Protein 1TQE (pdb70)

Secondary structure (DSSP, 8-state):
--S----S---STTHHHHHHHHHHHHHHHHHHHHHHHTT-EEEEEEE-TT--EEEEESS-HHHHHHHHHH----S----HHHHHHHHHH-/--S---SS---STTHHHHHHHHHHHHHHHHHHHHHHHTT-EEEEEEE-TT--EEEEESS-HHHHHHHHHT--S--EEE-HHHHHHHHHH-/--S----S---STTHHHHHHHHHHHHHHHHHHHHHHHTT-EEEEEEE-TT--EEEEESS-HHHHHHHHHHS---S----HHHHHHHHHH-/--S---SS---STTHHHHHHHHHHHHHHHHHHHHHHHTT-EEEEEEE-TT--EEEEESS-HHHHHHHHHT--S--EEEEHHHHHHHHHH-/----S-S-SSHHHHHHHHHHHT-/----SSS-SSHHHHHHHHHHHT-

Solvent-accessible surface area: 23784 Å² total; per-residue (Å²): 120,257,175,167,95,120,65,67,103,25,150,68,126,184,72,42,106,81,23,10,71,149,60,14,46,25,2,0,80,71,0,16,21,1,7,46,1,7,60,8,38,0,1,0,3,0,6,31,67,83,74,142,1,25,5,0,3,5,64,39,6,47,131,0,0,79,49,2,25,122,84,20,32,42,89,46,52,36,54,24,81,49,0,71,66,28,65,150,185,238,120,258,176,168,95,119,64,69,106,24,150,70,124,184,72,42,105,82,22,11,70,148,60,12,61,24,3,0,76,70,0,6,20,1,6,43,1,7,64,9,57,0,2,0,1,0,1,32,70,82,51,68,2,18,13,0,5,3,69,70,11,48,131,2,0,62,100,0,8,112,24,100,114,85,5,33,25,25,32,18,98,11,0,69,101,19,51,150,195,228,122,63,134,32,109,15,19,18,121,118,11,12,102,92,0,46,117,43,8,93,87,82,132,120,258,174,169,96,119,65,70,104,25,149,68,128,183,72,40,104,81,22,11,71,149,61,12,18,25,3,0,75,73,0,16,22,1,7,44,1,6,59,9,38,0,2,0,2,0,7,31,67,83,71,146,0,24,6,0,4,5,84,41,6,49,144,0,1,74,45,1,19,114,86,17,33,42,59,38,54,51,47,27,81,52,0,78,74,15,58,170,168,190,119,255,175,172,95,121,62,68,104,25,150,70,125,187,72,40,106,81,22,12,72,149,60,12,22,24,3,0,75,70,0,7,20,1,7,44,1,6,64,9,57,0,1,0,2,0,1,32,70,82,46,93,0,21,9,0,5,3,78,66,14,45,138,1,0,62,97,1,12,111,31,83,100,88,7,31,19,32,31,16,104,23,0,84,96,34,50,136,218,193,147,41,162,33,122,3,21,14,125,116,13,19,102,100,0,46,116,45,8,94,85,87,129

Foldseek 3Di:
DVDDDDDDQDPPPVVSVVVCVVVVVVVLVVVLVCCVVVVDWDKAWDADPVRDIDIDINPDPVCVVVVCVPVVDDPDDDDPVVCVVVVVVD/DVDDDDDDQDPPPVVSVVVCVVVVVVVLVVVLVCCVVVVDWDKAWDADPVRDIDIDINPDRVVVVVVVVPDDDDDDDDDVVRVVVVVVPD/DDDDDDPDDVVVVVVVVCVVVVD/DVDDDDDDQDPPPVVSVVVCVVVVVVVLVVVLVCCVVVVDWDKDWDADPVRDIDIDINPDPVVVVVVCVPPVDDPDDDDPCVVVVVVVVD/DVDDDDDDQDPPPVVSVVVCVVVVVVVLVVVLVCCVVVVDWDKAWDADPVRDIDIDINPDNVVVVVVVVPDDPDDDDADVVRVVVVPVPD/DDDDDPDDDVVVVVVVVCVVVVD

Sequence (406 aa):
GRKKIQISRILDQRNRQVTFTKRKFGLMKKAYELSVLCDCEIALIIFNSANRLFQYASTDMDRVLLKYTEYSEPHESRTNTDILETLKRRGRKKIQISRILDQRNRQVTFTKRKFGLMKKAYELSVLCDCEIALIIFNSANRLFQYASTDMDRVLLKYTEYSEPHESRTNTDILETLKRRSPKGTGASTEVKQKLQEFLLSKSGRKKIQISRILDQRNRQVTFTKRKFGLMKKAYELSVLCDCEIALIIFNSANRLFQYASTDMDRVLLKYTEYSEPHESRTNTDILETLKRRGRKKIQISRILDQRNRQVTFTKRKFGLMKKAYELSVLCDCEIALIIFNSANRLFQYASTDMDRVLLKYTEYSEPHESRTNTDILETLKRRSPKGTGASTEVKQKLQEFLLSKS

Radius of gyration: 25.55 Å; Cα contacts (8 Å, |Δi|>4): 602; chains: 6; bounding box: 52×71×67 Å

Structure (mmCIF, N/CA/C/O backbone):
data_1TQE
#
_entry.id   1TQE
#
_cell.length_a   44.797
_cell.length_b   66.930
_cell.length_c   66.967
_cell.angle_alpha   76.67
_cell.angle_beta   71.83
_cell.angle_gamma   71.81
#
_symmetry.space_group_name_H-M   'P 1'
#
loop_
_entity.id
_entity.type
_entity.pdbx_description
1 polymer 'MEF2 binding site of nur77 promoter'
2 polymer 'MEF2 binding site of nur77 promoter'
3 polymer 'Myocyte-specific enhancer factor 2B'
4 polymer 'Histone deacetylase 9'
#
loop_
_atom_site.group_PDB
_atom_site.id
_atom_site.type_symbol
_atom_site.label_atom_id
_atom_site.label_alt_id
_atom_site.label_comp_id
_atom_site.label_asym_id
_atom_site.label_entity_id
_atom_site.label_seq_id
_atom_site.pdbx_PDB_ins_code
_atom_site.Cartn_x
_atom_site.Cartn_y
_atom_site.Cartn_z
_atom_site.occupancy
_atom_site.B_iso_or_equiv
_atom_site.auth_seq_id
_atom_site.auth_comp_id
_atom_site.auth_asym_id
_atom_site.auth_atom_id
_atom_site.pdbx_PDB_model_num
ATOM 1383 N N . GLY E 3 2 ? -6.010 -29.228 -13.402 1.00 108.06 2 GLY P N 1
ATOM 1384 C CA . GLY E 3 2 ? -5.204 -30.391 -13.864 1.00 108.75 2 GLY P CA 1
ATOM 1385 C C . GLY E 3 2 ? -5.632 -31.665 -13.166 1.00 110.03 2 GLY P C 1
ATOM 1386 O O . GLY E 3 2 ? -6.142 -31.603 -12.044 1.00 109.00 2 GLY P O 1
ATOM 1387 N N . ARG E 3 3 ? -5.431 -32.809 -13.823 1.00 108.26 3 ARG P N 1
ATOM 1388 C CA . ARG E 3 3 ? -5.793 -34.120 -13.272 1.00 109.40 3 ARG P CA 1
ATOM 1389 C C . ARG E 3 3 ? -5.156 -34.448 -11.927 1.00 104.62 3 ARG P C 1
ATOM 1390 O O . ARG E 3 3 ? -5.491 -35.453 -11.304 1.00 102.21 3 ARG P O 1
ATOM 1398 N N . LYS E 3 4 ? -4.228 -33.611 -11.488 1.00 101.16 4 LYS P N 1
ATOM 1399 C CA . LYS E 3 4 ? -3.574 -33.829 -10.214 1.00 99.99 4 LYS P CA 1
ATOM 1400 C C . LYS E 3 4 ? -2.997 -32.492 -9.731 1.00 95.48 4 LYS P C 1
ATOM 1401 O O . LYS E 3 4 ? -2.576 -31.662 -10.538 1.00 94.54 4 LYS P O 1
ATOM 1407 N N . LYS E 3 5 ? -3.003 -32.271 -8.422 1.00 91.29 5 LYS P N 1
ATOM 1408 C CA . LYS E 3 5 ? -2.485 -31.022 -7.873 1.00 89.38 5 LYS P CA 1
ATOM 1409 C C . LYS E 3 5 ? -0.968 -30.986 -7.947 1.00 86.73 5 LYS P C 1
ATOM 1410 O O . LYS E 3 5 ? -0.306 -31.976 -7.635 1.00 86.44 5 LYS P O 1
ATOM 1416 N N . ILE E 3 6 ? -0.421 -29.845 -8.360 1.00 84.44 6 ILE P N 1
ATOM 1417 C CA . ILE E 3 6 ? 1.023 -29.687 -8.469 1.00 84.53 6 ILE P CA 1
ATOM 1418 C C . ILE E 3 6 ? 1.527 -28.484 -7.683 1.00 83.36 6 ILE P C 1
ATOM 1419 O O . ILE E 3 6 ? 0.973 -27.392 -7.778 1.00 83.12 6 ILE P O 1
ATOM 1424 N N . GLN E 3 7 ? 2.586 -28.686 -6.911 1.00 85.73 7 GLN P N 1
ATOM 1425 C CA . GLN E 3 7 ? 3.173 -27.601 -6.146 1.00 88.27 7 GLN P CA 1
ATOM 1426 C C . GLN E 3 7 ? 3.796 -26.664 -7.160 1.00 87.32 7 GLN P C 1
ATOM 1427 O O . GLN E 3 7 ? 3.930 -27.019 -8.324 1.00 89.19 7 GLN P O 1
ATOM 1433 N N . ILE E 3 8 ? 4.172 -25.467 -6.736 1.00 84.98 8 ILE P N 1
ATOM 1434 C CA . ILE E 3 8 ? 4.790 -24.534 -7.660 1.00 81.89 8 ILE P CA 1
ATOM 1435 C C . ILE E 3 8 ? 6.276 -24.431 -7.355 1.00 80.98 8 ILE P C 1
ATOM 1436 O O . ILE E 3 8 ? 6.693 -23.772 -6.404 1.00 81.81 8 ILE P O 1
ATOM 1441 N N . SER E 3 9 ? 7.069 -25.120 -8.164 1.00 82.81 9 SER P N 1
ATOM 1442 C CA . SER E 3 9 ? 8.525 -25.119 -8.031 1.00 84.35 9 SER P CA 1
ATOM 1443 C C . SER E 3 9 ? 9.093 -25.626 -9.353 1.00 82.46 9 SER P C 1
ATOM 1444 O O . SER E 3 9 ? 8.497 -26.495 -9.999 1.00 80.57 9 SER P O 1
ATOM 1447 N N . ARG E 3 10 ? 10.237 -25.077 -9.747 1.00 81.75 10 ARG P N 1
ATOM 1448 C CA . ARG E 3 10 ? 10.885 -25.452 -10.999 1.00 83.77 10 ARG P CA 1
ATOM 1449 C C . ARG E 3 10 ? 10.558 -26.886 -11.433 1.00 82.89 10 ARG P C 1
ATOM 1450 O O . ARG E 3 10 ? 10.989 -27.841 -10.785 1.00 82.24 10 ARG P O 1
ATOM 1458 N N . ILE E 3 11 ? 9.779 -27.032 -12.507 1.00 81.36 11 ILE P N 1
ATOM 1459 C CA . ILE E 3 11 ? 9.447 -28.356 -13.032 1.00 80.81 11 ILE P CA 1
ATOM 1460 C C . ILE E 3 11 ? 10.782 -28.973 -13.438 1.00 81.53 11 ILE P C 1
ATOM 1461 O O . ILE E 3 11 ? 11.523 -28.401 -14.244 1.00 82.89 11 ILE P O 1
ATOM 1466 N N . LEU E 3 12 ? 11.090 -30.137 -12.881 1.00 81.28 12 LEU P N 1
ATOM 1467 C CA . LEU E 3 12 ? 12.359 -30.781 -13.160 1.00 80.37 12 LEU P CA 1
ATOM 1468 C C . LEU E 3 12 ? 12.503 -31.400 -14.549 1.00 81.95 12 LEU P C 1
ATOM 1469 O O . LEU E 3 12 ? 13.410 -31.027 -15.309 1.00 81.20 12 LEU P O 1
ATOM 1474 N N . ASP E 3 13 ? 11.624 -32.343 -14.877 1.00 86.25 13 ASP P N 1
ATOM 1475 C CA . ASP E 3 13 ? 11.667 -32.995 -16.182 1.00 91.15 13 ASP P CA 1
ATOM 1476 C C . ASP E 3 13 ? 11.614 -31.936 -17.277 1.00 91.95 13 ASP P C 1
ATOM 1477 O O . ASP E 3 13 ? 10.570 -31.330 -17.518 1.00 90.76 13 ASP P O 1
ATOM 1482 N N . GLN E 3 14 ? 12.745 -31.715 -17.936 1.00 95.68 14 GLN P N 1
ATOM 1483 C CA . GLN E 3 14 ? 12.826 -30.716 -18.993 1.00 101.59 14 GLN P CA 1
ATOM 1484 C C . GLN E 3 14 ? 11.774 -30.898 -20.087 1.00 103.96 14 GLN P C 1
ATOM 1485 O O . GLN E 3 14 ? 11.454 -29.949 -20.799 1.00 101.29 14 GLN P O 1
ATOM 1491 N N . ARG E 3 15 ? 11.245 -32.111 -20.232 1.00 108.53 15 ARG P N 1
ATOM 1492 C CA . ARG E 3 15 ? 10.221 -32.373 -21.244 1.00 111.78 15 ARG P CA 1
ATOM 1493 C C . ARG E 3 15 ? 8.944 -31.679 -20.799 1.00 108.26 15 ARG P C 1
ATOM 1494 O O . ARG E 3 15 ? 8.375 -30.855 -21.512 1.00 106.63 15 ARG P O 1
ATOM 1502 N N . ASN E 3 16 ? 8.509 -32.045 -19.599 1.00 107.87 16 ASN P N 1
ATOM 1503 C CA . ASN E 3 16 ? 7.306 -31.519 -18.973 1.00 105.94 16 ASN P CA 1
ATOM 1504 C C . ASN E 3 16 ? 7.424 -30.021 -18.663 1.00 103.85 16 ASN P C 1
ATOM 1505 O O . ASN E 3 16 ? 6.434 -29.294 -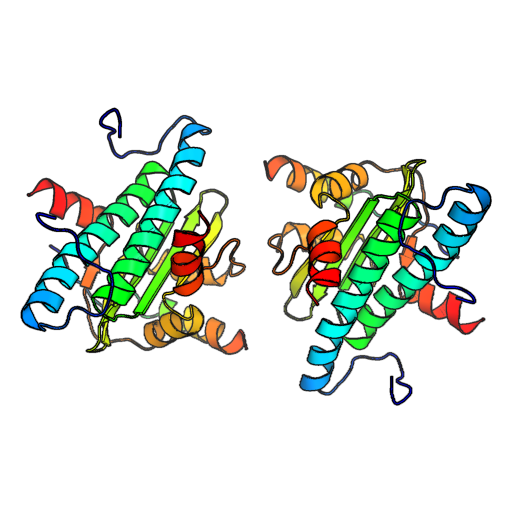18.717 1.00 103.20 16 ASN P O 1
ATOM 1510 N N . ARG E 3 17 ? 8.629 -29.550 -18.361 1.00 100.99 17 ARG P N 1
ATOM 1511 C CA . ARG E 3 17 ? 8.807 -28.134 -18.061 1.00 100.85 17 ARG P CA 1
ATOM 1512 C C . ARG E 3 17 ? 8.736 -27.292 -19.331 1.00 97.28 17 ARG P C 1
ATOM 1513 O O . ARG E 3 17 ? 8.742 -26.068 -19.275 1.00 94.91 17 ARG P O 1
ATOM 1521 N N . GLN E 3 18 ? 8.671 -27.951 -20.478 1.00 95.52 18 GLN P N 1
ATOM 1522 C CA . GLN E 3 18 ? 8.601 -27.249 -21.754 1.00 94.84 18 GLN P CA 1
ATOM 1523 C C . GLN E 3 18 ? 7.182 -27.317 -22.305 1.00 88.88 18 GLN P C 1
ATOM 1524 O O . GLN E 3 18 ? 6.733 -26.412 -23.004 1.00 87.26 18 GLN P O 1
ATOM 1530 N N . VAL E 3 19 ? 6.486 -28.406 -21.995 1.00 86.37 19 VAL P N 1
ATOM 1531 C CA . VAL E 3 19 ? 5.103 -28.588 -22.433 1.00 84.77 19 VAL P CA 1
ATOM 1532 C C . VAL E 3 19 ? 4.261 -27.565 -21.662 1.00 82.81 19 VAL P C 1
ATOM 1533 O O . VAL E 3 19 ? 3.382 -26.894 -22.229 1.00 84.02 19 VAL P O 1
ATOM 1537 N N . THR E 3 20 ? 4.558 -27.457 -20.364 1.00 79.86 20 THR P N 1
ATOM 1538 C CA . THR E 3 20 ? 3.860 -26.559 -19.456 1.00 78.25 20 THR P CA 1
ATOM 1539 C C . THR E 3 20 ? 4.115 -25.083 -19.762 1.00 76.37 20 THR P C 1
ATOM 1540 O O . THR E 3 20 ? 3.180 -24.263 -19.748 1.00 74.65 20 THR P O 1
ATOM 1544 N N . PHE E 3 21 ? 5.368 -24.735 -20.036 1.00 74.31 21 PHE P N 1
ATOM 1545 C CA . PHE E 3 21 ? 5.675 -23.348 -20.342 1.00 73.52 21 PHE P CA 1
ATOM 1546 C C . PHE E 3 21 ? 4.790 -22.890 -21.478 1.00 75.31 21 PHE P C 1
ATOM 1547 O O . PHE E 3 21 ? 4.146 -21.851 -21.396 1.00 78.13 21 PHE P O 1
ATOM 1555 N N . THR E 3 22 ? 4.751 -23.671 -22.546 1.00 76.76 22 THR P N 1
ATOM 1556 C CA . THR E 3 22 ? 3.936 -23.306 -23.692 1.00 78.15 22 THR P CA 1
ATOM 1557 C C . THR E 3 22 ? 2.449 -23.228 -23.377 1.00 78.33 22 THR P C 1
ATOM 1558 O O . THR E 3 22 ? 1.780 -22.256 -23.742 1.00 78.10 22 THR P O 1
ATOM 1562 N N . LYS E 3 23 ? 1.927 -24.249 -22.710 1.00 80.61 23 LYS P N 1
ATOM 1563 C CA . LYS E 3 23 ? 0.509 -24.248 -22.361 1.00 80.01 23 LYS P CA 1
ATOM 1564 C C . LYS E 3 23 ? 0.137 -23.014 -21.538 1.00 78.20 23 LYS P C 1
ATOM 1565 O O . LYS E 3 23 ? -0.735 -22.229 -21.928 1.00 78.21 23 LYS P O 1
ATOM 1571 N N . ARG E 3 24 ? 0.803 -22.843 -20.403 1.00 73.17 24 ARG P N 1
ATOM 1572 C CA . ARG E 3 24 ? 0.501 -21.716 -19.548 1.00 69.69 24 ARG P CA 1
ATOM 1573 C C . ARG E 3 24 ? 0.752 -20.374 -20.201 1.00 67.74 24 ARG P C 1
ATOM 1574 O O . ARG E 3 24 ? -0.153 -19.547 -20.274 1.00 68.57 24 ARG P O 1
ATOM 1582 N N . LYS E 3 25 ? 1.967 -20.141 -20.676 1.00 65.50 25 LYS P N 1
ATOM 1583 C CA . LYS E 3 25 ? 2.264 -18.870 -21.320 1.00 64.07 25 LYS P CA 1
ATOM 1584 C C . LYS E 3 25 ? 1.054 -18.410 -22.138 1.00 61.33 25 LYS P C 1
ATOM 1585 O O . LYS E 3 25 ? 0.699 -17.232 -22.134 1.00 59.78 25 LYS P O 1
ATOM 1591 N N . PHE E 3 26 ? 0.414 -19.342 -22.838 1.00 59.31 26 PHE P N 1
ATOM 1592 C CA . PHE E 3 26 ? -0.728 -18.970 -23.645 1.00 56.72 26 PHE P CA 1
ATOM 1593 C C . PHE E 3 26 ? -1.868 -18.512 -22.770 1.00 58.58 26 PHE P C 1
ATOM 1594 O O . PHE E 3 26 ? -2.431 -17.435 -22.978 1.00 59.26 26 PHE P O 1
ATOM 1602 N N . GLY E 3 27 ? -2.221 -19.348 -21.802 1.00 58.93 27 GLY P N 1
ATOM 1603 C CA . GLY E 3 27 ? -3.306 -19.011 -20.894 1.00 57.99 27 GLY P CA 1
ATOM 1604 C C . GLY E 3 27 ? -3.068 -17.664 -20.236 1.00 56.92 27 GLY P C 1
ATOM 1605 O O . GLY E 3 27 ? -3.994 -16.868 -20.101 1.00 58.86 27 GLY P O 1
ATOM 1606 N N . LEU E 3 28 ? -1.834 -17.412 -19.823 1.00 54.37 28 LEU P N 1
ATOM 1607 C CA . LEU E 3 28 ? -1.503 -16.153 -19.200 1.00 54.49 28 LEU P CA 1
ATOM 1608 C C . LEU E 3 28 ? -1.905 -15.039 -20.150 1.00 57.45 28 LEU P C 1
ATOM 1609 O O . LEU E 3 28 ? -2.714 -14.198 -19.801 1.00 61.21 28 LEU P O 1
ATOM 1614 N N . MET E 3 29 ? -1.349 -15.048 -21.357 1.00 60.61 29 MET P N 1
ATOM 1615 C CA . MET E 3 29 ? -1.656 -14.035 -22.361 1.00 62.05 29 MET P CA 1
ATOM 1616 C C . MET E 3 29 ? -3.151 -13.986 -22.615 1.00 62.53 29 MET P C 1
ATOM 1617 O O . MET E 3 29 ? -3.706 -12.929 -22.870 1.00 63.70 29 MET P O 1
ATOM 1622 N N . LYS E 3 30 ? -3.810 -15.131 -22.542 1.00 63.87 30 LYS P N 1
ATOM 1623 C CA . LYS E 3 30 ? -5.246 -15.165 -22.781 1.00 65.84 30 LYS P CA 1
ATOM 1624 C C . LYS E 3 30 ? -5.923 -14.284 -21.752 1.00 65.31 30 LYS P C 1
ATOM 1625 O O . LYS E 3 30 ? -6.695 -13.393 -22.108 1.00 66.09 30 LYS P O 1
ATOM 1631 N N . LYS E 3 31 ? -5.622 -14.531 -20.476 1.00 64.87 31 LYS P N 1
ATOM 1632 C CA . LYS E 3 31 ? -6.189 -13.739 -19.387 1.00 63.06 31 LYS P CA 1
ATOM 1633 C C . LYS E 3 31 ? -5.815 -12.276 -19.529 1.00 61.55 31 LYS P C 1
ATOM 1634 O O . LYS E 3 31 ? -6.660 -11.411 -19.374 1.00 63.05 31 LYS P O 1
ATOM 1640 N N . ALA E 3 32 ? -4.555 -11.998 -19.833 1.00 62.32 32 ALA P N 1
ATOM 1641 C CA . ALA E 3 32 ? -4.142 -10.624 -20.050 1.00 61.93 32 ALA P CA 1
ATOM 1642 C C . ALA E 3 32 ? -5.164 -10.059 -21.022 1.00 63.37 32 ALA P C 1
ATOM 1643 O O . ALA E 3 32 ? -5.927 -9.169 -20.664 1.00 63.97 32 ALA P O 1
ATOM 1645 N N . TYR E 3 33 ? -5.182 -10.591 -22.243 1.00 63.59 33 TYR P N 1
ATOM 1646 C CA . TYR E 3 33 ? -6.131 -10.165 -23.262 1.00 63.57 33 TYR P CA 1
ATOM 1647 C C . TYR E 3 33 ? -7.534 -9.952 -22.696 1.00 65.61 33 TYR P C 1
ATOM 1648 O O . TYR E 3 33 ? -8.175 -8.932 -22.980 1.00 67.90 33 TYR P O 1
ATOM 1657 N N . GLU E 3 34 ? -8.021 -10.908 -21.915 1.00 67.03 34 GLU P N 1
ATOM 1658 C CA . GLU E 3 34 ? -9.354 -10.764 -21.357 1.00 69.58 34 GLU P CA 1
ATOM 1659 C C . GLU E 3 34 ? -9.404 -9.524 -20.469 1.00 67.68 34 GLU P C 1
ATOM 1660 O O . GLU E 3 34 ? -10.180 -8.614 -20.722 1.00 70.04 34 GLU P O 1
ATOM 1666 N N . LEU E 3 35 ? -8.568 -9.481 -19.442 1.00 65.70 35 LEU P N 1
ATOM 1667 C CA . LEU E 3 35 ? -8.532 -8.338 -18.558 1.00 63.21 35 LEU P CA 1
ATOM 1668 C C . LEU E 3 35 ? -8.481 -7.059 -19.388 1.00 63.69 35 LEU P C 1
ATOM 1669 O O . LEU E 3 35 ? -9.124 -6.065 -19.062 1.00 63.60 35 LEU P O 1
ATOM 1674 N N . SER E 3 36 ? -7.718 -7.100 -20.470 1.00 64.64 36 SER P N 1
ATOM 1675 C CA . SER E 3 36 ? -7.565 -5.969 -21.369 1.00 65.61 36 SER P CA 1
ATOM 1676 C C . SER E 3 36 ? -8.903 -5.499 -21.932 1.00 66.28 36 SER P C 1
ATOM 1677 O O . SER E 3 36 ? -9.249 -4.313 -21.830 1.00 68.99 36 SER P O 1
ATOM 1680 N N . VAL E 3 37 ? -9.651 -6.415 -22.536 1.00 62.98 37 VAL P N 1
ATOM 1681 C CA . VAL E 3 37 ? -10.948 -6.065 -23.119 1.00 64.23 37 VAL P CA 1
ATOM 1682 C C . VAL E 3 37 ? -12.054 -5.784 -22.079 1.00 64.96 37 VAL P C 1
ATOM 1683 O O . VAL E 3 37 ? -12.726 -4.751 -22.135 1.00 64.07 37 VAL P O 1
ATOM 1687 N N . LEU E 3 38 ? -12.242 -6.723 -21.157 1.00 67.54 38 LEU P N 1
ATOM 1688 C CA . LEU E 3 38 ? -13.229 -6.599 -20.096 1.00 66.33 38 LEU P CA 1
ATOM 1689 C C . LEU E 3 38 ? -13.165 -5.244 -19.413 1.00 65.98 38 LEU P C 1
ATOM 1690 O O . LEU E 3 38 ? -14.140 -4.498 -19.417 1.00 68.79 38 LEU P O 1
ATOM 1695 N N . CYS E 3 39 ? -12.022 -4.931 -18.816 1.00 64.64 39 CYS P N 1
ATOM 1696 C CA . CYS E 3 39 ? -11.859 -3.675 -18.084 1.00 66.23 39 CYS P CA 1
ATOM 1697 C C . CYS E 3 39 ? -11.251 -2.531 -18.878 1.00 68.76 39 CYS P C 1
ATOM 1698 O O . CYS E 3 39 ? -10.758 -1.565 -18.305 1.00 65.42 39 CYS P O 1
ATOM 1701 N N . ASP E 3 40 ? -11.269 -2.656 -20.199 1.00 74.46 40 ASP P N 1
ATOM 1702 C CA . ASP E 3 40 ? -10.728 -1.626 -21.075 1.00 78.79 40 ASP P CA 1
ATOM 1703 C C . ASP E 3 40 ? -9.441 -0.987 -20.549 1.00 78.14 40 ASP P C 1
ATOM 1704 O O . ASP E 3 40 ? -9.442 0.160 -20.109 1.00 79.78 40 ASP P O 1
ATOM 1709 N N . CYS E 3 41 ? -8.343 -1.731 -20.598 1.00 75.06 41 CYS P N 1
ATOM 1710 C CA . CYS E 3 41 ? -7.065 -1.212 -20.136 1.00 71.95 41 CYS P CA 1
ATOM 1711 C C . CYS E 3 41 ? -5.961 -1.780 -21.002 1.00 68.71 41 CYS P C 1
ATOM 1712 O O . CYS E 3 41 ? -6.134 -2.815 -21.619 1.00 68.42 41 CYS P O 1
ATOM 1715 N N . GLU E 3 42 ? -4.834 -1.086 -21.052 1.00 68.54 42 GLU P N 1
ATOM 1716 C CA . GLU E 3 42 ? -3.699 -1.506 -21.860 1.00 68.13 42 GLU P CA 1
ATOM 1717 C C . GLU E 3 42 ? -2.760 -2.362 -21.046 1.00 64.51 42 GLU P C 1
ATOM 1718 O O . GLU E 3 42 ? -2.519 -2.063 -19.882 1.00 64.27 42 GLU P O 1
ATOM 1724 N N . ILE E 3 43 ? -2.208 -3.410 -21.650 1.00 59.21 43 ILE P N 1
ATOM 1725 C CA . ILE E 3 43 ? -1.299 -4.294 -20.923 1.00 55.33 43 ILE P CA 1
ATOM 1726 C C . ILE E 3 43 ? -0.142 -4.762 -21.770 1.00 53.13 43 ILE P C 1
ATOM 1727 O O . ILE E 3 43 ? -0.311 -5.057 -22.928 1.00 53.88 43 ILE P O 1
ATOM 1732 N N . ALA E 3 44 ? 1.037 -4.822 -21.178 1.00 52.75 44 ALA P N 1
ATOM 1733 C CA . ALA E 3 44 ? 2.232 -5.304 -21.844 1.00 50.06 44 ALA P CA 1
ATOM 1734 C C . ALA E 3 44 ? 2.654 -6.492 -21.019 1.00 51.68 44 ALA P C 1
ATOM 1735 O O . ALA E 3 44 ? 2.614 -6.437 -19.800 1.00 53.12 44 ALA P O 1
ATOM 1737 N N . LEU E 3 45 ? 3.046 -7.573 -21.671 1.00 52.54 45 LEU P N 1
ATOM 1738 C CA . LEU E 3 45 ? 3.482 -8.748 -20.950 1.00 51.95 45 LEU P CA 1
ATOM 1739 C C . LEU E 3 45 ? 4.830 -9.208 -21.522 1.00 52.06 45 LEU P C 1
ATOM 1740 O O . LEU E 3 45 ? 4.916 -9.559 -22.683 1.00 52.99 45 LEU P O 1
ATOM 1745 N N . ILE E 3 46 ? 5.882 -9.192 -20.717 1.00 49.48 46 ILE P N 1
ATOM 1746 C CA . ILE E 3 46 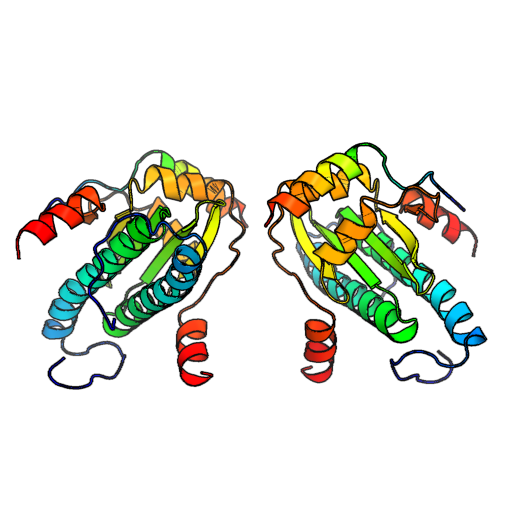? 7.197 -9.603 -21.180 1.00 46.13 46 ILE P CA 1
ATOM 1747 C C . ILE E 3 46 ? 7.715 -10.872 -20.512 1.00 50.89 46 ILE P C 1
ATOM 1748 O O . ILE E 3 46 ? 7.912 -10.887 -19.297 1.00 49.17 46 ILE P O 1
ATOM 1753 N N . ILE E 3 47 ? 7.970 -11.921 -21.306 1.00 52.65 47 ILE P N 1
ATOM 1754 C CA . ILE E 3 47 ? 8.475 -13.179 -20.770 1.00 50.07 47 ILE P CA 1
ATOM 1755 C C . ILE E 3 47 ? 9.862 -13.505 -21.293 1.00 55.93 47 ILE P C 1
ATOM 1756 O O . ILE E 3 47 ? 10.185 -13.198 -22.421 1.00 57.95 47 ILE P O 1
ATOM 1761 N N . PHE E 3 48 ? 10.678 -14.130 -20.461 1.00 60.38 48 PHE P N 1
ATOM 1762 C CA . PHE E 3 48 ? 12.047 -14.520 -20.818 1.00 66.54 48 PHE P CA 1
ATOM 1763 C C . PHE E 3 48 ? 12.286 -15.930 -20.262 1.00 69.70 48 PHE P C 1
ATOM 1764 O O . PHE E 3 48 ? 12.128 -16.138 -19.062 1.00 69.91 48 PHE P O 1
ATOM 1772 N N . ASN E 3 49 ? 12.660 -16.895 -21.102 1.00 73.87 49 ASN P N 1
ATOM 1773 C CA . ASN E 3 49 ? 12.919 -18.250 -20.596 1.00 78.73 49 ASN P CA 1
ATOM 1774 C C . ASN E 3 49 ? 14.399 -18.444 -20.294 1.00 81.74 49 ASN P C 1
ATOM 1775 O O . ASN E 3 49 ? 15.205 -17.542 -20.514 1.00 84.78 49 ASN P O 1
ATOM 1780 N N . SER E 3 50 ? 14.759 -19.620 -19.790 1.00 85.44 50 SER P N 1
ATOM 1781 C CA . SER E 3 50 ? 16.159 -19.907 -19.475 1.00 88.38 50 SER P CA 1
ATOM 1782 C C . SER E 3 50 ? 17.056 -19.520 -20.640 1.00 89.67 50 SER P C 1
ATOM 1783 O O . SER E 3 50 ? 18.023 -18.774 -20.478 1.00 91.38 50 SER P O 1
ATOM 1786 N N . ALA E 3 51 ? 16.725 -20.031 -21.821 1.00 89.19 51 ALA P N 1
ATOM 1787 C CA . ALA E 3 51 ? 17.503 -19.741 -23.016 1.00 89.92 51 ALA P CA 1
ATOM 1788 C C . ALA E 3 51 ? 17.393 -18.273 -23.401 1.00 90.57 51 ALA P C 1
ATOM 1789 O O . ALA E 3 51 ? 17.802 -17.891 -24.497 1.00 92.91 51 ALA P O 1
ATOM 1791 N N . ASN E 3 52 ? 16.846 -17.457 -22.503 1.00 90.27 52 ASN P N 1
ATOM 1792 C CA . ASN E 3 52 ? 16.694 -16.029 -22.753 1.00 88.09 52 ASN P CA 1
ATOM 1793 C C . ASN E 3 52 ? 15.888 -15.716 -24.002 1.00 87.72 52 ASN P C 1
ATOM 1794 O O . ASN E 3 52 ? 16.028 -14.633 -24.583 1.00 90.65 52 ASN P O 1
ATOM 1799 N N . ARG E 3 53 ? 15.059 -16.658 -24.437 1.00 89.40 53 ARG P N 1
ATOM 1800 C CA . ARG E 3 53 ? 14.245 -16.419 -25.620 1.00 88.31 53 ARG P CA 1
ATOM 1801 C C . ARG E 3 53 ? 13.125 -15.472 -25.176 1.00 85.21 53 ARG P C 1
ATOM 1802 O O . ARG E 3 53 ? 12.436 -15.738 -24.188 1.00 84.19 53 ARG P O 1
ATOM 1810 N N . LEU E 3 54 ? 12.959 -14.362 -25.891 1.00 81.82 54 LEU P N 1
ATOM 1811 C CA . LEU E 3 54 ? 11.942 -13.386 -25.545 1.00 77.90 54 LEU P CA 1
ATOM 1812 C C . LEU E 3 54 ? 10.575 -13.718 -26.102 1.00 77.07 54 LEU P C 1
ATOM 1813 O O . LEU E 3 54 ? 10.443 -14.129 -27.249 1.00 80.01 54 LEU P O 1
ATOM 1818 N N . PHE E 3 55 ? 9.557 -13.546 -25.268 1.00 74.52 55 PHE P N 1
ATOM 1819 C CA . PHE E 3 55 ? 8.167 -13.773 -25.654 1.00 70.96 55 PHE P CA 1
ATOM 1820 C C . PHE E 3 55 ? 7.413 -12.572 -25.100 1.00 68.00 55 PHE P C 1
ATOM 1821 O O . PHE E 3 55 ? 7.698 -12.123 -23.987 1.00 67.65 55 PHE P O 1
ATOM 1829 N N . GLN E 3 56 ? 6.450 -12.056 -25.855 1.00 64.22 56 GLN P N 1
ATOM 1830 C CA . GLN E 3 56 ? 5.725 -10.895 -25.393 1.00 59.69 56 GLN P CA 1
ATOM 1831 C C . GLN E 3 56 ? 4.325 -10.799 -25.913 1.00 57.80 56 GLN P C 1
ATOM 1832 O O . GLN E 3 56 ? 3.928 -11.497 -26.833 1.00 55.73 56 GLN P O 1
ATOM 1838 N N . TYR E 3 57 ? 3.575 -9.904 -25.291 1.00 60.74 57 TYR P N 1
ATOM 1839 C CA . TYR E 3 57 ? 2.196 -9.649 -25.650 1.00 59.58 57 TYR P CA 1
ATOM 1840 C C . TYR E 3 57 ? 1.927 -8.171 -25.421 1.00 59.00 57 TYR P C 1
ATOM 1841 O O . TYR E 3 57 ? 2.630 -7.504 -24.678 1.00 57.07 57 TYR P O 1
ATOM 1850 N N . ALA E 3 58 ? 0.904 -7.663 -26.079 1.00 59.71 58 ALA P N 1
ATOM 1851 C CA . ALA E 3 58 ? 0.541 -6.278 -25.937 1.00 60.95 58 ALA P CA 1
ATOM 1852 C C . ALA E 3 58 ? -0.900 -6.203 -26.341 1.00 64.36 58 ALA P C 1
ATOM 1853 O O . ALA E 3 58 ? -1.283 -6.748 -27.369 1.00 63.13 58 ALA P O 1
ATOM 1855 N N . SER E 3 59 ? -1.722 -5.559 -25.527 1.00 70.33 59 SER P N 1
ATOM 1856 C CA . SER E 3 59 ? -3.112 -5.466 -25.915 1.00 75.54 59 SER P CA 1
ATOM 1857 C C . SER E 3 59 ? -3.173 -4.779 -27.284 1.00 78.50 59 SER P C 1
ATOM 1858 O O . SER E 3 59 ? -3.989 -5.115 -28.114 1.00 79.60 59 SER P O 1
ATOM 1861 N N . THR E 3 60 ? -2.303 -3.837 -27.574 1.00 81.42 60 THR P N 1
ATOM 1862 C CA . THR E 3 60 ? -2.431 -3.272 -28.901 1.00 84.41 60 THR P CA 1
ATOM 1863 C C . THR E 3 60 ? -1.098 -3.200 -29.573 1.00 81.37 60 THR P C 1
ATOM 1864 O O . THR E 3 60 ? -0.909 -3.738 -30.657 1.00 80.82 60 THR P O 1
ATOM 1868 N N . ASP E 3 61 ? -0.164 -2.552 -28.906 1.00 81.27 61 ASP P N 1
ATOM 1869 C CA . ASP E 3 61 ? 1.168 -2.466 -29.429 1.00 80.99 61 ASP P CA 1
ATOM 1870 C C . ASP E 3 61 ? 2.156 -2.170 -28.315 1.00 78.30 61 ASP P C 1
ATOM 1871 O O . ASP E 3 61 ? 1.997 -1.221 -27.543 1.00 77.16 61 ASP P O 1
ATOM 1876 N N . MET E 3 62 ? 3.173 -3.019 -28.235 1.00 76.68 62 MET P N 1
ATOM 1877 C CA . MET E 3 62 ? 4.212 -2.886 -27.229 1.00 74.94 62 MET P CA 1
ATOM 1878 C C . MET E 3 62 ? 4.777 -1.473 -27.277 1.00 74.98 62 MET P C 1
ATOM 1879 O O . MET E 3 62 ? 5.199 -0.929 -26.256 1.00 74.21 62 MET P O 1
ATOM 1884 N N . ASP E 3 63 ? 4.757 -0.877 -28.466 1.00 75.08 63 ASP P N 1
ATOM 1885 C CA . ASP E 3 63 ? 5.276 0.473 -28.665 1.00 75.33 63 ASP P CA 1
ATOM 1886 C C . ASP E 3 63 ? 4.576 1.446 -27.749 1.00 74.08 63 ASP P C 1
ATOM 1887 O O . ASP E 3 63 ? 5.192 2.067 -26.885 1.00 72.36 63 ASP P O 1
ATOM 1892 N N . ARG E 3 64 ? 3.273 1.578 -27.964 1.00 73.72 64 ARG P N 1
ATOM 1893 C CA . ARG E 3 64 ? 2.457 2.479 -27.182 1.00 72.16 64 ARG P CA 1
ATOM 1894 C C . ARG E 3 64 ? 2.707 2.330 -25.690 1.00 68.09 64 ARG P C 1
ATOM 1895 O O . ARG E 3 64 ? 3.146 3.284 -25.036 1.00 68.11 64 ARG P O 1
ATOM 1903 N N . VAL E 3 65 ? 2.455 1.136 -25.158 1.00 61.14 65 VAL P N 1
ATOM 1904 C CA . VAL E 3 65 ? 2.622 0.903 -23.735 1.00 55.42 65 VAL P CA 1
ATOM 1905 C C . VAL E 3 65 ? 3.987 1.264 -23.173 1.00 55.79 65 VAL P C 1
ATOM 1906 O O . VAL E 3 65 ? 4.107 2.118 -22.288 1.00 56.90 65 VAL P O 1
ATOM 1910 N N . LEU E 3 66 ? 5.029 0.628 -23.676 1.00 55.72 66 LEU P N 1
ATOM 1911 C CA . LEU E 3 66 ? 6.362 0.923 -23.164 1.00 54.82 66 LEU P CA 1
ATOM 1912 C C . LEU E 3 66 ? 6.631 2.418 -23.218 1.00 53.62 66 LEU P C 1
ATOM 1913 O O . LEU E 3 66 ? 7.279 2.961 -22.344 1.00 51.27 66 LEU P O 1
ATOM 1918 N N . LEU E 3 67 ? 6.140 3.072 -24.263 1.00 55.43 67 LEU P N 1
ATOM 1919 C CA . LEU E 3 67 ? 6.353 4.503 -24.441 1.00 56.64 67 LEU P CA 1
ATOM 1920 C C . LEU E 3 67 ? 5.505 5.236 -23.391 1.00 57.78 67 LEU P C 1
ATOM 1921 O O . LEU E 3 67 ? 5.971 6.151 -22.707 1.00 54.25 67 LEU P O 1
ATOM 1926 N N . LYS E 3 68 ? 4.260 4.791 -23.274 1.00 60.80 68 LYS P N 1
ATOM 1927 C CA . LYS E 3 68 ? 3.306 5.334 -22.335 1.00 64.62 68 LYS P CA 1
ATOM 1928 C C . LYS E 3 68 ? 3.750 5.052 -20.897 1.00 67.66 68 LYS P C 1
ATOM 1929 O O . LYS E 3 68 ? 3.170 5.597 -19.929 1.00 68.66 68 LYS P O 1
ATOM 1935 N N . TYR E 3 69 ? 4.768 4.197 -20.765 1.00 66.15 69 TYR P N 1
ATOM 1936 C CA . TYR E 3 69 ? 5.320 3.834 -19.466 1.00 67.25 69 TYR P CA 1
ATOM 1937 C C . TYR E 3 69 ? 6.533 4.717 -19.215 1.00 71.82 69 TYR P C 1
ATOM 1938 O O . TYR E 3 69 ? 7.160 4.640 -18.160 1.00 71.63 69 TYR P O 1
ATOM 1947 N N . THR E 3 70 ? 6.872 5.552 -20.193 1.00 79.81 70 THR P N 1
ATOM 1948 C CA . THR E 3 70 ? 8.012 6.450 -20.032 1.00 87.42 70 THR P CA 1
ATOM 1949 C C . THR E 3 70 ? 7.536 7.702 -19.310 1.00 90.85 70 THR P C 1
ATOM 1950 O O . THR E 3 70 ? 8.302 8.345 -18.579 1.00 90.49 70 THR P O 1
ATOM 1954 N N . GLU E 3 71 ? 6.261 8.035 -19.518 1.00 95.35 71 GLU P N 1
ATOM 1955 C CA . GLU E 3 71 ? 5.663 9.206 -18.895 1.00 97.81 71 GLU P CA 1
ATOM 1956 C C . GLU E 3 71 ? 5.241 8.920 -17.441 1.00 96.32 71 GLU P C 1
ATOM 1957 O O . GLU E 3 71 ? 5.902 9.363 -16.501 1.00 95.79 71 GLU P O 1
ATOM 1963 N N . TYR E 3 72 ? 4.163 8.165 -17.252 1.00 94.90 72 TYR P N 1
ATOM 1964 C CA . TYR E 3 72 ? 3.684 7.846 -15.905 1.00 93.04 72 TYR P CA 1
ATOM 1965 C C . TYR E 3 72 ? 4.458 6.669 -15.326 1.00 93.57 72 TYR P C 1
ATOM 1966 O O . TYR E 3 72 ? 3.947 5.548 -15.277 1.00 94.43 72 TYR P O 1
ATOM 1975 N N . SER E 3 73 ? 5.685 6.929 -14.883 1.00 93.65 73 SER P N 1
ATOM 1976 C CA . SER E 3 73 ? 6.528 5.878 -14.336 1.00 96.02 73 SER P CA 1
ATOM 1977 C C . SER E 3 73 ? 6.282 5.540 -12.855 1.00 96.30 73 SER P C 1
ATOM 1978 O O . SER E 3 73 ? 6.934 4.645 -12.299 1.00 93.94 73 SER P O 1
ATOM 1981 N N . GLU E 3 74 ? 5.338 6.237 -12.224 1.00 95.98 74 GLU P N 1
ATOM 1982 C CA . GLU E 3 74 ? 5.038 6.012 -10.811 1.00 94.99 74 GLU P CA 1
ATOM 1983 C C . GLU E 3 74 ? 3.999 4.901 -10.694 1.00 92.18 74 GLU P C 1
ATOM 1984 O O . GLU E 3 74 ? 2.817 5.119 -10.938 1.00 89.27 74 GLU P O 1
ATOM 1990 N N . PRO E 3 75 ? 4.436 3.692 -10.309 1.00 92.24 75 PRO P N 1
ATOM 1991 C CA . PRO E 3 75 ? 3.618 2.481 -10.142 1.00 93.85 75 PRO P CA 1
ATOM 1992 C C . PRO E 3 75 ? 2.701 2.441 -8.928 1.00 93.67 75 PRO P C 1
ATOM 1993 O O . PRO E 3 75 ? 3.142 2.099 -7.830 1.00 89.68 75 PRO P O 1
ATOM 1997 N N . HIS E 3 76 ? 1.421 2.742 -9.135 1.00 93.77 76 HIS P N 1
ATOM 1998 C CA . HIS E 3 76 ? 0.471 2.734 -8.032 1.00 94.43 76 HIS P CA 1
ATOM 1999 C C . HIS E 3 76 ? 0.407 1.366 -7.374 1.00 88.70 76 HIS P C 1
ATOM 2000 O O . HIS E 3 76 ? -0.277 1.175 -6.370 1.00 88.05 76 HIS P O 1
ATOM 2007 N N . GLU E 3 77 ? 1.122 0.412 -7.953 1.00 83.71 77 GLU P N 1
ATOM 2008 C CA . GLU E 3 77 ? 1.194 -0.932 -7.404 1.00 77.75 77 GLU P CA 1
ATOM 2009 C C . GLU E 3 77 ? 2.248 -1.730 -8.141 1.00 75.27 77 GLU P C 1
ATOM 2010 O O . GLU E 3 77 ? 2.171 -1.888 -9.357 1.00 75.67 77 GLU P O 1
ATOM 2016 N N . SER E 3 78 ? 3.237 -2.211 -7.396 1.00 70.99 78 SER P N 1
ATOM 2017 C CA . SER E 3 78 ? 4.315 -3.013 -7.948 1.00 67.80 78 SER P CA 1
ATOM 2018 C C . SER E 3 78 ? 4.388 -4.256 -7.098 1.00 67.25 78 SER P C 1
ATOM 2019 O O . SER E 3 78 ? 4.103 -4.209 -5.905 1.00 65.27 78 SER P O 1
ATOM 2022 N N . ARG E 3 79 ? 4.750 -5.383 -7.694 1.00 68.86 79 ARG P N 1
ATOM 2023 C CA . ARG E 3 79 ? 4.821 -6.613 -6.916 1.00 72.06 79 ARG P CA 1
ATOM 2024 C C . ARG E 3 79 ? 6.011 -7.445 -7.359 1.00 72.80 79 ARG P C 1
ATOM 2025 O O . ARG E 3 79 ? 6.434 -7.375 -8.505 1.00 71.84 79 ARG P O 1
ATOM 2033 N N . THR E 3 80 ? 6.574 -8.203 -6.425 1.00 76.33 80 THR P N 1
ATOM 2034 C CA . THR E 3 80 ? 7.734 -9.054 -6.702 1.00 80.70 80 THR P CA 1
ATOM 2035 C C . THR E 3 80 ? 7.196 -10.461 -6.543 1.00 81.66 80 THR P C 1
ATOM 2036 O O . THR E 3 80 ? 6.068 -10.642 -6.105 1.00 81.27 80 THR P O 1
ATOM 2040 N N . ASN E 3 81 ? 7.979 -11.459 -6.916 1.00 84.78 81 ASN P N 1
ATOM 2041 C CA . ASN E 3 81 ? 7.522 -12.825 -6.740 1.00 88.55 81 ASN P CA 1
ATOM 2042 C C . ASN E 3 81 ? 7.138 -13.099 -5.302 1.00 89.54 81 ASN P C 1
ATOM 2043 O O . ASN E 3 81 ? 6.234 -13.903 -5.042 1.00 89.69 81 ASN P O 1
ATOM 2048 N N . THR E 3 82 ? 7.823 -12.429 -4.373 1.00 89.15 82 THR P N 1
ATOM 2049 C CA . THR E 3 82 ? 7.583 -12.622 -2.959 1.00 89.42 82 THR P CA 1
ATOM 2050 C C . THR E 3 82 ? 6.261 -12.046 -2.477 1.00 90.41 82 THR P C 1
ATOM 2051 O O . THR E 3 82 ? 5.531 -12.724 -1.759 1.00 90.17 82 THR P O 1
ATOM 2055 N N . ASP E 3 83 ? 5.955 -10.802 -2.844 1.00 89.00 83 ASP P N 1
ATOM 2056 C CA . ASP E 3 83 ? 4.685 -10.213 -2.432 1.00 88.74 83 ASP P CA 1
ATOM 2057 C C . ASP E 3 83 ? 3.607 -11.249 -2.687 1.00 88.23 83 ASP P C 1
ATOM 2058 O O . ASP E 3 83 ? 2.913 -11.677 -1.776 1.00 89.21 83 ASP P O 1
ATOM 2063 N N . ILE E 3 84 ? 3.485 -11.658 -3.941 1.00 90.24 84 ILE P N 1
ATOM 2064 C CA . ILE E 3 84 ? 2.505 -12.661 -4.315 1.00 90.17 84 ILE P CA 1
ATOM 2065 C C . ILE E 3 84 ? 2.646 -13.908 -3.430 1.00 90.73 84 ILE P C 1
ATOM 2066 O O . ILE E 3 84 ? 1.701 -14.279 -2.731 1.00 90.15 84 ILE P O 1
ATOM 2071 N N . LEU E 3 85 ? 3.813 -14.551 -3.450 1.00 89.56 85 LEU P N 1
ATOM 2072 C CA . LEU E 3 85 ? 4.036 -15.725 -2.603 1.00 89.63 85 LEU P CA 1
ATOM 2073 C C . LEU E 3 85 ? 3.513 -15.408 -1.206 1.00 90.86 85 LEU P C 1
ATOM 2074 O O . LEU E 3 85 ? 2.716 -16.156 -0.648 1.00 90.28 85 LEU P O 1
ATOM 2079 N N . GLU E 3 86 ? 3.981 -14.283 -0.666 1.00 92.60 86 GLU P N 1
ATOM 2080 C CA . GLU E 3 86 ? 3.616 -13.781 0.656 1.00 93.07 86 GLU P CA 1
ATOM 2081 C C . GLU E 3 86 ? 2.107 -13.603 0.821 1.00 92.19 86 GLU P C 1
ATOM 2082 O O . GLU E 3 86 ? 1.489 -14.213 1.695 1.00 92.96 86 GLU P O 1
ATOM 2088 N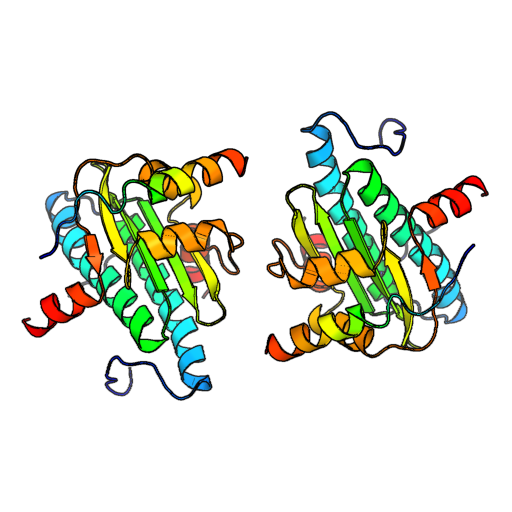 N . THR E 3 87 ? 1.522 -12.763 -0.026 1.00 91.61 87 THR P N 1
ATOM 2089 C CA . THR E 3 87 ? 0.094 -12.469 0.024 1.00 90.71 87 THR P CA 1
ATOM 2090 C C . THR E 3 87 ? -0.753 -13.711 -0.165 1.00 91.53 87 THR P C 1
ATOM 2091 O O . THR E 3 87 ? -1.952 -13.707 0.120 1.00 91.82 87 THR P O 1
ATOM 2095 N N . LEU E 3 88 ? -0.114 -14.777 -0.634 1.00 91.21 88 LEU P N 1
ATOM 2096 C CA . LEU E 3 88 ? -0.789 -16.042 -0.897 1.00 92.32 88 LEU P CA 1
ATOM 2097 C C . LEU E 3 88 ? -1.200 -16.763 0.392 1.00 94.67 88 LEU P C 1
ATOM 2098 O O . LEU E 3 88 ? -2.286 -17.338 0.476 1.00 95.19 88 LEU P O 1
ATOM 2103 N N . LYS E 3 89 ? -0.331 -16.723 1.397 1.00 100.14 89 LYS P N 1
ATOM 2104 C CA . LYS E 3 89 ? -0.602 -17.364 2.687 1.00 106.13 89 LYS P CA 1
ATOM 2105 C C . LYS E 3 89 ? -1.374 -16.404 3.589 1.00 111.35 89 LYS P C 1
ATOM 2106 O O . LYS E 3 89 ? -2.443 -16.739 4.100 1.00 108.81 89 LYS P O 1
ATOM 2112 N N . ARG E 3 90 ? -0.811 -15.209 3.769 1.00 116.80 90 ARG P N 1
ATOM 2113 C CA . ARG E 3 90 ? -1.399 -14.158 4.597 1.00 121.91 90 ARG P CA 1
ATOM 2114 C C . ARG E 3 90 ? -2.921 -14.121 4.496 1.00 122.88 90 ARG P C 1
ATOM 2115 O O . ARG E 3 90 ? -3.618 -13.806 5.465 1.00 123.59 90 ARG P O 1
ATOM 2123 N N . ARG E 3 91 ? -3.434 -14.425 3.311 1.00 125.41 91 ARG P N 1
ATOM 2124 C CA . ARG E 3 91 ? -4.870 -14.435 3.089 1.00 126.59 91 ARG P CA 1
ATOM 2125 C C . ARG E 3 91 ? -5.302 -15.854 2.727 1.00 127.17 91 ARG P C 1
ATOM 2126 O O . ARG E 3 91 ? -5.813 -16.034 1.597 1.00 131.00 91 ARG P O 1
ATOM 2134 N N . GLY F 3 2 ? -16.996 -18.596 -13.077 1.00 105.97 2 GLY Q N 1
ATOM 2135 C CA . GLY F 3 2 ? -17.997 -17.649 -12.524 1.00 106.60 2 GLY Q CA 1
ATOM 2136 C C . GLY F 3 2 ? -19.376 -18.262 -12.578 1.00 107.57 2 GLY Q C 1
ATOM 2137 O O . GLY F 3 2 ? -19.629 -19.124 -13.414 1.00 106.27 2 GLY Q O 1
ATOM 2138 N N . ARG F 3 3 ? -20.262 -17.817 -11.690 1.00 106.97 3 ARG Q N 1
ATOM 2139 C CA . ARG F 3 3 ? -21.635 -18.323 -11.619 1.00 108.65 3 ARG Q CA 1
ATOM 2140 C C . ARG F 3 3 ? -22.440 -18.195 -12.909 1.00 103.69 3 ARG Q C 1
ATOM 2141 O O . ARG F 3 3 ? -23.548 -18.718 -13.013 1.00 102.76 3 ARG Q O 1
ATOM 2149 N N . LYS F 3 4 ? -21.892 -17.492 -13.888 1.00 100.94 4 LYS Q N 1
ATOM 2150 C CA . LYS F 3 4 ? -22.586 -17.307 -15.147 1.00 97.99 4 LYS Q CA 1
ATOM 2151 C C . LYS F 3 4 ? -21.552 -16.948 -16.209 1.00 94.12 4 LYS Q C 1
ATOM 2152 O O . LYS F 3 4 ? -20.556 -16.295 -15.918 1.00 93.03 4 LYS Q O 1
ATOM 2158 N N . LYS F 3 5 ? -21.771 -17.397 -17.436 1.00 90.68 5 LYS Q N 1
ATOM 2159 C CA . LYS F 3 5 ? -20.822 -17.117 -18.506 1.00 88.83 5 LYS Q CA 1
ATOM 2160 C C . LYS F 3 5 ? -20.919 -15.675 -18.963 1.00 85.89 5 LYS Q C 1
ATOM 2161 O O . LYS F 3 5 ? -22.015 -15.159 -19.149 1.00 85.15 5 LYS Q O 1
ATOM 2167 N N . ILE F 3 6 ? -19.770 -15.033 -19.154 1.00 85.01 6 ILE Q N 1
ATOM 2168 C CA . ILE F 3 6 ? -19.731 -13.643 -19.595 1.00 82.05 6 ILE Q CA 1
ATOM 2169 C C . ILE F 3 6 ? -18.910 -13.453 -20.857 1.00 82.89 6 ILE Q C 1
ATOM 2170 O O . ILE F 3 6 ? -17.794 -13.943 -20.960 1.00 82.33 6 ILE Q O 1
ATOM 2175 N N . GLN F 3 7 ? -19.463 -12.732 -21.820 1.00 84.61 7 GLN Q N 1
ATOM 2176 C CA . GLN F 3 7 ? -18.748 -12.462 -23.057 1.00 85.58 7 GLN Q CA 1
ATOM 2177 C C . GLN F 3 7 ? -17.609 -11.538 -22.701 1.00 83.70 7 GLN Q C 1
ATOM 2178 O O . GLN F 3 7 ? -17.596 -10.982 -21.617 1.00 81.92 7 GLN Q O 1
ATOM 2184 N N . ILE F 3 8 ? -16.649 -11.369 -23.597 1.00 80.14 8 ILE Q N 1
ATOM 2185 C CA . ILE F 3 8 ? -15.554 -10.475 -23.303 1.00 79.19 8 ILE Q CA 1
ATOM 2186 C C . ILE F 3 8 ? -15.723 -9.179 -24.089 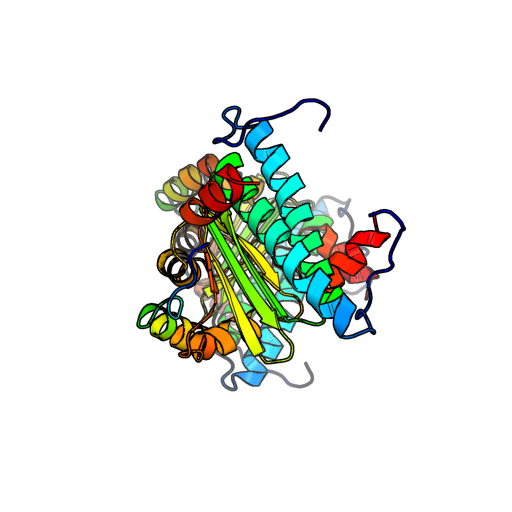1.00 81.23 8 ILE Q C 1
ATOM 2187 O O . ILE F 3 8 ? -15.474 -9.129 -25.288 1.00 80.47 8 ILE Q O 1
ATOM 2192 N N . SER F 3 9 ? -16.176 -8.140 -23.399 1.00 81.68 9 SER Q N 1
ATOM 2193 C CA . SER F 3 9 ? -16.369 -6.823 -23.987 1.00 80.92 9 SER Q CA 1
ATOM 2194 C C . SER F 3 9 ? -16.487 -5.828 -22.840 1.00 81.66 9 SER Q C 1
ATOM 2195 O O . SER F 3 9 ? -17.059 -6.144 -21.800 1.00 80.84 9 SER Q O 1
ATOM 2198 N N . ARG F 3 10 ? -15.938 -4.632 -23.033 1.00 82.94 10 ARG Q N 1
ATOM 2199 C CA . ARG F 3 10 ? -15.973 -3.576 -22.016 1.00 82.13 10 ARG Q CA 1
ATOM 2200 C C . ARG F 3 10 ? -17.148 -3.717 -21.055 1.00 79.73 10 ARG Q C 1
ATOM 2201 O O . ARG F 3 10 ? -18.292 -3.528 -21.436 1.00 79.91 10 ARG Q O 1
ATOM 2209 N N . ILE F 3 11 ? -16.864 -4.076 -19.813 1.00 78.75 11 ILE Q N 1
ATOM 2210 C CA . ILE F 3 11 ? -17.912 -4.193 -18.811 1.00 76.89 11 ILE Q CA 1
ATOM 2211 C C . ILE F 3 11 ? -18.502 -2.787 -18.695 1.00 77.85 11 ILE Q C 1
ATOM 2212 O O . ILE F 3 11 ? -17.768 -1.818 -18.446 1.00 78.61 11 ILE Q O 1
ATOM 2217 N N . LEU F 3 12 ? -19.816 -2.670 -18.872 1.00 76.62 12 LEU Q N 1
ATOM 2218 C CA . LEU F 3 12 ? -20.466 -1.364 -18.818 1.00 77.15 12 LEU Q CA 1
ATOM 2219 C C . LEU F 3 12 ? -20.632 -0.749 -17.429 1.00 79.40 12 LEU Q C 1
ATOM 2220 O O . LEU F 3 12 ? -20.150 0.357 -17.176 1.00 76.57 12 LEU Q O 1
ATOM 2225 N N . ASP F 3 13 ? -21.312 -1.457 -16.534 1.00 83.93 13 ASP Q N 1
ATOM 2226 C CA . ASP F 3 13 ? -21.507 -0.961 -15.177 1.00 88.74 13 ASP Q CA 1
ATOM 2227 C C . ASP F 3 13 ? -20.152 -0.634 -14.550 1.00 90.33 13 ASP Q C 1
ATOM 2228 O O . ASP F 3 13 ? -19.396 -1.528 -14.194 1.00 90.37 13 ASP Q O 1
ATOM 2233 N N . GLN F 3 14 ? -19.850 0.651 -14.413 1.00 93.38 14 GLN Q N 1
ATOM 2234 C CA . GLN F 3 14 ? -18.583 1.077 -13.843 1.00 97.87 14 GLN Q CA 1
ATOM 2235 C C . GLN F 3 14 ? -18.297 0.474 -12.473 1.00 99.29 14 GLN Q C 1
ATOM 2236 O O . GLN F 3 14 ? -17.154 0.409 -12.052 1.00 96.68 14 GLN Q O 1
ATOM 2242 N N . ARG F 3 15 ? -19.327 0.039 -11.767 1.00 105.21 15 ARG Q N 1
ATOM 2243 C CA . ARG F 3 15 ? -19.121 -0.567 -10.453 1.00 110.06 15 ARG Q CA 1
ATOM 2244 C C . ARG F 3 15 ? -18.479 -1.931 -10.668 1.00 105.04 15 ARG Q C 1
ATOM 2245 O O . ARG F 3 15 ? -17.418 -2.233 -10.135 1.00 103.67 15 ARG Q O 1
ATOM 2253 N N . ASN F 3 16 ? -19.165 -2.750 -11.459 1.00 104.59 16 ASN Q N 1
ATOM 2254 C CA . ASN F 3 16 ? -18.745 -4.102 -11.789 1.00 102.91 16 ASN Q CA 1
ATOM 2255 C C . ASN F 3 16 ? -17.451 -4.122 -12.609 1.00 100.49 16 ASN Q C 1
ATOM 2256 O O . ASN F 3 16 ? -16.656 -5.053 -12.503 1.00 98.51 16 ASN Q O 1
ATOM 2261 N N . ARG F 3 17 ? -17.228 -3.091 -13.414 1.00 96.62 17 ARG Q N 1
ATOM 2262 C CA . ARG F 3 17 ? -16.020 -3.036 -14.221 1.00 95.54 17 ARG Q CA 1
ATOM 2263 C C . ARG F 3 17 ? -14.810 -2.681 -13.372 1.00 93.46 17 ARG Q C 1
ATOM 2264 O O . ARG F 3 17 ? -13.686 -2.710 -13.854 1.00 91.68 17 ARG Q O 1
ATOM 2272 N N . GLN F 3 18 ? -15.039 -2.350 -12.107 1.00 92.74 18 GLN Q N 1
ATOM 2273 C CA . GLN F 3 18 ? -13.959 -1.980 -11.199 1.00 89.39 18 GLN Q CA 1
ATOM 2274 C C . GLN F 3 18 ? -13.703 -3.107 -10.223 1.00 83.98 18 GLN Q C 1
ATOM 2275 O O . GLN F 3 18 ? -12.587 -3.283 -9.747 1.00 81.68 18 GLN Q O 1
ATOM 2281 N N . VAL F 3 19 ? -14.754 -3.859 -9.918 1.00 81.14 19 VAL Q N 1
ATOM 2282 C CA . VAL F 3 19 ? -14.654 -4.993 -9.010 1.00 76.22 19 VAL Q CA 1
ATOM 2283 C C . VAL F 3 19 ? -13.862 -6.053 -9.745 1.00 77.59 19 VAL Q C 1
ATOM 2284 O O . VAL F 3 19 ? -12.971 -6.686 -9.167 1.00 74.89 19 VAL Q O 1
ATOM 2288 N N . THR F 3 20 ? -14.201 -6.225 -11.030 1.00 76.12 20 THR Q N 1
ATOM 2289 C CA . THR F 3 20 ? -13.571 -7.212 -11.912 1.00 71.37 20 THR Q CA 1
ATOM 2290 C C . THR F 3 20 ? -12.114 -6.896 -12.242 1.00 73.34 20 THR Q C 1
ATOM 2291 O O . THR F 3 20 ? -11.268 -7.788 -12.249 1.00 71.54 20 THR Q O 1
ATOM 2295 N N . PHE F 3 21 ? -11.816 -5.634 -12.514 1.00 68.39 21 PHE Q N 1
ATOM 2296 C CA . PHE F 3 21 ? -10.440 -5.262 -12.800 1.00 69.02 21 PHE Q CA 1
ATOM 2297 C C . PHE F 3 21 ? -9.540 -5.697 -11.660 1.00 70.32 21 PHE Q C 1
ATOM 2298 O O . PHE F 3 21 ? -8.509 -6.306 -11.878 1.00 71.84 21 PHE Q O 1
ATOM 2306 N N . THR F 3 22 ? -9.932 -5.375 -10.437 1.00 74.63 22 THR Q N 1
ATOM 2307 C CA . THR F 3 22 ? -9.144 -5.736 -9.271 1.00 77.23 22 THR Q CA 1
ATOM 2308 C C . THR F 3 22 ? -9.015 -7.237 -9.092 1.00 76.43 22 THR Q C 1
ATOM 2309 O O . THR F 3 22 ? -7.914 -7.754 -8.889 1.00 77.34 22 THR Q O 1
ATOM 2313 N N . LYS F 3 23 ? -10.132 -7.945 -9.166 1.00 77.22 23 LYS Q N 1
ATOM 2314 C CA . LYS F 3 23 ? -10.091 -9.389 -9.008 1.00 77.40 23 LYS Q CA 1
ATOM 2315 C C . LYS F 3 23 ? -9.160 -10.040 -10.024 1.00 74.19 23 LYS Q C 1
ATOM 2316 O O . LYS F 3 23 ? -8.218 -10.734 -9.656 1.00 74.37 23 LYS Q O 1
ATOM 2322 N N . ARG F 3 24 ? -9.421 -9.812 -11.303 1.00 70.79 24 ARG Q N 1
ATOM 2323 C CA . ARG F 3 24 ? -8.607 -10.417 -12.341 1.00 68.70 24 ARG Q CA 1
ATOM 2324 C C . ARG F 3 24 ? -7.160 -9.969 -12.321 1.00 67.79 24 ARG Q C 1
ATOM 2325 O O . ARG F 3 24 ? -6.264 -10.810 -12.278 1.00 67.23 24 ARG Q O 1
ATOM 2333 N N . LYS F 3 25 ? -6.919 -8.662 -12.348 1.00 64.99 25 LYS Q N 1
ATOM 2334 C CA . LYS F 3 25 ? -5.550 -8.168 -12.305 1.00 62.15 25 LYS Q CA 1
ATOM 2335 C C . LYS F 3 25 ? -4.731 -9.040 -11.362 1.00 59.45 25 LYS Q C 1
ATOM 2336 O O . LYS F 3 25 ? -3.612 -9.455 -11.677 1.00 58.11 25 LYS Q O 1
ATOM 2342 N N . PHE F 3 26 ? -5.299 -9.340 -10.202 1.00 57.94 26 PHE Q N 1
ATOM 2343 C CA . PHE F 3 26 ? -4.592 -10.173 -9.248 1.00 54.85 26 PHE Q CA 1
ATOM 2344 C C . PHE F 3 26 ? -4.340 -11.569 -9.806 1.00 52.89 26 PHE Q C 1
ATOM 2345 O O . PHE F 3 26 ? -3.213 -12.056 -9.803 1.00 51.81 26 PHE Q O 1
ATOM 2353 N N . GLY F 3 27 ? -5.399 -12.219 -10.256 1.00 52.90 27 GLY Q N 1
ATOM 2354 C CA . GLY F 3 27 ? -5.239 -13.547 -10.812 1.00 57.06 27 GLY Q CA 1
ATOM 2355 C C . GLY F 3 27 ? -4.193 -13.585 -11.928 1.00 58.04 27 GLY Q C 1
ATOM 2356 O O . GLY F 3 27 ? -3.389 -14.520 -12.018 1.00 55.58 27 GLY Q O 1
ATOM 2357 N N . LEU F 3 28 ? -4.206 -12.559 -12.778 1.00 58.06 28 LEU Q N 1
ATOM 2358 C CA . LEU F 3 28 ? -3.260 -12.479 -13.866 1.00 57.03 28 LEU Q CA 1
ATOM 2359 C C . LEU F 3 28 ? -1.875 -12.524 -13.258 1.00 58.39 28 LEU Q C 1
ATOM 2360 O O . LEU F 3 28 ? -1.096 -13.410 -13.560 1.00 60.83 28 LEU Q O 1
ATOM 2365 N N . MET F 3 29 ? -1.568 -11.573 -12.387 1.00 60.10 29 MET Q N 1
ATOM 2366 C CA . MET F 3 29 ? -0.257 -11.540 -11.744 1.00 60.38 29 MET Q CA 1
ATOM 2367 C C . MET F 3 29 ? 0.035 -12.866 -11.049 1.00 62.52 29 MET Q C 1
ATOM 2368 O O . MET F 3 29 ? 1.175 -13.309 -10.987 1.00 63.14 29 MET Q O 1
ATOM 2373 N N . LYS F 3 30 ? -1.003 -13.498 -10.518 1.00 65.45 30 LYS Q N 1
ATOM 2374 C CA . LYS F 3 30 ? -0.808 -14.756 -9.833 1.00 66.99 30 LYS Q CA 1
ATOM 2375 C C . LYS F 3 30 ? -0.239 -15.750 -10.826 1.00 65.37 30 LYS Q C 1
ATOM 2376 O O . LYS F 3 30 ? 0.813 -16.342 -10.587 1.00 66.01 30 LYS Q O 1
ATOM 2382 N N . LYS F 3 31 ? -0.925 -15.924 -11.948 1.00 62.35 31 LYS Q N 1
ATOM 2383 C CA . LYS F 3 31 ? -0.452 -16.851 -12.969 1.00 61.02 31 LYS Q CA 1
ATOM 2384 C C . LYS F 3 31 ? 0.929 -16.472 -13.452 1.00 62.25 31 LYS Q C 1
ATOM 2385 O O . LYS F 3 31 ? 1.773 -17.332 -13.627 1.00 61.63 31 LYS Q O 1
ATOM 2391 N N . ALA F 3 32 ? 1.158 -15.181 -13.656 1.00 64.22 32 ALA Q N 1
ATOM 2392 C CA . ALA F 3 32 ? 2.462 -14.725 -14.093 1.00 65.05 32 ALA Q CA 1
ATOM 2393 C C . ALA F 3 32 ? 3.420 -15.369 -13.117 1.00 66.09 32 ALA Q C 1
ATOM 2394 O O . ALA F 3 32 ? 4.219 -16.224 -13.486 1.00 68.94 32 ALA Q O 1
ATOM 2396 N N . TYR F 3 33 ? 3.311 -14.968 -11.857 1.00 65.03 33 TYR Q N 1
ATOM 2397 C CA . TYR F 3 33 ? 4.157 -15.513 -10.796 1.00 66.03 33 TYR Q CA 1
ATOM 2398 C C . TYR F 3 33 ? 4.324 -17.046 -10.901 1.00 68.10 33 TYR Q C 1
ATOM 2399 O O . TYR F 3 33 ? 5.429 -17.577 -10.781 1.00 64.21 33 TYR Q O 1
ATOM 2408 N N . GLU F 3 34 ? 3.226 -17.755 -11.103 1.00 69.63 34 GLU Q N 1
ATOM 2409 C CA . GLU F 3 34 ? 3.322 -19.190 -11.209 1.00 72.32 34 GLU Q CA 1
ATOM 2410 C C . GLU F 3 34 ? 4.204 -19.535 -12.392 1.00 71.45 34 GLU Q C 1
ATOM 2411 O O . GLU F 3 34 ? 5.232 -20.185 -12.233 1.00 71.83 34 GLU Q O 1
ATOM 2417 N N . LEU F 3 35 ? 3.816 -19.098 -13.582 1.00 70.56 35 LEU Q N 1
ATOM 2418 C CA . LEU F 3 35 ? 4.610 -19.382 -14.770 1.00 68.47 35 LEU Q CA 1
ATOM 2419 C C . LEU F 3 35 ? 6.075 -19.069 -14.479 1.00 67.54 35 LEU Q C 1
ATOM 2420 O O . LEU F 3 35 ? 6.972 -19.818 -14.866 1.00 67.60 35 LEU Q O 1
ATOM 2425 N N . SER F 3 36 ? 6.307 -17.972 -13.773 1.00 66.28 36 SER Q N 1
ATOM 2426 C CA . SER F 3 36 ? 7.652 -17.550 -13.412 1.00 66.20 36 SER Q CA 1
ATOM 2427 C C . SER F 3 36 ? 8.429 -18.636 -12.662 1.00 68.83 36 SER Q C 1
ATOM 2428 O O . SER F 3 36 ? 9.534 -19.020 -13.060 1.00 68.30 36 SER Q O 1
ATOM 2431 N N . VAL F 3 37 ? 7.849 -19.122 -11.568 1.00 68.67 37 VAL Q N 1
ATOM 2432 C CA . VAL F 3 37 ? 8.488 -20.139 -10.738 1.00 65.48 37 VAL Q CA 1
ATOM 2433 C C . VAL F 3 37 ? 8.490 -21.520 -11.387 1.00 64.57 37 VAL Q C 1
ATOM 2434 O O . VAL F 3 37 ? 9.532 -22.170 -11.493 1.00 62.78 37 VAL Q O 1
ATOM 2438 N N . LEU F 3 38 ? 7.323 -21.971 -11.817 1.00 63.16 38 LEU Q N 1
ATOM 2439 C CA . LEU F 3 38 ? 7.211 -23.266 -12.469 1.00 65.91 38 LEU Q CA 1
ATOM 2440 C C . LEU F 3 38 ? 8.275 -23.481 -13.534 1.00 68.62 38 LEU Q C 1
ATOM 2441 O O . LEU F 3 38 ? 9.093 -24.400 -13.436 1.00 69.07 38 LEU Q O 1
ATOM 2446 N N . CYS F 3 39 ? 8.259 -22.626 -14.555 1.00 70.23 39 CYS Q N 1
ATOM 2447 C CA . CYS F 3 39 ? 9.189 -22.738 -15.676 1.00 72.12 39 CYS Q CA 1
ATOM 2448 C C . CYS F 3 39 ? 10.472 -21.900 -15.545 1.00 74.31 39 CYS Q C 1
ATOM 2449 O O . CYS F 3 39 ? 11.190 -21.681 -16.527 1.00 76.45 39 CYS Q O 1
ATOM 2452 N N . ASP F 3 40 ? 10.760 -21.433 -14.336 1.00 77.36 40 ASP Q N 1
ATOM 2453 C CA . ASP F 3 40 ? 11.963 -20.652 -14.091 1.00 78.86 40 ASP Q CA 1
ATOM 2454 C C . ASP F 3 40 ? 12.266 -19.655 -15.191 1.00 77.62 40 ASP Q C 1
ATOM 2455 O O . ASP F 3 40 ? 13.207 -19.833 -15.962 1.00 77.07 40 ASP Q O 1
ATOM 2460 N N . CYS F 3 41 ? 11.462 -18.601 -15.268 1.00 77.39 41 CYS Q N 1
ATOM 2461 C CA . CYS F 3 41 ? 11.665 -17.566 -16.273 1.00 74.53 41 CYS Q CA 1
ATOM 2462 C C . CYS F 3 41 ? 11.302 -16.211 -15.687 1.00 71.94 41 CYS Q C 1
ATOM 2463 O O . CYS F 3 41 ? 10.543 -16.135 -14.730 1.00 70.16 41 CYS Q O 1
ATOM 2466 N N . GLU F 3 42 ? 11.860 -15.151 -16.257 1.00 69.92 42 GLU Q N 1
ATOM 2467 C CA . GLU F 3 42 ? 11.602 -13.798 -15.789 1.00 69.33 42 GLU Q CA 1
ATOM 2468 C C . GLU F 3 42 ? 10.411 -13.192 -16.531 1.00 66.15 42 GLU Q C 1
ATOM 2469 O O . GLU F 3 42 ? 10.253 -13.406 -17.726 1.00 66.17 42 GLU Q O 1
ATOM 2475 N N . ILE F 3 43 ? 9.574 -12.436 -15.824 1.00 61.09 43 ILE Q N 1
ATOM 2476 C CA . ILE F 3 43 ? 8.405 -11.829 -16.443 1.00 56.35 43 ILE Q CA 1
ATOM 2477 C C . ILE F 3 43 ? 8.138 -10.447 -15.906 1.00 54.70 43 ILE Q C 1
ATOM 2478 O O . ILE F 3 43 ? 8.324 -10.175 -14.725 1.00 54.91 43 ILE Q O 1
ATOM 2483 N N . ALA F 3 44 ? 7.724 -9.563 -16.796 1.00 53.97 44 ALA Q N 1
ATOM 2484 C CA . ALA F 3 44 ? 7.373 -8.206 -16.429 1.00 50.82 44 ALA Q CA 1
ATOM 2485 C C . ALA F 3 44 ? 5.938 -8.083 -16.900 1.00 51.14 44 ALA Q C 1
ATOM 2486 O O . ALA F 3 44 ? 5.592 -8.548 -17.984 1.00 52.55 44 ALA Q O 1
ATOM 2488 N N . LEU F 3 45 ? 5.090 -7.476 -16.089 1.00 51.76 45 LEU Q N 1
ATOM 2489 C CA . LEU F 3 45 ? 3.707 -7.305 -16.479 1.00 52.32 45 LEU Q CA 1
ATOM 2490 C C . LEU F 3 45 ? 3.337 -5.827 -16.264 1.00 50.57 45 LEU Q C 1
ATOM 2491 O O . LEU F 3 45 ? 3.433 -5.319 -15.168 1.00 53.41 45 LEU Q O 1
ATOM 2496 N N . ILE F 3 46 ? 2.944 -5.130 -17.317 1.00 48.34 46 ILE Q N 1
ATOM 2497 C CA . ILE F 3 46 ? 2.587 -3.719 -17.211 1.00 47.85 46 ILE Q CA 1
ATOM 2498 C C . ILE F 3 46 ? 1.119 -3.443 -17.516 1.00 46.30 46 ILE Q C 1
ATOM 2499 O O . ILE F 3 46 ? 0.658 -3.695 -18.621 1.00 47.72 46 ILE Q O 1
ATOM 2504 N N . ILE F 3 47 ? 0.383 -2.897 -16.553 1.00 48.49 47 ILE Q N 1
ATOM 2505 C CA . ILE F 3 47 ? -1.026 -2.594 -16.778 1.00 49.71 47 ILE Q CA 1
ATOM 2506 C C . ILE F 3 47 ? -1.307 -1.092 -16.637 1.00 53.65 47 ILE Q C 1
ATOM 2507 O O . ILE F 3 47 ? -0.684 -0.403 -15.827 1.00 52.93 47 ILE Q O 1
ATOM 2512 N N . PHE F 3 48 ? -2.243 -0.604 -17.446 1.00 58.83 48 PHE Q N 1
ATOM 2513 C CA . PHE F 3 48 ? -2.667 0.798 -17.467 1.00 63.51 48 PHE Q CA 1
ATOM 2514 C C . PHE F 3 48 ? -4.193 0.829 -17.581 1.00 67.36 48 PHE Q C 1
ATOM 2515 O O . PHE F 3 48 ? -4.744 0.263 -18.527 1.00 65.44 48 PHE Q O 1
ATOM 2523 N N . ASN F 3 49 ? -4.876 1.486 -16.642 1.00 72.59 49 ASN Q N 1
ATOM 2524 C CA . ASN F 3 49 ? -6.335 1.564 -16.700 1.00 75.97 49 ASN Q CA 1
ATOM 2525 C C . ASN F 3 49 ? -6.755 2.856 -17.376 1.00 79.38 49 ASN Q C 1
ATOM 2526 O O . ASN F 3 49 ? -5.902 3.664 -17.734 1.00 79.43 49 ASN Q O 1
ATOM 2531 N N . SER F 3 50 ? -8.062 3.045 -17.550 1.00 83.28 50 SER Q N 1
ATOM 2532 C CA . SER F 3 50 ? -8.589 4.254 -18.182 1.00 86.11 50 SER Q CA 1
ATOM 2533 C C . SER F 3 50 ? -7.957 5.503 -17.579 1.00 87.98 50 SER Q C 1
ATOM 2534 O O . SER F 3 50 ? -7.425 6.359 -18.284 1.00 87.44 50 SER Q O 1
ATOM 2537 N N . ALA F 3 51 ? -8.019 5.603 -16.261 1.00 89.21 51 ALA Q N 1
ATOM 2538 C CA . ALA F 3 51 ? -7.451 6.747 -15.572 1.00 91.38 51 ALA Q CA 1
ATOM 2539 C C . ALA F 3 51 ? -5.934 6.762 -15.692 1.00 91.75 51 ALA Q C 1
ATOM 2540 O O . ALA F 3 51 ? -5.266 7.523 -14.992 1.00 91.85 51 ALA Q O 1
ATOM 2542 N N . ASN F 3 52 ? -5.389 5.919 -16.564 1.00 88.12 52 ASN Q N 1
ATOM 2543 C CA . ASN F 3 52 ? -3.943 5.852 -16.765 1.00 87.24 52 ASN Q CA 1
ATOM 2544 C C . ASN F 3 52 ? -3.158 5.532 -15.509 1.00 87.30 52 ASN Q C 1
ATOM 2545 O O . ASN F 3 52 ? -1.980 5.870 -15.411 1.00 85.69 52 ASN Q O 1
ATOM 2550 N N . ARG F 3 53 ? -3.804 4.900 -14.538 1.00 89.27 53 ARG Q N 1
ATOM 2551 C CA . ARG F 3 53 ? -3.109 4.536 -13.308 1.00 89.04 53 ARG Q CA 1
ATOM 2552 C C . ARG F 3 53 ? -2.249 3.322 -13.653 1.00 85.32 53 ARG Q C 1
ATOM 2553 O O . ARG F 3 53 ? -2.737 2.344 -14.201 1.00 85.90 53 ARG Q O 1
ATOM 2561 N N . LEU F 3 54 ? -0.965 3.394 -13.351 1.00 79.78 54 LEU Q N 1
ATOM 2562 C CA . LEU F 3 54 ? -0.062 2.304 -13.657 1.00 76.47 54 LEU Q CA 1
ATOM 2563 C C . LEU F 3 54 ? -0.030 1.210 -12.605 1.00 76.53 54 LEU Q C 1
ATOM 2564 O O . LEU F 3 54 ? 0.034 1.481 -11.405 1.00 76.85 54 LEU Q O 1
ATOM 2569 N N . PHE F 3 55 ? -0.067 -0.035 -13.065 1.00 75.14 55 PHE Q N 1
ATOM 2570 C CA . PHE F 3 55 ? 0.005 -1.192 -12.177 1.00 73.71 55 PHE Q CA 1
ATOM 2571 C C . PHE F 3 55 ? 1.041 -2.096 -12.816 1.00 72.02 55 PHE Q C 1
ATOM 2572 O O . PHE F 3 55 ? 1.096 -2.190 -14.044 1.00 73.56 55 PHE Q O 1
ATOM 2580 N N . GLN F 3 56 ? 1.859 -2.757 -12.010 1.00 66.30 56 GLN Q N 1
ATOM 2581 C CA . GLN F 3 56 ? 2.872 -3.610 -12.582 1.00 63.83 56 GLN Q CA 1
ATOM 2582 C C . GLN F 3 56 ? 3.280 -4.766 -11.693 1.00 62.12 56 GLN Q C 1
ATOM 2583 O O . GLN F 3 56 ? 2.931 -4.830 -10.520 1.00 62.47 56 GLN Q O 1
ATOM 2589 N N . TYR F 3 57 ? 4.029 -5.687 -12.282 1.00 63.03 57 TYR Q N 1
ATOM 2590 C CA . TYR F 3 57 ? 4.520 -6.865 -11.600 1.00 63.07 57 TYR Q CA 1
ATOM 2591 C C . TYR F 3 57 ? 5.854 -7.209 -12.217 1.00 64.88 57 TYR Q C 1
ATOM 2592 O O . TYR F 3 57 ? 6.161 -6.786 -13.324 1.00 66.23 57 TYR Q O 1
ATOM 2601 N N . ALA F 3 58 ? 6.647 -7.981 -11.500 1.00 65.84 58 ALA Q N 1
ATOM 2602 C CA . ALA F 3 58 ? 7.947 -8.362 -11.994 1.00 68.20 58 ALA Q CA 1
ATOM 2603 C C . ALA F 3 58 ? 8.323 -9.559 -11.196 1.00 71.68 58 ALA Q C 1
ATOM 2604 O O . ALA F 3 58 ? 8.191 -9.547 -9.959 1.00 75.99 58 ALA Q O 1
ATOM 2606 N N . SER F 3 59 ? 8.775 -10.618 -11.859 1.00 75.29 59 SER Q N 1
ATOM 2607 C CA . SER F 3 59 ? 9.127 -11.799 -11.068 1.00 77.93 59 SER Q CA 1
ATOM 2608 C C . SER F 3 59 ? 10.190 -11.401 -10.073 1.00 78.36 59 SER Q C 1
ATOM 2609 O O . SER F 3 59 ? 10.172 -11.850 -8.959 1.00 78.99 59 SER Q O 1
ATOM 2612 N N . THR F 3 60 ? 11.101 -10.520 -10.432 1.00 81.31 60 THR Q N 1
ATOM 2613 C CA . THR F 3 60 ? 12.072 -10.141 -9.426 1.00 87.39 60 THR Q CA 1
ATOM 2614 C C . THR F 3 60 ? 12.258 -8.649 -9.315 1.00 87.56 60 THR Q C 1
ATOM 2615 O O . THR F 3 60 ? 12.032 -8.047 -8.249 1.00 88.14 60 THR Q O 1
ATOM 2619 N N . ASP F 3 61 ? 12.675 -8.059 -10.426 1.00 87.55 61 ASP Q N 1
ATOM 2620 C CA . ASP F 3 61 ? 12.903 -6.644 -10.487 1.00 86.35 61 ASP Q CA 1
ATOM 2621 C C . ASP F 3 61 ? 12.453 -6.160 -11.855 1.00 85.26 61 ASP Q C 1
ATOM 2622 O O . ASP F 3 61 ? 12.839 -6.717 -12.888 1.00 87.00 61 ASP Q O 1
ATOM 2627 N N . MET F 3 62 ? 11.618 -5.126 -11.847 1.00 81.22 62 MET Q N 1
ATOM 2628 C CA . MET F 3 62 ? 11.079 -4.555 -13.076 1.00 77.06 62 MET Q CA 1
ATOM 2629 C C . MET F 3 62 ? 12.107 -3.846 -13.956 1.00 78.49 62 MET Q C 1
ATOM 2630 O O . MET F 3 62 ? 12.034 -3.932 -15.172 1.00 80.92 62 MET Q O 1
ATOM 2635 N N . ASP F 3 63 ? 13.052 -3.134 -13.353 1.00 77.20 63 ASP Q N 1
ATOM 2636 C CA . ASP F 3 63 ? 14.044 -2.417 -14.141 1.00 76.82 63 ASP Q CA 1
ATOM 2637 C C . ASP F 3 63 ? 14.934 -3.347 -14.913 1.00 76.59 63 ASP Q C 1
ATOM 2638 O O . ASP F 3 63 ? 15.299 -3.061 -16.053 1.00 77.72 63 ASP Q O 1
ATOM 2643 N N . ARG F 3 64 ? 15.286 -4.464 -14.292 1.00 76.27 64 ARG Q N 1
ATOM 2644 C CA . ARG F 3 64 ? 16.148 -5.429 -14.945 1.00 74.14 64 ARG Q CA 1
ATOM 2645 C C . ARG F 3 64 ? 15.480 -5.971 -16.203 1.00 69.47 64 ARG Q C 1
ATOM 2646 O O . ARG F 3 64 ? 16.016 -5.849 -17.294 1.00 70.47 64 ARG Q O 1
ATOM 2654 N N . VAL F 3 65 ? 14.293 -6.541 -16.061 1.00 64.40 65 VAL Q N 1
ATOM 2655 C CA . VAL F 3 65 ? 13.594 -7.116 -17.204 1.00 60.29 65 VAL Q CA 1
ATOM 2656 C C . VAL F 3 65 ? 13.411 -6.180 -18.377 1.00 60.98 65 VAL Q C 1
ATOM 2657 O O . VAL F 3 65 ? 13.589 -6.579 -19.524 1.00 62.63 65 VAL Q O 1
ATOM 2661 N N . LEU F 3 66 ? 13.022 -4.943 -18.101 1.00 60.74 66 LEU Q N 1
ATOM 2662 C CA . LEU F 3 66 ? 12.792 -4.009 -19.178 1.00 58.01 66 LEU Q CA 1
ATOM 2663 C C . LEU F 3 66 ? 14.088 -3.633 -19.867 1.00 59.50 66 LEU Q C 1
ATOM 2664 O O . LEU F 3 66 ? 14.125 -3.430 -21.086 1.00 60.42 66 LEU Q O 1
ATOM 2669 N N . LEU F 3 67 ? 15.162 -3.554 -19.096 1.00 59.32 67 LEU Q N 1
ATOM 2670 C CA . LEU F 3 67 ? 16.443 -3.219 -19.687 1.00 61.13 67 LEU Q CA 1
ATOM 2671 C C . LEU F 3 67 ? 16.763 -4.312 -20.701 1.00 63.68 67 LEU Q C 1
ATOM 2672 O O . LEU F 3 67 ? 16.766 -4.068 -21.917 1.00 62.71 67 LEU Q O 1
ATOM 2677 N N . LYS F 3 68 ? 17.000 -5.521 -20.182 1.00 69.06 68 LYS Q N 1
ATOM 2678 C CA . LYS F 3 68 ? 17.319 -6.693 -20.995 1.00 73.78 68 LYS Q CA 1
ATOM 2679 C C . LYS F 3 68 ? 16.490 -6.625 -22.261 1.00 73.12 68 LYS Q C 1
ATOM 2680 O O . LYS F 3 68 ? 16.969 -6.874 -23.369 1.00 74.85 68 LYS Q O 1
ATOM 2686 N N . TYR F 3 69 ? 15.235 -6.261 -22.074 1.00 68.80 69 TYR Q N 1
ATOM 2687 C CA . TYR F 3 69 ? 14.311 -6.146 -23.167 1.00 65.68 69 TYR Q CA 1
ATOM 2688 C C . TYR F 3 69 ? 14.784 -5.149 -24.232 1.00 68.75 69 TYR Q C 1
ATOM 2689 O O . TYR F 3 69 ? 14.854 -5.487 -25.433 1.00 68.95 69 TYR Q O 1
ATOM 2698 N N . THR F 3 70 ? 15.099 -3.924 -23.799 1.00 70.57 70 THR Q N 1
ATOM 2699 C CA . THR F 3 70 ? 15.532 -2.878 -24.723 1.00 69.70 70 THR Q CA 1
ATOM 2700 C C . THR F 3 70 ? 16.634 -3.368 -25.651 1.00 71.50 70 THR Q C 1
ATOM 2701 O O . THR F 3 70 ? 16.546 -3.220 -26.876 1.00 72.91 70 THR Q O 1
ATOM 2705 N N . GLU F 3 71 ? 17.668 -3.965 -25.069 1.00 70.33 71 GLU Q N 1
ATOM 2706 C CA . GLU F 3 71 ? 18.791 -4.449 -25.858 1.00 70.52 71 GLU Q CA 1
ATOM 2707 C C . GLU F 3 71 ? 18.555 -5.798 -26.493 1.00 72.33 71 GLU Q C 1
ATOM 2708 O O . GLU F 3 71 ? 19.490 -6.550 -26.715 1.00 72.28 71 GLU Q O 1
ATOM 2714 N N . TYR F 3 72 ? 17.308 -6.093 -26.815 1.00 75.42 72 TYR Q N 1
ATOM 2715 C CA . TYR F 3 72 ? 17.002 -7.369 -27.425 1.00 78.25 72 TYR Q CA 1
ATOM 2716 C C . TYR F 3 72 ? 16.515 -7.153 -28.842 1.00 82.01 72 TYR Q C 1
ATOM 2717 O O . TYR F 3 72 ? 15.333 -6.873 -29.060 1.00 84.65 72 TYR Q O 1
ATOM 2726 N N . SER F 3 73 ? 17.419 -7.309 -29.806 1.00 88.58 73 SER Q N 1
ATOM 2727 C CA . SER F 3 73 ? 17.078 -7.079 -31.209 1.00 93.27 73 SER Q CA 1
ATOM 2728 C C . SER F 3 73 ? 16.695 -8.283 -32.052 1.00 98.12 73 SER Q C 1
ATOM 2729 O O . SER F 3 73 ? 16.057 -8.120 -33.082 1.00 98.09 73 SER Q O 1
ATOM 2732 N N . GLU F 3 74 ? 17.072 -9.485 -31.631 1.00 99.37 74 GLU Q N 1
ATOM 2733 C CA . GLU F 3 74 ? 16.724 -10.680 -32.396 1.00 101.67 74 GLU Q CA 1
ATOM 2734 C C . GLU F 3 74 ? 15.205 -10.796 -32.484 1.00 95.10 74 GLU Q C 1
ATOM 2735 O O . GLU 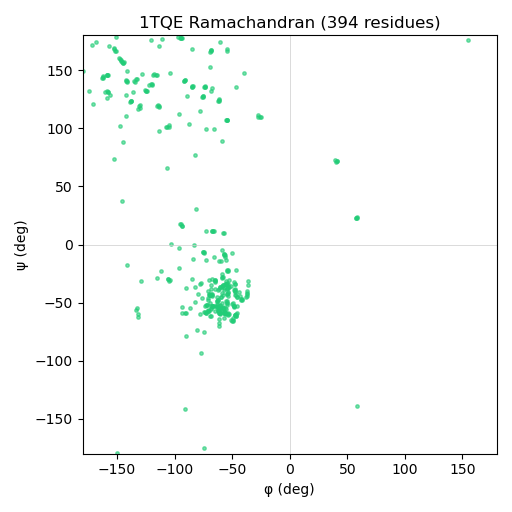F 3 74 ? 14.484 -9.996 -31.889 1.00 95.25 74 GLU Q O 1
ATOM 2741 N N . PRO F 3 75 ? 14.693 -11.774 -33.248 1.00 93.48 75 PRO Q N 1
ATOM 2742 C CA . PRO F 3 75 ? 13.232 -11.916 -33.350 1.00 88.65 75 PRO Q CA 1
ATOM 2743 C C . PRO F 3 75 ? 12.660 -12.750 -32.194 1.00 82.07 75 PRO Q C 1
ATOM 2744 O O . PRO F 3 75 ? 13.409 -13.386 -31.440 1.00 80.89 75 PRO Q O 1
ATOM 2748 N N . HIS F 3 76 ? 11.335 -12.746 -32.057 1.00 75.36 76 HIS Q N 1
ATOM 2749 C CA . HIS F 3 76 ? 10.669 -13.497 -30.995 1.00 67.51 76 HIS Q CA 1
ATOM 2750 C C . HIS F 3 76 ? 9.168 -13.484 -31.177 1.00 64.00 76 HIS Q C 1
ATOM 2751 O O . HIS F 3 76 ? 8.642 -12.777 -32.048 1.00 61.28 76 HIS Q O 1
ATOM 2758 N N . GLU F 3 77 ? 8.473 -14.280 -30.369 1.00 62.97 77 GLU Q N 1
ATOM 2759 C CA . GLU F 3 77 ? 7.008 -14.333 -30.444 1.00 61.97 77 GLU Q CA 1
ATOM 2760 C C . GLU F 3 77 ? 6.448 -12.995 -29.954 1.00 60.81 77 GLU Q C 1
ATOM 2761 O O . GLU F 3 77 ? 6.882 -12.490 -28.918 1.00 59.50 77 GLU Q O 1
ATOM 2767 N N . SER F 3 78 ? 5.512 -12.417 -30.707 1.00 57.94 78 SER Q N 1
ATOM 2768 C CA . SER F 3 78 ? 4.902 -11.144 -30.325 1.00 55.60 78 SER Q CA 1
ATOM 2769 C C . SER F 3 78 ? 3.438 -11.210 -30.703 1.00 58.17 78 SER Q C 1
ATOM 2770 O O . SER F 3 78 ? 3.090 -11.221 -31.881 1.00 58.66 78 SER Q O 1
ATOM 2773 N N . ARG F 3 79 ? 2.576 -11.271 -29.689 1.00 61.15 79 ARG Q N 1
ATOM 2774 C CA . ARG F 3 79 ? 1.138 -11.386 -29.918 1.00 61.73 79 ARG Q CA 1
ATOM 2775 C C . ARG F 3 79 ? 0.385 -10.128 -29.516 1.00 64.58 79 ARG Q C 1
ATOM 2776 O O . ARG F 3 79 ? 0.974 -9.175 -28.992 1.00 64.35 79 ARG Q O 1
ATOM 2784 N N . THR F 3 80 ? -0.919 -10.145 -29.765 1.00 67.54 80 THR Q N 1
ATOM 2785 C CA . THR F 3 80 ? -1.797 -9.020 -29.483 1.00 74.67 80 THR Q CA 1
ATOM 2786 C C . THR F 3 80 ? -3.147 -9.650 -29.177 1.00 79.83 80 THR Q C 1
ATOM 2787 O O . THR F 3 80 ? -3.269 -10.873 -29.193 1.00 77.36 80 THR Q O 1
ATOM 2791 N N . ASN F 3 81 ? -4.152 -8.825 -28.888 1.00 86.43 81 ASN Q N 1
ATOM 2792 C CA . ASN F 3 81 ? -5.492 -9.340 -28.630 1.00 91.00 81 ASN Q CA 1
ATOM 2793 C C . ASN F 3 81 ? -6.123 -9.678 -29.943 1.00 90.07 81 ASN Q C 1
ATOM 2794 O O . ASN F 3 81 ? -6.907 -10.613 -30.056 1.00 90.39 81 ASN Q O 1
ATOM 2799 N N . THR F 3 82 ? -5.778 -8.882 -30.944 1.00 93.72 82 THR Q N 1
ATOM 2800 C CA . THR F 3 82 ? -6.293 -9.102 -32.280 1.00 93.58 82 THR Q CA 1
ATOM 2801 C C . THR F 3 82 ? -5.847 -10.507 -32.654 1.00 96.07 82 THR Q C 1
ATOM 2802 O O . THR F 3 82 ? -6.648 -11.342 -33.074 1.00 95.26 82 THR Q O 1
ATOM 2806 N N . ASP F 3 83 ? -4.561 -10.773 -32.480 1.00 92.74 83 ASP Q N 1
ATOM 2807 C CA . ASP F 3 83 ? -4.026 -12.083 -32.784 1.00 92.22 83 ASP Q CA 1
ATOM 2808 C C . ASP F 3 83 ? -4.705 -13.127 -31.897 1.00 88.83 83 ASP Q C 1
ATOM 2809 O O . ASP F 3 83 ? -5.419 -13.998 -32.396 1.00 89.23 83 ASP Q O 1
ATOM 2814 N N . ILE F 3 84 ? -4.493 -13.028 -30.585 1.00 85.00 84 ILE Q N 1
ATOM 2815 C CA . ILE F 3 84 ? -5.074 -13.963 -29.616 1.00 79.64 84 ILE Q CA 1
ATOM 2816 C C . ILE F 3 84 ? -6.545 -14.265 -29.893 1.00 79.18 84 ILE Q C 1
ATOM 2817 O O . ILE F 3 84 ? -6.986 -15.400 -29.756 1.00 79.33 84 ILE Q O 1
ATOM 2822 N N . LEU F 3 85 ? -7.314 -13.254 -30.267 1.00 79.11 85 LEU Q N 1
ATOM 2823 C CA . LEU F 3 85 ? -8.726 -13.487 -30.525 1.00 79.70 85 LEU Q CA 1
ATOM 2824 C C . LEU F 3 85 ? -8.895 -14.608 -31.545 1.00 81.33 85 LEU Q C 1
ATOM 2825 O O . LEU F 3 85 ? -9.621 -15.585 -31.308 1.00 82.05 85 LEU Q O 1
ATOM 2830 N N . GLU F 3 86 ? -8.201 -14.464 -32.673 1.00 83.71 86 GLU Q N 1
ATOM 2831 C CA . GLU F 3 86 ? -8.240 -15.444 -33.749 1.00 84.87 86 GLU Q CA 1
ATOM 2832 C C . GLU F 3 86 ? -7.743 -16.807 -33.286 1.00 84.44 86 GLU Q C 1
ATOM 2833 O O . GLU F 3 86 ? -8.464 -17.793 -33.389 1.00 83.17 86 GLU Q O 1
ATOM 2839 N N . THR F 3 87 ? -6.525 -16.875 -32.766 1.00 82.26 87 THR Q N 1
ATOM 2840 C CA . THR F 3 87 ? -6.011 -18.156 -32.292 1.00 85.19 87 THR Q CA 1
ATOM 2841 C C . THR F 3 87 ? -7.051 -18.887 -31.437 1.00 87.42 87 THR Q C 1
ATOM 2842 O O . THR F 3 87 ? -7.004 -20.109 -31.286 1.00 86.07 87 THR Q O 1
ATOM 2846 N N . LEU F 3 88 ? -7.997 -18.129 -30.894 1.00 94.28 88 LEU Q N 1
ATOM 2847 C CA . LEU F 3 88 ? -9.032 -18.690 -30.045 1.00 100.34 88 LEU Q CA 1
ATOM 2848 C C . LEU F 3 88 ? -10.232 -19.111 -30.852 1.00 105.74 88 LEU Q C 1
ATOM 2849 O O . LEU F 3 88 ? -10.863 -20.132 -30.567 1.00 107.55 88 LEU Q O 1
ATOM 2854 N N . LYS F 3 89 ? -10.545 -18.325 -31.870 1.00 111.74 89 LYS Q N 1
ATOM 2855 C CA . LYS F 3 89 ? -11.668 -18.639 -32.734 1.00 120.19 89 LYS Q CA 1
ATOM 2856 C C . LYS F 3 89 ? -11.501 -20.046 -33.320 1.00 126.39 89 LYS Q C 1
ATOM 2857 O O . LYS F 3 89 ? -12.429 -20.590 -33.915 1.00 124.97 89 LYS Q O 1
ATOM 2863 N N . ARG F 3 90 ? -10.320 -20.635 -33.146 1.00 133.45 90 ARG Q N 1
ATOM 2864 C CA . ARG F 3 90 ? -10.048 -21.967 -33.676 1.00 139.38 90 ARG Q CA 1
ATOM 2865 C C . ARG F 3 90 ? -10.373 -23.146 -32.744 1.00 138.99 90 ARG Q C 1
ATOM 2866 O O . ARG F 3 90 ? -11.405 -23.796 -32.918 1.00 139.38 90 ARG Q O 1
ATOM 2874 N N . ARG F 3 91 ? -9.505 -23.421 -31.769 1.00 138.87 91 ARG Q N 1
ATOM 2875 C CA . ARG F 3 91 ? -9.703 -24.539 -30.831 1.00 138.82 91 ARG Q CA 1
ATOM 2876 C C . ARG F 3 91 ? -11.073 -24.605 -30.126 1.00 139.63 91 ARG Q C 1
ATOM 2877 O O . ARG F 3 91 ? -11.092 -24.630 -28.872 1.00 143.43 91 ARG Q O 1
ATOM 2885 N N . SER G 4 1 ? -1.870 -18.072 -35.952 1.00 162.25 103 SER X N 1
ATOM 2886 C CA . SER G 4 1 ? -0.712 -18.108 -35.013 1.00 162.25 103 SER X CA 1
ATOM 2887 C C . SER G 4 1 ? 0.453 -17.257 -35.524 1.00 162.25 103 SER X C 1
ATOM 2888 O O . SER G 4 1 ? 1.442 -17.787 -36.029 1.00 162.25 103 SER X O 1
ATOM 2891 N N . PRO G 4 2 ? 0.343 -15.919 -35.406 1.00 157.34 104 PRO X N 1
ATOM 2892 C CA . PRO G 4 2 ? 1.387 -14.990 -35.855 1.00 157.34 104 PRO X CA 1
ATOM 2893 C C . PRO G 4 2 ? 2.483 -14.628 -34.848 1.00 157.34 104 PRO X C 1
ATOM 2894 O O . PRO G 4 2 ? 2.214 -14.204 -33.726 1.00 157.34 104 PRO X O 1
ATOM 2898 N N . LYS G 4 3 ? 3.723 -14.804 -35.289 1.00 103.98 105 LYS X N 1
ATOM 2899 C CA . LYS G 4 3 ? 4.924 -14.489 -34.525 1.00 106.72 105 LYS X CA 1
ATOM 2900 C C . LYS G 4 3 ? 5.207 -13.039 -34.934 1.00 106.88 105 LYS X C 1
ATOM 2901 O O . LYS G 4 3 ? 4.266 -12.260 -35.111 1.00 106.66 105 LYS X O 1
ATOM 2907 N N . GLY G 4 4 ? 6.476 -12.679 -35.112 1.00 104.02 106 GLY X N 1
ATOM 2908 C CA . GLY G 4 4 ? 6.793 -11.317 -35.504 1.00 107.37 106 GLY X CA 1
ATOM 2909 C C . GLY G 4 4 ? 8.177 -10.852 -35.100 1.00 108.30 106 GLY X C 1
ATOM 2910 O O . GLY G 4 4 ? 8.910 -11.566 -34.411 1.00 108.57 106 GLY X O 1
ATOM 2911 N N . THR G 4 5 ? 8.530 -9.642 -35.524 1.00 115.62 107 THR X N 1
ATOM 2912 C CA . THR G 4 5 ? 9.839 -9.057 -35.237 1.00 117.84 107 THR X CA 1
ATOM 2913 C C . THR G 4 5 ? 9.956 -8.599 -33.778 1.00 119.17 107 THR X C 1
ATOM 2914 O O . THR G 4 5 ? 9.051 -8.842 -32.975 1.00 118.96 107 THR X O 1
ATOM 2918 N N . GLY G 4 6 ? 11.075 -7.955 -33.436 1.00 117.48 108 GLY X N 1
ATOM 2919 C CA . GLY G 4 6 ? 11.240 -7.438 -32.090 1.00 119.07 108 GLY X CA 1
ATOM 2920 C C . GLY G 4 6 ? 10.022 -6.556 -31.869 1.00 120.92 108 GLY X C 1
ATOM 2921 O O . GLY G 4 6 ? 9.323 -6.234 -32.827 1.00 120.49 108 GLY X O 1
ATOM 2922 N N . ALA G 4 7 ? 9.742 -6.149 -30.639 1.00 119.66 109 ALA X N 1
ATOM 2923 C CA . ALA G 4 7 ? 8.565 -5.329 -30.419 1.00 118.13 109 ALA X CA 1
ATOM 2924 C C . ALA G 4 7 ? 8.630 -3.987 -31.117 1.00 116.62 109 ALA X C 1
ATOM 2925 O O . ALA G 4 7 ? 7.660 -3.561 -31.737 1.00 119.42 109 ALA X O 1
ATOM 2927 N N . SER G 4 8 ? 9.769 -3.315 -31.014 1.00 117.28 110 SER X N 1
ATOM 2928 C CA . SER G 4 8 ? 9.956 -2.007 -31.655 1.00 116.09 110 SER X CA 1
ATOM 2929 C C . SER G 4 8 ? 11.441 -1.883 -31.959 1.00 115.04 110 SER X C 1
ATOM 2930 O O . SER G 4 8 ? 12.202 -2.802 -31.662 1.00 114.83 110 SER X O 1
ATOM 2933 N N . THR G 4 9 ? 11.860 -0.777 -32.570 1.00 109.13 111 THR X N 1
ATOM 2934 C CA . THR G 4 9 ? 13.286 -0.591 -32.810 1.00 107.30 111 THR X CA 1
ATOM 2935 C C . THR G 4 9 ? 13.699 0.776 -32.297 1.00 103.63 111 THR X C 1
ATOM 2936 O O . THR G 4 9 ? 14.820 0.982 -31.829 1.00 103.94 111 THR X O 1
ATOM 2940 N N . GLU G 4 10 ? 12.759 1.704 -32.365 1.00 103.41 112 GLU X N 1
ATOM 2941 C CA . GLU G 4 10 ? 12.977 3.074 -31.923 1.00 98.85 112 GLU X CA 1
ATOM 2942 C C . GLU G 4 10 ? 12.600 3.222 -30.455 1.00 93.96 112 GLU X C 1
ATOM 2943 O O . GLU G 4 10 ? 13.443 3.594 -29.639 1.00 93.51 112 GLU X O 1
ATOM 2949 N N . VAL G 4 11 ? 11.336 2.912 -30.138 1.00 88.39 113 VAL X N 1
ATOM 2950 C CA . VAL G 4 11 ? 10.789 3.007 -28.775 1.00 81.94 113 VAL X CA 1
ATOM 2951 C C . VAL G 4 11 ? 11.719 2.363 -27.760 1.00 80.67 113 VAL X C 1
ATOM 2952 O O . VAL G 4 11 ? 11.940 2.910 -26.670 1.00 80.48 113 VAL X O 1
ATOM 2956 N N . LYS G 4 12 ? 12.247 1.194 -28.127 1.00 75.12 114 LYS X N 1
ATOM 2957 C CA . LYS G 4 12 ? 13.163 0.471 -27.266 1.00 71.84 114 LYS X CA 1
ATOM 2958 C C . LYS G 4 12 ? 14.299 1.408 -26.901 1.00 70.69 114 LYS X C 1
ATOM 2959 O O . LYS G 4 12 ? 14.798 1.397 -25.776 1.00 69.59 114 LYS X O 1
ATOM 2965 N N . GLN G 4 13 ? 14.700 2.223 -27.870 1.00 73.99 115 GLN X N 1
ATOM 2966 C CA . GLN G 4 13 ? 15.783 3.173 -27.672 1.00 75.47 115 GLN X CA 1
ATOM 2967 C C . GLN G 4 13 ? 15.404 4.199 -26.607 1.00 73.03 115 GLN X C 1
ATOM 2968 O O . GLN G 4 13 ? 16.143 4.432 -25.651 1.00 71.45 115 GLN X O 1
ATOM 2974 N N . LYS G 4 14 ? 14.231 4.796 -26.772 1.00 72.45 116 LYS X N 1
ATOM 2975 C CA . LYS G 4 14 ? 13.753 5.791 -25.828 1.00 71.04 116 LYS X CA 1
ATOM 2976 C C . LYS G 4 14 ? 13.571 5.189 -24.436 1.00 71.42 116 LYS X C 1
ATOM 2977 O O . LYS G 4 14 ? 13.890 5.830 -23.422 1.00 70.76 116 LYS X O 1
ATOM 2983 N N . LEU G 4 15 ? 13.068 3.956 -24.390 1.00 66.72 117 LEU X N 1
ATOM 2984 C CA . LEU G 4 15 ? 12.838 3.288 -23.114 1.00 64.01 117 LEU X CA 1
ATOM 2985 C C . LEU G 4 15 ? 14.110 3.125 -22.318 1.00 67.36 117 LEU X C 1
ATOM 2986 O O . LEU G 4 15 ? 14.114 3.258 -21.097 1.00 70.52 117 LEU X O 1
ATOM 2991 N N . GLN G 4 16 ? 15.201 2.862 -23.016 1.00 70.90 118 GLN X N 1
ATOM 2992 C CA . GLN G 4 16 ? 16.468 2.656 -22.357 1.00 75.95 118 GLN X CA 1
ATOM 2993 C C . GLN G 4 16 ? 17.076 3.882 -21.703 1.00 81.24 118 GLN X C 1
ATOM 2994 O O . GLN G 4 16 ? 17.403 3.852 -20.516 1.00 80.20 118 GLN X O 1
ATOM 3000 N N . GLU G 4 17 ? 17.248 4.955 -22.470 1.00 89.94 119 GLU X N 1
ATOM 3001 C CA . GLU G 4 17 ? 17.829 6.184 -21.920 1.00 97.64 119 GLU X CA 1
ATOM 3002 C C . GLU G 4 17 ? 17.136 6.520 -20.604 1.00 92.71 119 GLU X C 1
ATOM 3003 O O . GLU G 4 17 ? 17.747 7.050 -19.677 1.00 90.67 119 GLU X O 1
ATOM 3009 N N . PHE G 4 18 ? 15.849 6.198 -20.543 1.00 91.07 120 PHE X N 1
ATOM 3010 C CA . PHE G 4 18 ? 15.038 6.451 -19.371 1.00 90.01 120 PHE X CA 1
ATOM 3011 C C . PHE G 4 18 ? 15.470 5.558 -18.221 1.00 89.08 120 PHE X C 1
ATOM 3012 O O . PHE G 4 18 ? 15.898 6.036 -17.173 1.00 89.21 120 PHE X O 1
ATOM 3020 N N . LEU G 4 19 ? 15.348 4.255 -18.436 1.00 86.82 121 LEU X N 1
ATOM 3021 C CA . LEU G 4 19 ? 15.712 3.258 -17.442 1.00 85.93 121 LEU X CA 1
ATOM 3022 C C . LEU G 4 19 ? 17.063 3.529 -16.796 1.00 85.26 121 LEU X C 1
ATOM 3023 O O . LEU G 4 19 ? 17.201 3.431 -15.576 1.00 84.21 121 LEU X O 1
ATOM 3028 N N . LEU G 4 20 ? 18.059 3.861 -17.614 1.00 87.52 122 LEU X N 1
ATOM 3029 C CA . LEU G 4 20 ? 19.402 4.125 -17.106 1.00 88.50 122 LEU X CA 1
ATOM 3030 C C . LEU G 4 20 ? 19.477 5.368 -16.246 1.00 89.08 122 LEU X C 1
ATOM 3031 O O . LEU G 4 20 ? 19.967 5.314 -15.120 1.00 88.83 122 LEU X O 1
ATOM 3036 N N . SER G 4 21 ? 18.994 6.485 -16.787 1.00 90.71 123 SER X N 1
ATOM 3037 C CA . SER G 4 21 ? 18.987 7.761 -16.078 1.00 93.42 123 SER X CA 1
ATOM 3038 C C . SER G 4 21 ? 18.192 7.656 -14.774 1.00 95.86 123 SER X C 1
ATOM 3039 O O . SER G 4 21 ? 18.464 8.369 -13.811 1.00 92.80 123 SER X O 1
ATOM 3042 N N . LYS G 4 22 ? 17.215 6.754 -14.754 1.00 97.55 124 LYS X N 1
ATOM 3043 C CA . LYS G 4 22 ? 16.381 6.523 -13.578 1.00 100.47 124 LYS X CA 1
ATOM 3044 C C . LYS G 4 22 ? 17.272 6.145 -12.405 1.00 101.12 124 LYS X C 1
ATOM 3045 O O . LYS G 4 22 ? 16.796 5.707 -11.355 1.00 101.66 124 LYS X O 1
ATOM 3051 N N . SER G 4 23 ? 18.576 6.305 -12.606 1.00 104.72 125 SER X N 1
ATOM 3052 C CA . SER G 4 23 ? 19.582 6.004 -11.587 1.00 106.89 125 SER X CA 1
ATOM 3053 C C . SER G 4 23 ? 20.487 7.223 -11.431 1.00 107.06 125 SER X C 1
ATOM 3054 O O . SER G 4 23 ? 21.715 7.028 -11.324 1.00 110.02 125 SER X O 1
ATOM 3057 N N . GLY H 3 2 ? 12.442 17.108 26.552 1.00 106.87 2 GLY R N 1
ATOM 3058 C CA . GLY H 3 2 ? 11.619 17.729 27.637 1.00 107.27 2 GLY R CA 1
ATOM 3059 C C . GLY H 3 2 ? 12.046 17.230 29.004 1.00 109.26 2 GLY R C 1
ATOM 3060 O O . GLY H 3 2 ? 12.572 16.117 29.118 1.00 108.84 2 GLY R O 1
ATOM 3061 N N . ARG H 3 3 ? 11.829 18.047 30.036 1.00 108.67 3 ARG R N 1
ATOM 3062 C CA . ARG H 3 3 ? 12.190 17.693 31.412 1.00 108.57 3 ARG R CA 1
ATOM 3063 C C . ARG H 3 3 ? 11.560 16.400 31.932 1.00 104.34 3 ARG R C 1
ATOM 3064 O O . ARG H 3 3 ? 11.897 15.927 33.016 1.00 103.56 3 ARG R O 1
ATOM 3072 N N . LYS H 3 4 ? 10.640 15.837 31.164 1.00 102.10 4 LYS R N 1
ATOM 3073 C CA . LYS H 3 4 ? 9.994 14.607 31.567 1.00 99.67 4 LYS R CA 1
ATOM 3074 C C . LYS H 3 4 ? 9.422 13.939 30.313 1.00 94.74 4 LYS R C 1
ATOM 3075 O O . LYS H 3 4 ? 9.005 14.617 29.370 1.00 94.25 4 LYS R O 1
ATOM 3081 N N . LYS H 3 5 ? 9.429 12.611 30.287 1.00 91.31 5 LYS R N 1
ATOM 3082 C CA . LYS H 3 5 ? 8.911 11.882 29.136 1.00 88.79 5 LYS R CA 1
ATOM 3083 C C . LYS H 3 5 ? 7.390 11.941 29.094 1.00 86.43 5 LYS R C 1
ATOM 3084 O O . LYS H 3 5 ? 6.724 11.769 30.113 1.00 85.29 5 LYS R O 1
ATOM 3090 N N . ILE H 3 6 ? 6.845 12.186 27.907 1.00 84.12 6 ILE R N 1
ATOM 3091 C CA . ILE H 3 6 ? 5.401 12.270 27.731 1.00 84.03 6 ILE R CA 1
ATOM 3092 C C . ILE H 3 6 ? 4.900 11.317 26.652 1.00 83.73 6 ILE R C 1
ATOM 3093 O O . ILE H 3 6 ? 5.453 11.264 25.554 1.00 84.22 6 ILE R O 1
ATOM 3098 N N . GLN H 3 7 ? 3.847 10.571 26.963 1.00 85.47 7 GLN R N 1
ATOM 3099 C CA . GLN H 3 7 ? 3.269 9.651 25.999 1.00 88.16 7 GLN R CA 1
ATOM 3100 C C . GLN H 3 7 ? 2.649 10.514 24.920 1.00 86.75 7 GLN R C 1
ATOM 3101 O O . GLN H 3 7 ? 2.525 11.716 25.089 1.00 88.17 7 GLN R O 1
ATOM 3107 N N . ILE H 3 8 ? 2.273 9.918 23.800 1.00 85.26 8 ILE R N 1
ATOM 3108 C CA . ILE H 3 8 ? 1.659 10.694 22.736 1.00 83.52 8 ILE R CA 1
ATOM 3109 C C . ILE H 3 8 ? 0.178 10.361 22.673 1.00 82.04 8 ILE R C 1
ATOM 3110 O O . ILE H 3 8 ? -0.230 9.317 22.152 1.00 83.62 8 ILE R O 1
ATOM 3115 N N . SER H 3 9 ? -0.622 11.258 23.237 1.00 83.63 9 SER R N 1
ATOM 3116 C CA . SER H 3 9 ? -2.079 11.120 23.255 1.00 84.54 9 SER R CA 1
ATOM 3117 C C . SER H 3 9 ? -2.655 12.501 23.557 1.00 82.95 9 SER R C 1
ATOM 3118 O O . SER H 3 9 ? -2.069 13.271 24.325 1.00 81.02 9 SER R O 1
ATOM 3121 N N . ARG H 3 10 ? -3.794 12.806 22.948 1.00 82.48 10 ARG R N 1
ATOM 3122 C CA . ARG H 3 10 ? -4.445 14.096 23.135 1.00 83.39 10 ARG R CA 1
ATOM 3123 C C . ARG H 3 10 ? -4.122 14.732 24.491 1.00 83.04 10 ARG R C 1
ATOM 3124 O O . ARG H 3 10 ? -4.546 14.219 25.531 1.00 82.29 10 ARG R O 1
ATOM 3132 N N . ILE H 3 11 ? -3.359 15.829 24.480 1.00 80.99 11 ILE R N 1
ATOM 3133 C CA . ILE H 3 11 ? -3.031 16.541 25.716 1.00 79.04 11 ILE R CA 1
ATOM 3134 C C . ILE H 3 11 ? -4.372 17.026 26.262 1.00 81.15 11 ILE R C 1
ATOM 3135 O O . ILE H 3 11 ? -5.114 17.734 25.575 1.00 81.02 11 ILE R O 1
ATOM 3140 N N . LEU H 3 12 ? -4.683 16.642 27.494 1.00 80.46 12 LEU R N 1
ATOM 3141 C CA . LEU H 3 12 ? -5.953 17.011 28.091 1.00 79.60 12 LEU R CA 1
ATOM 3142 C C . LEU H 3 12 ? -6.102 18.477 28.504 1.00 82.52 12 LEU R C 1
ATOM 3143 O O . LEU H 3 12 ? -7.009 19.171 28.026 1.00 81.27 12 LEU R O 1
ATOM 3148 N N . ASP H 3 13 ? -5.225 18.944 29.387 1.00 86.96 13 ASP R N 1
ATOM 3149 C CA . ASP H 3 13 ? -5.272 20.332 29.835 1.00 91.44 13 ASP R CA 1
ATOM 3150 C C . ASP H 3 13 ? -5.220 21.258 28.626 1.00 91.96 13 ASP R C 1
ATOM 3151 O O . ASP H 3 13 ? -4.178 21.409 27.995 1.00 91.28 13 ASP R O 1
ATOM 3156 N N . GLN H 3 14 ? -6.351 21.875 28.309 1.00 95.30 14 GLN R N 1
ATOM 3157 C CA . GLN H 3 14 ? -6.432 22.772 27.165 1.00 101.05 14 GLN R CA 1
ATOM 3158 C C . GLN H 3 14 ? -5.382 23.884 27.185 1.00 102.71 14 GLN R C 1
ATOM 3159 O O . GLN H 3 14 ? -5.049 24.447 26.144 1.00 99.62 14 GLN R O 1
ATOM 3165 N N . ARG H 3 15 ? -4.861 24.208 28.363 1.00 107.13 15 ARG R N 1
ATOM 3166 C CA . ARG H 3 15 ? -3.842 25.252 28.474 1.00 111.61 15 ARG R CA 1
ATOM 3167 C C . ARG H 3 15 ? -2.567 24.716 27.854 1.00 108.61 15 ARG R C 1
ATOM 3168 O O . ARG H 3 15 ? -2.007 25.297 26.928 1.00 106.98 15 ARG R O 1
ATOM 3176 N N . ASN H 3 16 ? -2.125 23.589 28.402 1.00 108.06 16 ASN R N 1
ATOM 3177 C CA . ASN H 3 16 ? -0.918 22.892 27.975 1.00 106.19 16 ASN R CA 1
ATOM 3178 C C . ASN H 3 16 ? -1.031 22.361 26.537 1.00 103.64 16 ASN R C 1
ATOM 3179 O O . ASN H 3 16 ? -0.036 22.305 25.814 1.00 103.84 16 ASN R O 1
ATOM 3184 N N . ARG H 3 17 ? -2.236 21.991 26.113 1.00 100.48 17 ARG R N 1
ATOM 3185 C CA . ARG H 3 17 ? -2.412 21.487 24.758 1.00 99.95 17 ARG R CA 1
ATOM 3186 C C . ARG H 3 17 ? -2.345 22.620 23.737 1.00 95.58 17 ARG R C 1
ATOM 3187 O O . ARG H 3 17 ? -2.344 22.386 22.533 1.00 93.48 17 ARG R O 1
ATOM 3195 N N . GLN H 3 18 ? -2.291 23.852 24.221 1.00 94.50 18 GLN R N 1
ATOM 3196 C CA . GLN H 3 18 ? -2.219 25.010 23.340 1.00 95.68 18 GLN R CA 1
ATOM 3197 C C . GLN H 3 18 ? -0.803 25.570 23.326 1.00 88.51 18 GLN R C 1
ATOM 3198 O O . GLN H 3 18 ? -0.363 26.136 22.330 1.00 88.19 18 GLN R O 1
ATOM 3204 N N . VAL H 3 19 ? -0.103 25.421 24.447 1.00 86.15 19 VAL R N 1
ATOM 3205 C CA . VAL H 3 19 ? 1.277 25.889 24.569 1.00 86.52 19 VAL R CA 1
ATOM 3206 C C . VAL H 3 19 ? 2.120 24.977 23.678 1.00 82.32 19 VAL R C 1
ATOM 3207 O O . VAL H 3 19 ? 3.005 25.440 22.938 1.00 85.30 19 VAL R O 1
ATOM 3211 N N . THR H 3 20 ? 1.819 23.677 23.760 1.00 80.89 20 THR R N 1
ATOM 3212 C CA . THR H 3 20 ? 2.524 22.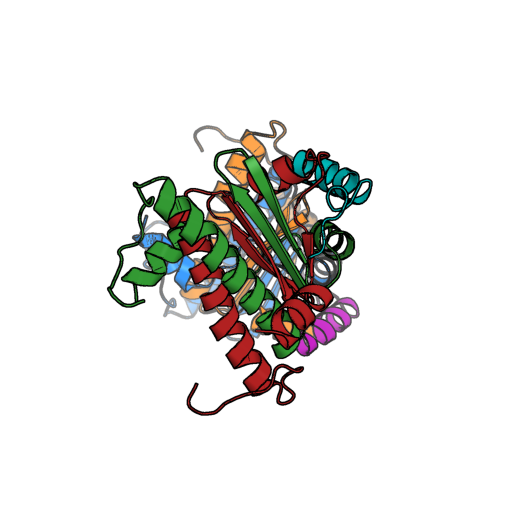648 23.008 1.00 81.06 20 THR R CA 1
ATOM 3213 C C . THR H 3 20 ? 2.282 22.736 21.496 1.00 76.80 20 THR R C 1
ATOM 3214 O O . THR H 3 20 ? 3.230 22.616 20.693 1.00 77.58 20 THR R O 1
ATOM 3218 N N . PHE H 3 21 ? 1.028 22.943 21.103 1.00 74.53 21 PHE R N 1
ATOM 3219 C CA . PHE H 3 21 ? 0.730 23.045 19.689 1.00 72.80 21 PHE R CA 1
ATOM 3220 C C . PHE H 3 21 ? 1.609 24.104 19.072 1.00 74.52 21 PHE R C 1
ATOM 3221 O O . PHE H 3 21 ? 2.252 23.871 18.054 1.00 75.68 21 PHE R O 1
ATOM 3229 N N . THR H 3 22 ? 1.642 25.275 19.691 1.00 76.32 22 THR R N 1
ATOM 3230 C CA . THR H 3 22 ? 2.453 26.363 19.163 1.00 77.26 22 THR R CA 1
ATOM 3231 C C . THR H 3 22 ? 3.939 26.050 19.134 1.00 79.00 22 THR R C 1
ATOM 3232 O O . THR H 3 22 ? 4.605 26.276 18.120 1.00 77.79 22 THR R O 1
ATOM 3236 N N . LYS H 3 23 ? 4.464 25.541 20.241 1.00 80.27 23 LYS R N 1
ATOM 3237 C CA . LYS H 3 23 ? 5.884 25.201 20.296 1.00 79.52 23 LYS R CA 1
ATOM 3238 C C . LYS H 3 23 ? 6.262 24.205 19.201 1.00 78.80 23 LYS R C 1
ATOM 3239 O O . LYS H 3 23 ? 7.136 24.474 18.363 1.00 78.39 23 LYS R O 1
ATOM 3245 N N . ARG H 3 24 ? 5.599 23.053 19.202 1.00 74.72 24 ARG R N 1
ATOM 3246 C CA . ARG H 3 24 ? 5.907 22.045 18.205 1.00 70.34 24 ARG R CA 1
ATOM 3247 C C . ARG H 3 24 ? 5.660 22.503 16.781 1.00 67.79 24 ARG R C 1
ATOM 3248 O O . ARG H 3 24 ? 6.573 22.481 15.962 1.00 69.97 24 ARG R O 1
ATOM 3256 N N . LYS H 3 25 ? 4.443 22.921 16.476 1.00 65.31 25 LYS R N 1
ATOM 3257 C CA . LYS H 3 25 ? 4.153 23.367 15.129 1.00 63.41 25 LYS R CA 1
ATOM 3258 C C . LYS H 3 25 ? 5.358 24.113 14.561 1.00 60.38 25 LYS R C 1
ATOM 3259 O O . LYS H 3 25 ? 5.707 23.951 13.393 1.00 60.56 25 LYS R O 1
ATOM 3265 N N . PHE H 3 26 ? 6.004 24.930 15.386 1.00 57.75 26 PHE R N 1
ATOM 3266 C CA . PHE H 3 26 ? 7.135 25.688 14.898 1.00 54.71 26 PHE R CA 1
ATOM 3267 C C . PHE H 3 26 ? 8.274 24.762 14.569 1.00 56.86 26 PHE R C 1
ATOM 3268 O O . PHE H 3 26 ? 8.834 24.809 13.469 1.00 56.01 26 PHE R O 1
ATOM 3276 N N . GLY H 3 27 ? 8.629 23.932 15.540 1.00 58.30 27 GLY R N 1
ATOM 3277 C CA . GLY H 3 27 ? 9.717 22.985 15.341 1.00 57.71 27 GLY R CA 1
ATOM 3278 C C . GLY H 3 27 ? 9.479 22.137 14.104 1.00 57.54 27 GLY R C 1
ATOM 3279 O O . GLY H 3 27 ? 10.399 21.894 13.324 1.00 59.63 27 GLY R O 1
ATOM 3280 N N . LEU H 3 28 ? 8.248 21.684 13.924 1.00 54.53 28 LEU R N 1
ATOM 3281 C CA . LEU H 3 28 ? 7.928 20.886 12.769 1.00 54.60 28 LEU R CA 1
ATOM 3282 C C . LEU H 3 28 ? 8.341 21.668 11.532 1.00 58.09 28 LEU R C 1
ATOM 3283 O O . LEU H 3 28 ? 9.175 21.210 10.766 1.00 62.68 28 LEU R O 1
ATOM 3288 N N . MET H 3 29 ? 7.771 22.854 11.351 1.00 60.65 29 MET R N 1
ATOM 3289 C CA . MET H 3 29 ? 8.082 23.702 10.204 1.00 61.83 29 MET R CA 1
ATOM 3290 C C . MET H 3 29 ? 9.577 23.955 10.117 1.00 62.57 29 MET R C 1
ATOM 3291 O O . MET H 3 29 ? 10.130 24.058 9.033 1.00 63.40 29 MET R O 1
ATOM 3296 N N . LYS H 3 30 ? 10.236 24.053 11.261 1.00 64.71 30 LYS R N 1
ATOM 3297 C CA . LYS H 3 30 ? 11.668 24.301 11.258 1.00 66.50 30 LYS R CA 1
ATOM 3298 C C . LYS H 3 30 ? 12.347 23.153 10.538 1.00 65.94 30 LYS R C 1
ATOM 3299 O O . LYS H 3 30 ? 13.125 23.372 9.610 1.00 66.24 30 LYS R O 1
ATOM 3305 N N . LYS H 3 31 ? 12.041 21.928 10.966 1.00 65.21 31 LYS R N 1
ATOM 3306 C CA . LYS H 3 31 ? 12.611 20.734 10.349 1.00 63.61 31 LYS R CA 1
ATOM 3307 C C . LYS H 3 31 ? 12.248 20.667 8.881 1.00 61.95 31 LYS R C 1
ATOM 3308 O O . LYS H 3 31 ? 13.097 20.391 8.047 1.00 61.86 31 LYS R O 1
ATOM 3314 N N . ALA H 3 32 ? 10.988 20.929 8.567 1.00 61.79 32 ALA R N 1
ATOM 3315 C CA . ALA H 3 32 ? 10.571 20.938 7.181 1.00 61.92 32 ALA R CA 1
ATOM 3316 C C . ALA H 3 32 ? 11.586 21.816 6.469 1.00 63.73 32 ALA R C 1
ATOM 3317 O O . ALA H 3 32 ? 12.336 21.341 5.628 1.00 64.57 32 ALA R O 1
ATOM 3319 N N . TYR H 3 33 ? 11.608 23.095 6.825 1.00 64.15 33 TYR R N 1
ATOM 3320 C CA . TYR H 3 33 ? 12.557 24.035 6.255 1.00 63.66 33 TYR R CA 1
ATOM 3321 C C . TYR H 3 33 ? 13.969 23.453 6.121 1.00 65.34 33 TYR R C 1
ATOM 3322 O O . TYR H 3 33 ? 14.610 23.594 5.070 1.00 68.58 33 TYR R O 1
ATOM 3331 N N . GLU H 3 34 ? 14.465 22.821 7.178 1.00 66.95 34 GLU R N 1
ATOM 3332 C CA . GLU H 3 34 ? 15.802 22.259 7.117 1.00 68.62 34 GLU R CA 1
ATOM 3333 C C . GLU H 3 34 ? 15.855 21.202 6.022 1.00 65.88 34 GLU R C 1
ATOM 3334 O O . GLU H 3 34 ? 16.635 21.318 5.086 1.00 66.03 34 GLU R O 1
ATOM 3340 N N . LEU H 3 35 ? 15.015 20.182 6.129 1.00 64.15 35 LEU R N 1
ATOM 3341 C CA . LEU H 3 35 ? 14.987 19.136 5.131 1.00 62.12 35 LEU R CA 1
ATOM 3342 C C . LEU H 3 35 ? 14.939 19.765 3.742 1.00 63.57 35 LEU R C 1
ATOM 3343 O O . LEU H 3 35 ? 15.584 19.303 2.808 1.00 63.81 35 LEU R O 1
ATOM 3348 N N . SER H 3 36 ? 14.179 20.841 3.623 1.00 64.70 36 SER R N 1
ATOM 3349 C CA . SER H 3 36 ? 14.021 21.570 2.372 1.00 65.59 36 SER R CA 1
ATOM 3350 C C . SER H 3 36 ? 15.354 22.058 1.829 1.00 65.52 36 SER R C 1
ATOM 3351 O O . SER H 3 36 ? 15.703 21.784 0.673 1.00 68.36 36 SER R O 1
ATOM 3354 N N . VAL H 3 37 ? 16.092 22.795 2.650 1.00 62.72 37 VAL R N 1
ATOM 3355 C CA . VAL H 3 37 ? 17.389 23.321 2.228 1.00 64.63 37 VAL R CA 1
ATOM 3356 C C . VAL H 3 37 ? 18.500 22.254 2.106 1.00 64.50 37 VAL R C 1
ATOM 3357 O O . VAL H 3 37 ? 19.184 22.165 1.074 1.00 63.08 37 VAL R O 1
ATOM 3361 N N . LEU H 3 38 ? 18.681 21.472 3.173 1.00 67.61 38 LEU R N 1
ATOM 3362 C CA . LEU H 3 38 ? 19.674 20.400 3.213 1.00 67.04 38 LEU R CA 1
ATOM 3363 C C . LEU H 3 38 ? 19.633 19.524 1.976 1.00 66.60 38 LEU R C 1
ATOM 3364 O O . LEU H 3 38 ? 20.620 19.424 1.249 1.00 69.20 38 LEU R O 1
ATOM 3369 N N . CYS H 3 39 ? 18.492 18.889 1.740 1.00 64.87 39 CYS R N 1
ATOM 3370 C CA . CYS H 3 39 ? 18.341 17.987 0.603 1.00 66.74 39 CYS R CA 1
ATOM 3371 C C . CYS H 3 39 ? 17.730 18.601 -0.647 1.00 68.78 39 CYS R C 1
ATOM 3372 O O . CYS H 3 39 ? 17.249 17.884 -1.524 1.00 66.17 39 CYS R O 1
ATOM 3375 N N . ASP H 3 40 ? 17.731 19.925 -0.716 1.00 74.70 40 ASP R N 1
ATOM 3376 C CA . ASP H 3 40 ? 17.187 20.639 -1.869 1.00 79.29 40 ASP R CA 1
ATOM 3377 C C . ASP H 3 40 ? 15.903 20.030 -2.430 1.00 78.79 40 ASP R C 1
ATOM 3378 O O . ASP H 3 40 ? 15.903 19.451 -3.512 1.00 79.86 40 ASP R O 1
ATOM 3383 N N . CYS H 3 41 ? 14.806 20.168 -1.693 1.00 76.21 41 CYS R N 1
ATOM 3384 C CA . CYS H 3 41 ? 13.522 19.635 -2.138 1.00 72.61 41 CYS R CA 1
ATOM 3385 C C . CYS H 3 41 ? 12.415 20.574 -1.709 1.00 70.30 41 CYS R C 1
ATOM 3386 O O . CYS H 3 41 ? 12.581 21.343 -0.776 1.00 69.63 41 CYS R O 1
ATOM 3389 N N . GLU H 3 42 ? 11.292 20.513 -2.406 1.00 69.67 42 GLU R N 1
ATOM 3390 C CA . GLU H 3 42 ? 10.156 21.375 -2.112 1.00 68.69 42 GLU R CA 1
ATOM 3391 C C . GLU H 3 42 ? 9.222 20.690 -1.144 1.00 65.41 42 GLU R C 1
ATOM 3392 O O . GLU H 3 42 ? 8.991 19.486 -1.261 1.00 65.55 42 GLU R O 1
ATOM 3398 N N . ILE H 3 43 ? 8.669 21.444 -0.199 1.00 59.23 43 ILE R N 1
ATOM 3399 C CA . ILE H 3 43 ? 7.757 20.851 0.774 1.00 54.72 43 ILE R CA 1
ATOM 3400 C C . ILE H 3 43 ? 6.594 21.747 1.111 1.00 53.44 43 ILE R C 1
ATOM 3401 O O . ILE H 3 43 ? 6.752 22.937 1.235 1.00 52.92 43 ILE R O 1
ATOM 3406 N N . ALA H 3 44 ? 5.421 21.160 1.257 1.00 53.22 44 ALA R N 1
ATOM 3407 C CA . ALA H 3 44 ? 4.228 21.889 1.632 1.00 50.91 44 ALA R CA 1
ATOM 3408 C C . ALA H 3 44 ? 3.806 21.236 2.928 1.00 52.61 44 ALA R C 1
ATOM 3409 O O . ALA H 3 44 ? 3.863 20.019 3.051 1.00 54.48 44 ALA R O 1
ATOM 3411 N N . LEU H 3 45 ? 3.389 22.035 3.898 1.00 52.38 45 LEU R N 1
ATOM 3412 C CA . LEU H 3 45 ? 2.959 21.496 5.173 1.00 50.63 45 LEU R CA 1
ATOM 3413 C C . LEU H 3 45 ? 1.622 22.134 5.540 1.00 50.91 45 LEU R C 1
ATOM 3414 O O . LEU H 3 45 ? 1.548 23.329 5.725 1.00 50.12 45 LEU R O 1
ATOM 3419 N N . ILE H 3 46 ? 0.566 21.337 5.632 1.00 49.01 46 ILE R N 1
ATOM 3420 C CA . ILE H 3 46 ? -0.756 21.847 5.966 1.00 45.45 46 ILE R CA 1
ATOM 3421 C C . ILE H 3 46 ? -1.290 21.368 7.321 1.00 50.78 46 ILE R C 1
ATOM 3422 O O . ILE H 3 46 ? -1.507 20.164 7.514 1.00 47.16 46 ILE R O 1
ATOM 3427 N N . ILE H 3 47 ? -1.541 22.309 8.240 1.00 52.26 47 ILE R N 1
ATOM 3428 C CA . ILE H 3 47 ? -2.053 21.960 9.556 1.00 49.94 47 ILE R CA 1
ATOM 3429 C C . ILE H 3 47 ? -3.442 22.517 9.797 1.00 55.52 47 ILE R C 1
ATOM 3430 O O . ILE H 3 47 ? -3.777 23.590 9.328 1.00 57.68 47 ILE R O 1
ATOM 3435 N N . PHE H 3 48 ? -4.249 21.779 10.542 1.00 61.13 48 PHE R N 1
ATOM 3436 C CA . PHE H 3 48 ? -5.619 22.183 10.878 1.00 67.03 48 PHE R CA 1
ATOM 3437 C C . PHE H 3 48 ? -5.859 21.840 12.351 1.00 69.19 48 PHE R C 1
ATOM 3438 O O . PHE H 3 48 ? -5.702 20.681 12.732 1.00 69.12 48 PHE R O 1
ATOM 3446 N N . ASN H 3 49 ? -6.236 22.815 13.178 1.00 72.77 49 ASN R N 1
ATOM 3447 C CA . ASN H 3 49 ? -6.503 22.518 14.591 1.00 77.65 49 ASN R CA 1
ATOM 3448 C C . ASN H 3 49 ? -7.986 22.240 14.821 1.00 80.37 49 ASN R C 1
ATOM 3449 O O . ASN H 3 49 ? -8.789 22.317 13.889 1.00 81.58 49 ASN R O 1
ATOM 3454 N N . SER H 3 50 ? -8.349 21.916 16.059 1.00 84.71 50 SER R N 1
ATOM 3455 C CA . SER H 3 50 ? -9.746 21.639 16.392 1.00 88.26 50 SER R CA 1
ATOM 3456 C C . SER H 3 50 ? -10.647 22.732 15.837 1.00 90.71 50 SER R C 1
ATOM 3457 O O . SER H 3 50 ? -11.608 22.458 15.117 1.00 93.31 50 SER R O 1
ATOM 3460 N N . ALA H 3 51 ? -10.328 23.976 16.177 1.00 89.82 51 ALA R N 1
ATOM 3461 C CA . ALA H 3 51 ? -11.110 25.110 15.710 1.00 89.30 51 ALA R CA 1
ATOM 3462 C C . ALA H 3 51 ? -10.995 25.272 14.201 1.00 89.82 51 ALA R C 1
ATOM 3463 O O . ALA H 3 51 ? -11.408 26.296 13.660 1.00 91.54 51 ALA R O 1
ATOM 3465 N N . ASN H 3 52 ? -10.433 24.268 13.526 1.00 90.40 52 ASN R N 1
ATOM 3466 C CA . ASN H 3 52 ? -10.275 24.306 12.078 1.00 88.48 52 ASN R CA 1
ATOM 3467 C C . ASN H 3 52 ? -9.478 25.503 11.583 1.00 88.26 52 ASN R C 1
ATOM 3468 O O . ASN H 3 52 ? -9.628 25.922 10.429 1.00 90.09 52 ASN R O 1
ATOM 3473 N N . ARG H 3 53 ? -8.650 26.074 12.451 1.00 89.38 53 ARG R N 1
ATOM 3474 C CA . ARG H 3 53 ? -7.841 27.211 12.043 1.00 88.43 53 ARG R CA 1
ATOM 3475 C C . ARG H 3 53 ? -6.721 26.634 11.173 1.00 85.87 53 ARG R C 1
ATOM 3476 O O . ARG H 3 53 ? -6.041 25.692 11.574 1.00 84.60 53 ARG R O 1
ATOM 3484 N N . LEU H 3 54 ? -6.548 27.186 9.977 1.00 82.85 54 LEU R N 1
ATOM 3485 C CA . LEU H 3 54 ? -5.529 26.702 9.062 1.00 78.35 54 LEU R CA 1
ATOM 3486 C C . LEU H 3 54 ? -4.161 27.309 9.304 1.00 76.89 54 LEU R C 1
ATOM 3487 O O . LEU H 3 54 ? -4.030 28.509 9.528 1.00 79.14 54 LEU R O 1
ATOM 3492 N N . PHE H 3 55 ? -3.142 26.458 9.271 1.00 74.14 55 PHE R N 1
ATOM 3493 C CA . PHE H 3 55 ? -1.752 26.876 9.434 1.00 69.79 55 PHE R CA 1
ATOM 3494 C C . PHE H 3 55 ? -0.996 26.154 8.330 1.00 65.99 55 PHE R C 1
ATOM 3495 O O . PHE H 3 55 ? -1.267 24.988 8.044 1.00 64.08 55 PHE R O 1
ATOM 3503 N N . GLN H 3 56 ? -0.049 26.838 7.706 1.00 62.47 56 GLN R N 1
ATOM 3504 C CA . GLN H 3 56 ? 0.683 26.221 6.629 1.00 57.59 56 GLN R CA 1
ATOM 3505 C C . GLN H 3 56 ? 2.085 26.723 6.465 1.00 55.38 56 GLN R C 1
ATOM 3506 O O . GLN H 3 56 ? 2.473 27.719 7.030 1.00 51.02 56 GLN R O 1
ATOM 3512 N N . TYR H 3 57 ? 2.844 25.983 5.673 1.00 59.03 57 TYR R N 1
ATOM 3513 C CA . TYR H 3 57 ? 4.230 26.295 5.373 1.00 58.31 57 TYR R CA 1
ATOM 3514 C C . TYR H 3 57 ? 4.503 25.843 3.945 1.00 58.80 57 TYR R C 1
ATOM 3515 O O . TYR H 3 57 ? 3.799 25.002 3.396 1.00 57.15 57 TYR R O 1
ATOM 3524 N N . ALA H 3 58 ? 5.527 26.420 3.346 1.00 59.86 58 ALA R N 1
ATOM 3525 C CA . ALA H 3 58 ? 5.887 26.079 1.993 1.00 61.59 58 ALA R CA 1
ATOM 3526 C C . ALA H 3 58 ? 7.319 26.475 1.863 1.00 65.16 58 ALA R C 1
ATOM 3527 O O . ALA H 3 58 ? 7.694 27.575 2.265 1.00 63.74 58 ALA R O 1
ATOM 3529 N N . SER H 3 59 ? 8.145 25.579 1.342 1.00 70.73 59 SER R N 1
ATOM 3530 C CA . SER H 3 59 ? 9.533 25.951 1.199 1.00 76.18 59 SER R CA 1
ATOM 3531 C C . SER H 3 59 ? 9.586 27.206 0.322 1.00 79.45 59 SER R C 1
ATOM 3532 O O . SER H 3 59 ? 10.390 28.086 0.542 1.00 80.43 59 SER R O 1
ATOM 3535 N N . THR H 3 60 ? 8.716 27.351 -0.655 1.00 82.22 60 THR R N 1
ATOM 3536 C CA . THR H 3 60 ? 8.843 28.580 -1.403 1.00 85.28 60 THR R CA 1
ATOM 3537 C C . THR H 3 60 ? 7.512 29.221 -1.589 1.00 82.46 60 THR R C 1
ATOM 3538 O O . THR H 3 60 ? 7.305 30.364 -1.205 1.00 82.01 60 THR R O 1
ATOM 3542 N N . ASP H 3 61 ? 6.598 28.467 -2.166 1.00 83.04 61 ASP R N 1
ATOM 3543 C CA . ASP H 3 61 ? 5.269 28.979 -2.355 1.00 83.35 61 ASP R CA 1
ATOM 3544 C C . ASP H 3 61 ? 4.262 27.846 -2.461 1.00 80.78 61 ASP R C 1
ATOM 3545 O O . ASP H 3 61 ? 4.434 26.907 -3.236 1.00 80.47 61 ASP R O 1
ATOM 3550 N N . MET H 3 62 ? 3.212 27.932 -1.656 1.00 78.53 62 MET R N 1
ATOM 3551 C CA . MET H 3 62 ? 2.181 26.910 -1.664 1.00 78.28 62 MET R CA 1
ATOM 3552 C C . MET H 3 62 ? 1.663 26.706 -3.089 1.00 80.03 62 MET R C 1
ATOM 3553 O O . MET H 3 62 ? 1.389 25.582 -3.505 1.00 78.77 62 MET R O 1
ATOM 3558 N N . ASP H 3 63 ? 1.551 27.798 -3.840 1.00 83.28 63 ASP R N 1
ATOM 3559 C CA . ASP H 3 63 ? 1.049 27.740 -5.210 1.00 85.79 63 ASP R CA 1
ATOM 3560 C C . ASP H 3 63 ? 1.823 26.728 -6.033 1.00 84.36 63 ASP R C 1
ATOM 3561 O O . ASP H 3 63 ? 1.264 25.775 -6.579 1.00 83.40 63 ASP R O 1
ATOM 3566 N N . ARG H 3 64 ? 3.123 26.961 -6.122 1.00 84.36 64 ARG R N 1
ATOM 3567 C CA . ARG H 3 64 ? 4.015 26.109 -6.882 1.00 82.52 64 ARG R CA 1
ATOM 3568 C C . ARG H 3 64 ? 3.759 24.640 -6.578 1.00 78.11 64 ARG R C 1
ATOM 3569 O O . ARG H 3 64 ? 3.401 23.864 -7.471 1.00 77.33 64 ARG R O 1
ATOM 3577 N N . VAL H 3 65 ? 3.921 24.273 -5.310 1.00 70.63 65 VAL R N 1
ATOM 3578 C CA . VAL H 3 65 ? 3.742 22.900 -4.871 1.00 65.91 65 VAL R CA 1
ATOM 3579 C C . VAL H 3 65 ? 2.361 22.308 -5.088 1.00 64.85 65 VAL R C 1
ATOM 3580 O O . VAL H 3 65 ? 2.223 21.278 -5.751 1.00 65.63 65 VAL R O 1
ATOM 3584 N N . LEU H 3 66 ? 1.338 22.928 -4.516 1.00 63.72 66 LEU R N 1
ATOM 3585 C CA . LEU H 3 66 ? -0.023 22.425 -4.694 1.00 62.85 66 LEU R CA 1
ATOM 3586 C C . LEU H 3 66 ? -0.246 22.154 -6.168 1.00 63.28 66 LEU R C 1
ATOM 3587 O O . LEU H 3 66 ? -0.905 21.185 -6.528 1.00 61.99 66 LEU R O 1
ATOM 3592 N N . LEU H 3 67 ? 0.299 23.030 -7.014 1.00 66.89 67 LEU R N 1
ATOM 3593 C CA . LEU H 3 67 ? 0.171 22.889 -8.457 1.00 68.69 67 LEU R CA 1
ATOM 3594 C C . LEU H 3 67 ? 0.971 21.693 -8.972 1.00 69.17 67 LEU R C 1
ATOM 3595 O O . LEU H 3 67 ? 0.445 20.869 -9.719 1.00 68.33 67 LEU R O 1
ATOM 3600 N N . LYS H 3 68 ? 2.241 21.602 -8.583 1.00 68.35 68 LYS R N 1
ATOM 3601 C CA . LYS H 3 68 ? 3.063 20.493 -9.026 1.00 69.24 68 LYS R CA 1
ATOM 3602 C C . LYS H 3 68 ? 2.497 19.167 -8.546 1.00 69.98 68 LYS R C 1
ATOM 3603 O O . LYS H 3 68 ? 2.901 18.089 -9.027 1.00 70.81 68 LYS R O 1
ATOM 3609 N N . TYR H 3 69 ? 1.564 19.248 -7.600 1.00 66.47 69 TYR R N 1
ATOM 3610 C CA . TYR H 3 69 ? 0.946 18.054 -7.059 1.00 63.91 69 TYR R CA 1
ATOM 3611 C C . TYR H 3 69 ? -0.209 17.582 -7.939 1.00 67.01 69 TYR R C 1
ATOM 3612 O O . TYR H 3 69 ? -0.701 16.469 -7.775 1.00 68.66 69 TYR R O 1
ATOM 3621 N N . THR H 3 70 ? -0.648 18.413 -8.880 1.00 71.45 70 THR R N 1
ATOM 3622 C CA . THR H 3 70 ? -1.739 17.995 -9.767 1.00 75.83 70 THR R CA 1
ATOM 3623 C C . THR H 3 70 ? -1.215 17.020 -10.839 1.00 80.08 70 THR R C 1
ATOM 3624 O O . THR H 3 70 ? -1.946 16.116 -11.270 1.00 81.49 70 THR R O 1
ATOM 3628 N N . GLU H 3 71 ? 0.040 17.195 -11.272 1.00 83.80 71 GLU R N 1
ATOM 3629 C CA . GLU H 3 71 ? 0.615 16.278 -12.257 1.00 86.70 71 GLU R CA 1
ATOM 3630 C C . GLU H 3 71 ? 1.008 14.993 -11.541 1.00 87.58 71 GLU R C 1
ATOM 3631 O O . GLU H 3 71 ? 0.188 14.079 -11.365 1.00 86.15 71 GLU R O 1
ATOM 3637 N N . TYR H 3 72 ? 2.269 14.937 -11.124 1.00 87.39 72 TYR R N 1
ATOM 3638 C CA . TYR H 3 72 ? 2.788 13.786 -10.406 1.00 87.26 72 TYR R CA 1
ATOM 3639 C C . TYR H 3 72 ? 1.933 13.640 -9.151 1.00 87.98 72 TYR R C 1
ATOM 3640 O O . TYR H 3 72 ? 2.251 14.209 -8.106 1.00 89.99 72 TYR R O 1
ATOM 3649 N N . SER H 3 73 ? 0.839 12.891 -9.266 1.00 90.10 73 SER R N 1
ATOM 3650 C CA . SER H 3 73 ? -0.055 12.695 -8.141 1.00 93.61 73 SER R CA 1
ATOM 3651 C C . SER H 3 73 ? 0.091 11.323 -7.462 1.00 96.10 73 SER R C 1
ATOM 3652 O O . SER H 3 73 ? -0.615 11.024 -6.491 1.00 94.69 73 SER R O 1
ATOM 3655 N N . GLU H 3 74 ? 1.002 10.492 -7.965 1.00 95.04 74 GLU R N 1
ATOM 3656 C CA . GLU H 3 74 ? 1.217 9.168 -7.392 1.00 95.40 74 GLU R CA 1
ATOM 3657 C C . GLU H 3 74 ? 2.382 9.242 -6.423 1.00 94.36 74 GLU R C 1
ATOM 3658 O O . GLU H 3 74 ? 3.522 9.445 -6.829 1.00 91.43 74 GLU R O 1
ATOM 3664 N N . PRO H 3 75 ? 2.108 9.070 -5.123 1.00 95.82 75 PRO R N 1
ATOM 3665 C CA . PRO H 3 75 ? 3.105 9.116 -4.047 1.00 99.14 75 PRO R CA 1
ATOM 3666 C C . PRO H 3 75 ? 3.970 7.866 -3.896 1.00 100.81 75 PRO R C 1
ATOM 3667 O O . PRO H 3 75 ? 3.464 6.803 -3.545 1.00 96.90 75 PRO R O 1
ATOM 3671 N N . HIS H 3 76 ? 5.275 8.007 -4.135 1.00 103.24 76 HIS R N 1
ATOM 3672 C CA . HIS H 3 76 ? 6.199 6.885 -4.011 1.00 106.77 76 HIS R CA 1
ATOM 3673 C C . HIS H 3 76 ? 6.404 6.549 -2.544 1.00 99.68 76 HIS R C 1
ATOM 3674 O O . HIS H 3 76 ? 7.288 5.784 -2.171 1.00 98.31 76 HIS R O 1
ATOM 3681 N N . GLU H 3 77 ? 5.549 7.142 -1.725 1.00 93.37 77 GLU R N 1
ATOM 3682 C CA . GLU H 3 77 ? 5.510 6.937 -0.286 1.00 87.20 77 GLU R CA 1
ATOM 3683 C C . GLU H 3 77 ? 4.276 7.723 0.121 1.00 83.42 77 GLU R C 1
ATOM 3684 O O . GLU H 3 77 ? 4.109 8.869 -0.291 1.00 83.09 77 GLU R O 1
ATOM 3690 N N . SER H 3 78 ? 3.408 7.115 0.917 1.00 79.21 78 SER R N 1
ATOM 3691 C CA . SER H 3 78 ? 2.182 7.781 1.272 1.00 76.79 78 SER R CA 1
ATOM 3692 C C . SER H 3 78 ? 1.702 7.458 2.682 1.00 76.91 78 SER R C 1
ATOM 3693 O O . SER H 3 78 ? 0.499 7.367 2.929 1.00 75.85 78 SER R O 1
ATOM 3696 N N . ARG H 3 79 ? 2.640 7.333 3.616 1.00 78.49 79 ARG R N 1
ATOM 3697 C CA . ARG H 3 79 ? 2.314 7.018 5.017 1.00 80.79 79 ARG R CA 1
ATOM 3698 C C . ARG H 3 79 ? 1.059 7.703 5.615 1.00 80.42 79 ARG R C 1
ATOM 3699 O O . ARG H 3 79 ? 0.703 8.824 5.258 1.00 78.43 79 ARG R O 1
ATOM 3707 N N . THR H 3 80 ? 0.401 6.992 6.532 1.00 81.58 80 THR R N 1
ATOM 3708 C CA . THR H 3 80 ? -0.816 7.460 7.219 1.00 83.85 80 THR R CA 1
ATOM 3709 C C . THR H 3 80 ? -0.451 7.464 8.695 1.00 84.18 80 THR R C 1
ATOM 3710 O O . THR H 3 80 ? 0.647 7.049 9.035 1.00 83.40 80 THR R O 1
ATOM 3714 N N . ASN H 3 81 ? -1.340 7.923 9.570 1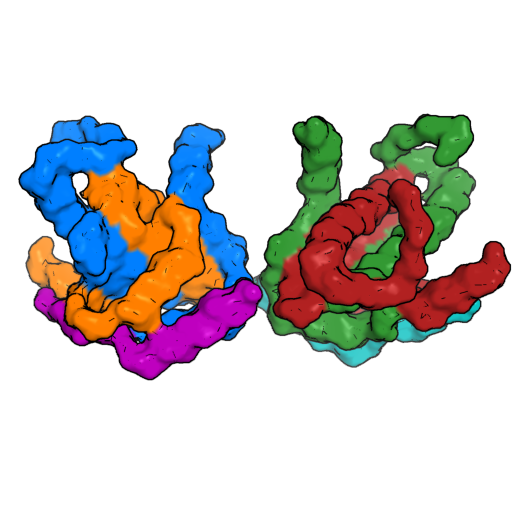.00 86.13 81 ASN R N 1
ATOM 3715 C CA . ASN H 3 81 ? -1.032 7.925 11.002 1.00 89.49 81 ASN R CA 1
ATOM 3716 C C . ASN H 3 81 ? -0.616 6.569 11.512 1.00 90.29 81 ASN R C 1
ATOM 3717 O O . ASN H 3 81 ? 0.212 6.475 12.433 1.00 90.42 81 ASN R O 1
ATOM 3722 N N . THR H 3 82 ? -1.205 5.523 10.935 1.00 90.64 82 THR R N 1
ATOM 3723 C CA . THR H 3 82 ? -0.934 4.175 11.365 1.00 90.51 82 THR R CA 1
ATOM 3724 C C . THR H 3 82 ? 0.408 3.659 10.874 1.00 90.99 82 THR R C 1
ATOM 3725 O O . THR H 3 82 ? 1.164 3.067 11.639 1.00 89.87 82 THR R O 1
ATOM 3729 N N . ASP H 3 83 ? 0.711 3.876 9.603 1.00 91.33 83 ASP R N 1
ATOM 3730 C CA . ASP H 3 83 ? 1.983 3.415 9.089 1.00 93.72 83 ASP R CA 1
ATOM 3731 C C . ASP H 3 83 ? 3.131 3.979 9.913 1.00 93.82 83 ASP R C 1
ATOM 3732 O O . ASP H 3 83 ? 4.265 3.525 9.795 1.00 93.30 83 ASP R O 1
ATOM 3737 N N . ILE H 3 84 ? 2.829 4.977 10.740 1.00 93.64 84 ILE R N 1
ATOM 3738 C CA . ILE H 3 84 ? 3.830 5.612 11.601 1.00 92.53 84 ILE R CA 1
ATOM 3739 C C . ILE H 3 84 ? 3.795 4.911 12.963 1.00 92.41 84 ILE R C 1
ATOM 3740 O O . ILE H 3 84 ? 4.805 4.369 13.412 1.00 93.99 84 ILE R O 1
ATOM 3745 N N . LEU H 3 85 ? 2.637 4.930 13.623 1.00 93.48 85 LEU R N 1
ATOM 3746 C CA . LEU H 3 85 ? 2.490 4.243 14.903 1.00 93.25 85 LEU R CA 1
ATOM 3747 C C . LEU H 3 85 ? 3.031 2.833 14.678 1.00 94.17 85 LEU R C 1
ATOM 3748 O O . LEU H 3 85 ? 3.876 2.359 15.432 1.00 92.68 85 LEU R O 1
ATOM 3753 N N . GLU H 3 86 ? 2.531 2.188 13.623 1.00 92.03 86 GLU R N 1
ATOM 3754 C CA . GLU H 3 86 ? 2.929 0.844 13.229 1.00 91.25 86 GLU R CA 1
ATOM 3755 C C . GLU H 3 86 ? 4.450 0.705 13.181 1.00 89.61 86 GLU R C 1
ATOM 3756 O O . GLU H 3 86 ? 5.041 -0.068 13.939 1.00 90.11 86 GLU R O 1
ATOM 3762 N N . THR H 3 87 ? 5.083 1.464 12.294 1.00 88.97 87 THR R N 1
ATOM 3763 C CA . THR H 3 87 ? 6.534 1.407 12.128 1.00 87.95 87 THR R CA 1
ATOM 3764 C C . THR H 3 87 ? 7.327 1.727 13.388 1.00 89.42 87 THR R C 1
ATOM 3765 O O . THR H 3 87 ? 8.465 1.284 13.532 1.00 89.17 87 THR R O 1
ATOM 3769 N N . LEU H 3 88 ? 6.725 2.490 14.297 1.00 90.26 88 LEU R N 1
ATOM 3770 C CA . LEU H 3 88 ? 7.387 2.880 15.545 1.00 91.11 88 LEU R CA 1
ATOM 3771 C C . LEU H 3 88 ? 7.590 1.727 16.520 1.00 94.36 88 LEU R C 1
ATOM 3772 O O . LEU H 3 88 ? 8.650 1.600 17.137 1.00 96.14 88 LEU R O 1
ATOM 3777 N N . LYS H 3 89 ? 6.558 0.905 16.675 1.00 99.14 89 LYS R N 1
ATOM 3778 C CA . LYS H 3 89 ? 6.620 -0.238 17.578 1.00 102.27 89 LYS R CA 1
ATOM 3779 C C . LYS H 3 89 ? 7.313 -1.391 16.851 1.00 109.21 89 LYS R C 1
ATOM 3780 O O . LYS H 3 89 ? 8.086 -2.141 17.449 1.00 109.78 89 LYS R O 1
ATOM 3786 N N . ARG H 3 90 ? 7.056 -1.505 15.550 1.00 112.79 90 ARG R N 1
ATOM 3787 C CA . ARG H 3 90 ? 7.678 -2.538 14.730 1.00 118.06 90 ARG R CA 1
ATOM 3788 C C . ARG H 3 90 ? 9.205 -2.496 14.853 1.00 122.64 90 ARG R C 1
ATOM 3789 O O . ARG H 3 90 ? 9.868 -3.530 14.774 1.00 124.28 90 ARG R O 1
ATOM 3797 N N . ARG H 3 91 ? 9.761 -1.301 15.035 1.00 127.44 91 ARG R N 1
ATOM 3798 C CA . ARG H 3 91 ? 11.210 -1.154 15.162 1.00 130.88 91 ARG R CA 1
ATOM 3799 C C . ARG H 3 91 ? 11.698 -1.648 16.526 1.00 132.05 91 ARG R C 1
ATOM 3800 O O . ARG H 3 91 ? 12.582 -2.535 16.544 1.00 133.62 91 ARG R O 1
ATOM 3808 N N . GLY I 3 2 ? 23.406 15.189 16.085 1.00 105.65 2 GLY S N 1
ATOM 3809 C CA . GLY I 3 2 ? 24.418 14.516 15.232 1.00 106.02 2 GLY S CA 1
ATOM 3810 C C . GLY I 3 2 ? 25.798 14.660 15.832 1.00 107.17 2 GLY S C 1
ATOM 3811 O O . GLY I 3 2 ? 26.053 15.616 16.559 1.00 105.74 2 GLY S O 1
ATOM 3812 N N . ARG I 3 3 ? 26.683 13.714 15.526 1.00 107.29 3 ARG S N 1
ATOM 3813 C CA . ARG I 3 3 ? 28.058 13.716 16.038 1.00 108.52 3 ARG S CA 1
ATOM 3814 C C . ARG I 3 3 ? 28.862 14.973 15.726 1.00 104.03 3 ARG S C 1
ATOM 3815 O O . ARG I 3 3 ? 29.966 15.154 16.237 1.00 103.13 3 ARG S O 1
ATOM 3823 N N . LYS I 3 4 ? 28.314 15.836 14.885 1.00 101.57 4 LYS S N 1
ATOM 3824 C CA . LYS I 3 4 ? 29.008 17.054 14.516 1.00 97.76 4 LYS S CA 1
ATOM 3825 C C . LYS I 3 4 ? 27.973 18.047 14.006 1.00 93.37 4 LYS S C 1
ATOM 3826 O O . LYS I 3 4 ? 26.978 17.657 13.402 1.00 91.61 4 LYS S O 1
ATOM 3832 N N . LYS I 3 5 ? 28.191 19.329 14.270 1.00 89.84 5 LYS S N 1
ATOM 3833 C CA . LYS I 3 5 ? 27.248 20.353 13.833 1.00 88.80 5 LYS S CA 1
ATOM 3834 C C . LYS I 3 5 ? 27.345 20.593 12.334 1.00 85.48 5 LYS S C 1
ATOM 3835 O O . LYS I 3 5 ? 28.441 20.701 11.791 1.00 83.88 5 LYS S O 1
ATOM 3841 N N . ILE I 3 6 ? 26.192 20.685 11.675 1.00 83.64 6 ILE S N 1
ATOM 3842 C CA . ILE I 3 6 ? 26.154 20.916 10.239 1.00 81.71 6 ILE S CA 1
ATOM 3843 C C . ILE I 3 6 ? 25.334 22.138 9.867 1.00 82.09 6 ILE S C 1
ATOM 3844 O O . ILE I 3 6 ? 24.224 22.316 10.341 1.00 80.88 6 ILE S O 1
ATOM 3849 N N . GLN I 3 7 ? 25.890 22.981 9.010 1.00 83.74 7 GLN S N 1
ATOM 3850 C CA . GLN I 3 7 ? 25.186 24.167 8.555 1.00 85.63 7 GLN S CA 1
ATOM 3851 C C . GLN I 3 7 ? 24.050 23.678 7.688 1.00 83.44 7 GLN S C 1
ATOM 3852 O O . GLN I 3 7 ? 24.036 22.521 7.299 1.00 83.24 7 GLN S O 1
ATOM 3858 N N . ILE I 3 8 ? 23.091 24.539 7.386 1.00 80.25 8 ILE S N 1
ATOM 3859 C CA . ILE I 3 8 ? 21.993 24.119 6.543 1.00 80.07 8 ILE S CA 1
ATOM 3860 C C . ILE I 3 8 ? 22.157 24.705 5.141 1.00 81.22 8 ILE S C 1
ATOM 3861 O O . ILE I 3 8 ? 21.884 25.879 4.908 1.00 81.43 8 ILE S O 1
ATOM 3866 N N . SER I 3 9 ? 22.627 23.873 4.218 1.00 82.30 9 SER S N 1
ATOM 3867 C CA . SER I 3 9 ? 22.821 24.263 2.831 1.00 81.67 9 SER S CA 1
ATOM 3868 C C . SER I 3 9 ? 22.942 22.985 2.012 1.00 82.18 9 SER S C 1
ATOM 3869 O O . SER I 3 9 ? 23.523 22.001 2.475 1.00 82.20 9 SER S O 1
ATOM 3872 N N . ARG I 3 10 ? 22.390 22.999 0.802 1.00 83.37 10 ARG S N 1
ATOM 3873 C CA . ARG I 3 10 ? 22.424 21.836 -0.088 1.00 83.03 10 ARG S CA 1
ATOM 3874 C C . ARG I 3 10 ? 23.600 20.900 0.197 1.00 80.57 10 ARG S C 1
ATOM 3875 O O . ARG I 3 10 ? 24.746 21.249 -0.048 1.00 80.81 10 ARG S O 1
ATOM 3883 N N . ILE I 3 11 ? 23.316 19.722 0.739 1.00 79.36 11 ILE S N 1
ATOM 3884 C CA . ILE I 3 11 ? 24.365 18.744 1.006 1.00 77.47 11 ILE S CA 1
ATOM 3885 C C . ILE I 3 11 ? 24.959 18.420 -0.363 1.00 77.52 11 ILE S C 1
ATOM 3886 O O . ILE I 3 11 ? 24.229 18.019 -1.277 1.00 79.27 11 ILE S O 1
ATOM 3891 N N . LEU I 3 12 ? 26.271 18.592 -0.511 1.00 75.81 12 LEU S N 1
ATOM 3892 C CA . LEU I 3 12 ? 26.924 18.338 -1.794 1.00 76.81 12 LEU S CA 1
ATOM 3893 C C . LEU I 3 12 ? 27.091 16.869 -2.197 1.00 78.34 12 LEU S C 1
ATOM 3894 O O . LEU I 3 12 ? 26.609 16.448 -3.253 1.00 75.12 12 LEU S O 1
ATOM 3899 N N . ASP I 3 13 ? 27.771 16.092 -1.365 1.00 83.58 13 ASP S N 1
ATOM 3900 C CA . ASP I 3 13 ? 27.966 14.678 -1.656 1.00 89.16 13 ASP S CA 1
ATOM 3901 C C . ASP I 3 13 ? 26.613 14.011 -1.888 1.00 90.95 13 ASP S C 1
ATOM 3902 O O . ASP I 3 13 ? 25.857 13.789 -0.947 1.00 91.65 13 ASP S O 1
ATOM 3907 N N . GLN I 3 14 ? 26.311 13.688 -3.141 1.00 94.25 14 GLN S N 1
ATOM 3908 C CA . GLN I 3 14 ? 25.040 13.059 -3.477 1.00 98.58 14 GLN S CA 1
ATOM 3909 C C . GLN I 3 14 ? 24.749 11.791 -2.679 1.00 99.80 14 GLN S C 1
ATOM 3910 O O . GLN I 3 14 ? 23.603 11.387 -2.554 1.00 97.33 14 GLN S O 1
ATOM 3916 N N . ARG I 3 15 ? 25.779 11.155 -2.144 1.00 105.80 15 ARG S N 1
ATOM 3917 C CA . ARG I 3 15 ? 25.574 9.944 -1.353 1.00 110.51 15 ARG S CA 1
ATOM 3918 C C . ARG I 3 15 ? 24.926 10.361 -0.040 1.00 105.81 15 ARG S C 1
ATOM 3919 O O . ARG I 3 15 ? 23.859 9.885 0.329 1.00 104.16 15 ARG S O 1
ATOM 3927 N N . ASN I 3 16 ? 25.614 11.260 0.658 1.00 105.36 16 ASN S N 1
ATOM 3928 C CA . ASN I 3 16 ? 25.189 11.787 1.946 1.00 103.36 16 ASN S CA 1
ATOM 3929 C C . ASN I 3 16 ? 23.897 12.602 1.844 1.00 101.09 16 ASN S C 1
ATOM 3930 O O . ASN I 3 16 ? 23.100 12.637 2.780 1.00 98.96 16 ASN S O 1
ATOM 3935 N N . ARG I 3 17 ? 23.677 13.246 0.704 1.00 97.28 17 ARG S N 1
ATOM 3936 C CA . ARG I 3 17 ? 22.472 14.038 0.532 1.00 96.14 17 ARG S CA 1
ATOM 3937 C C . ARG I 3 17 ? 21.268 13.142 0.308 1.00 94.04 17 ARG S C 1
ATOM 3938 O O . ARG I 3 17 ? 20.146 13.618 0.270 1.00 92.56 17 ARG S O 1
ATOM 3946 N N . GLN I 3 18 ? 21.500 11.845 0.163 1.00 93.31 18 GLN S N 1
ATOM 3947 C CA . GLN I 3 18 ? 20.416 10.898 -0.074 1.00 90.04 18 GLN S CA 1
ATOM 3948 C C . GLN I 3 18 ? 20.157 10.103 1.186 1.00 85.25 18 GLN S C 1
ATOM 3949 O O . GLN I 3 18 ? 19.039 9.667 1.435 1.00 83.07 18 GLN S O 1
ATOM 3955 N N . VAL I 3 19 ? 21.207 9.909 1.973 1.00 82.26 19 VAL S N 1
ATOM 3956 C CA . VAL I 3 19 ? 21.099 9.177 3.225 1.00 76.07 19 VAL S CA 1
ATOM 3957 C C . VAL I 3 19 ? 20.312 10.064 4.163 1.00 78.20 19 VAL S C 1
ATOM 3958 O O . VAL I 3 19 ? 19.423 9.590 4.875 1.00 75.06 19 VAL S O 1
ATOM 3962 N N . THR I 3 20 ? 20.653 11.359 4.144 1.00 76.21 20 THR S N 1
ATOM 3963 C CA . THR I 3 20 ? 20.018 12.374 4.991 1.00 70.35 20 THR S CA 1
ATOM 3964 C C . THR I 3 20 ? 18.565 12.643 4.628 1.00 72.77 20 THR S C 1
ATOM 3965 O O . THR I 3 20 ? 17.725 12.756 5.511 1.00 70.42 20 THR S O 1
ATOM 3969 N N . PHE I 3 21 ? 18.265 12.740 3.340 1.00 67.85 21 PHE S N 1
ATOM 3970 C CA . PHE I 3 21 ? 16.886 12.959 2.928 1.00 68.10 21 PHE S CA 1
ATOM 3971 C C . PHE I 3 21 ? 15.979 11.895 3.519 1.00 70.22 21 PHE S C 1
ATOM 3972 O O . PHE I 3 21 ? 14.942 12.192 4.085 1.00 71.66 21 PHE S O 1
ATOM 3980 N N . THR I 3 22 ? 16.372 10.643 3.380 1.00 75.11 22 THR S N 1
ATOM 3981 C CA . THR I 3 22 ? 15.579 9.550 3.911 1.00 77.16 22 THR S CA 1
ATOM 3982 C C . THR I 3 22 ? 15.454 9.603 5.429 1.00 76.15 22 THR S C 1
ATOM 3983 O O . THR I 3 22 ? 14.354 9.489 5.972 1.00 77.21 22 THR S O 1
ATOM 3987 N N . LYS I 3 23 ? 16.573 9.774 6.118 1.00 76.05 23 LYS S N 1
ATOM 3988 C CA . LYS I 3 23 ? 16.528 9.829 7.564 1.00 76.78 23 LYS S CA 1
ATOM 3989 C C . LYS I 3 23 ? 15.586 10.922 8.056 1.00 73.66 23 LYS S C 1
ATOM 3990 O O . LYS I 3 23 ? 14.627 10.653 8.780 1.00 72.66 23 LYS S O 1
ATOM 3996 N N . ARG I 3 24 ? 15.858 12.158 7.660 1.00 70.14 24 ARG S N 1
ATOM 3997 C CA . ARG I 3 24 ? 15.039 13.274 8.094 1.00 68.32 24 ARG S CA 1
ATOM 3998 C C . ARG I 3 24 ? 13.597 13.176 7.645 1.00 67.55 24 ARG S C 1
ATOM 3999 O O . ARG I 3 24 ? 12.695 13.233 8.478 1.00 68.17 24 ARG S O 1
ATOM 4007 N N . LYS I 3 25 ? 13.362 13.026 6.345 1.00 64.21 25 LYS S N 1
ATOM 4008 C CA . LYS I 3 25 ? 11.993 12.909 5.868 1.00 61.28 25 LYS S CA 1
ATOM 4009 C C . LYS I 3 25 ? 11.171 12.101 6.871 1.00 58.65 25 LYS S C 1
ATOM 4010 O O . LYS I 3 25 ? 10.053 12.472 7.235 1.00 58.37 25 LYS S O 1
ATOM 4016 N N . PHE I 3 26 ? 11.737 11.002 7.346 1.00 58.48 26 PHE S N 1
ATOM 4017 C CA . PHE I 3 26 ? 11.022 10.178 8.300 1.00 56.00 26 PHE S CA 1
ATOM 4018 C C . PHE I 3 26 ? 10.768 10.929 9.595 1.00 55.24 26 PHE S C 1
ATOM 4019 O O . PHE I 3 26 ? 9.636 10.995 10.077 1.00 54.38 26 PHE S O 1
ATOM 4027 N N . GLY I 3 27 ? 11.828 11.475 10.171 1.00 54.61 27 GLY S N 1
ATOM 4028 C CA . GLY I 3 27 ? 11.672 12.227 11.408 1.00 58.02 27 GLY S CA 1
ATOM 4029 C C . GLY I 3 27 ? 10.626 13.331 11.274 1.00 57.68 27 GLY S C 1
ATOM 4030 O O . GLY I 3 27 ? 9.811 13.549 12.169 1.00 56.14 27 GLY S O 1
ATOM 4031 N N . LEU I 3 28 ? 10.646 14.020 10.137 1.00 57.47 28 LEU S N 1
ATOM 4032 C CA . LEU I 3 28 ? 9.700 15.082 9.889 1.00 56.70 28 LEU S CA 1
ATOM 4033 C C . LEU I 3 28 ? 8.325 14.490 10.021 1.00 57.56 28 LEU S C 1
ATOM 4034 O O . LEU I 3 28 ? 7.559 14.916 10.858 1.00 59.51 28 LEU S O 1
ATOM 4039 N N . MET I 3 29 ? 8.016 13.485 9.210 1.00 59.82 29 MET S N 1
ATOM 4040 C CA . MET I 3 29 ? 6.701 12.840 9.273 1.00 61.02 29 MET S CA 1
ATOM 4041 C C . MET I 3 29 ? 6.401 12.355 10.685 1.00 63.15 29 MET S C 1
ATOM 4042 O O . MET I 3 29 ? 5.264 12.376 11.134 1.00 63.95 29 MET S O 1
ATOM 4047 N N . LYS I 3 30 ? 7.431 11.913 11.389 1.00 65.85 30 LYS S N 1
ATOM 4048 C CA . LYS I 3 30 ? 7.230 11.428 12.736 1.00 67.20 30 LYS S CA 1
ATOM 4049 C C . LYS I 3 30 ? 6.660 12.558 13.562 1.00 65.87 30 LYS S C 1
ATOM 4050 O O . LYS I 3 30 ? 5.604 12.410 14.170 1.00 66.87 30 LYS S O 1
ATOM 4056 N N . LYS I 3 31 ? 7.356 13.689 13.577 1.00 62.23 31 LYS S N 1
ATOM 4057 C CA . LYS I 3 31 ? 6.883 14.832 14.342 1.00 60.93 31 LYS S CA 1
ATOM 4058 C C . LYS I 3 31 ? 5.495 15.252 13.899 1.00 62.92 31 LYS S C 1
ATOM 4059 O O . LYS I 3 31 ? 4.643 15.529 14.736 1.00 62.09 31 LYS S O 1
ATOM 4065 N N . ALA I 3 32 ? 5.264 15.283 12.588 1.00 65.07 32 ALA S N 1
ATOM 4066 C CA . ALA I 3 32 ? 3.957 15.647 12.075 1.00 65.38 32 ALA S CA 1
ATOM 4067 C C . ALA I 3 32 ? 3.011 14.766 12.853 1.00 66.08 32 ALA S C 1
ATOM 4068 O O . ALA I 3 32 ? 2.224 15.251 13.666 1.00 70.35 32 ALA S O 1
ATOM 4070 N N . TYR I 3 33 ? 3.109 13.464 12.619 1.00 64.48 33 TYR S N 1
ATOM 4071 C CA . TYR I 3 33 ? 2.270 12.497 13.321 1.00 65.79 33 TYR S CA 1
ATOM 4072 C C . TYR I 3 33 ? 2.102 12.829 14.826 1.00 67.71 33 TYR S C 1
ATOM 4073 O O . TYR I 3 33 ? 0.997 12.791 15.371 1.00 65.00 33 TYR S O 1
ATOM 4082 N N . GLU I 3 34 ? 3.199 13.135 15.498 1.00 68.99 34 GLU S N 1
ATOM 4083 C CA . GLU I 3 34 ? 3.100 13.448 16.899 1.00 72.06 34 GLU S CA 1
ATOM 4084 C C . GLU I 3 34 ? 2.215 14.665 17.075 1.00 71.74 34 GLU S C 1
ATOM 4085 O O . GLU I 3 34 ? 1.193 14.603 17.758 1.00 71.66 34 GLU S O 1
ATOM 4091 N N . LEU I 3 35 ? 2.598 15.776 16.462 1.00 70.87 35 LEU S N 1
ATOM 4092 C CA . LEU I 3 35 ? 1.807 17.003 16.567 1.00 69.37 35 LEU S CA 1
ATOM 4093 C C . LEU I 3 35 ? 0.329 16.680 16.300 1.00 68.14 35 LEU S C 1
ATOM 4094 O O . LEU I 3 35 ? -0.571 17.182 16.978 1.00 69.24 35 LEU S O 1
ATOM 4099 N N . SER I 3 36 ? 0.098 15.816 15.321 1.00 66.42 36 SER S N 1
ATOM 4100 C CA . SER I 3 36 ? -1.242 15.394 14.948 1.00 65.47 36 SER S CA 1
ATOM 4101 C C . SER I 3 36 ? -2.019 14.805 16.121 1.00 67.14 36 SER S C 1
ATOM 4102 O O . SER I 3 36 ? -3.131 15.235 16.414 1.00 66.43 36 SER S O 1
ATOM 4105 N N . VAL I 3 37 ? -1.435 13.802 16.775 1.00 68.52 37 VAL S N 1
ATOM 4106 C CA . VAL I 3 37 ? -2.078 13.120 17.903 1.00 65.87 37 VAL S CA 1
ATOM 4107 C C . VAL I 3 37 ? -2.086 13.969 19.173 1.00 64.82 37 VAL S C 1
ATOM 4108 O O . VAL I 3 37 ? -3.138 14.177 19.788 1.00 63.95 37 VAL S O 1
ATOM 4112 N N . LEU I 3 38 ? -0.917 14.457 19.562 1.00 63.60 38 LEU S N 1
ATOM 4113 C CA . LEU I 3 38 ? -0.802 15.298 20.746 1.00 65.91 38 LEU S CA 1
ATOM 4114 C C . LEU I 3 38 ? -1.866 16.382 20.796 1.00 68.94 38 LEU S C 1
ATOM 4115 O O . LEU I 3 38 ? -2.692 16.420 21.714 1.00 70.57 38 LEU S O 1
ATOM 4120 N N . CYS I 3 39 ? -1.845 17.264 19.801 1.00 70.95 39 CYS S N 1
ATOM 4121 C CA . CYS I 3 39 ? -2.770 18.387 19.748 1.00 72.47 39 CYS S CA 1
ATOM 4122 C C . CYS I 3 39 ? -4.052 18.136 18.939 1.00 74.04 39 CYS S C 1
ATOM 4123 O O . CYS I 3 39 ? -4.768 19.078 18.583 1.00 76.18 39 CYS S O 1
ATOM 4126 N N . ASP I 3 40 ? -4.343 16.872 18.656 1.00 76.38 40 ASP S N 1
ATOM 4127 C CA . ASP I 3 40 ? -5.547 16.520 17.916 1.00 78.24 40 ASP S CA 1
ATOM 4128 C C . ASP I 3 40 ? -5.838 17.466 16.764 1.00 77.27 40 ASP S C 1
ATOM 4129 O O . ASP I 3 40 ? -6.763 18.265 16.825 1.00 75.71 40 ASP S O 1
ATOM 4134 N N . CYS I 3 41 ? -5.037 17.384 15.711 1.00 76.56 41 CYS S N 1
ATOM 4135 C CA . CYS I 3 41 ? -5.239 18.229 14.540 1.00 74.84 41 CYS S CA 1
ATOM 4136 C C . CYS I 3 41 ? -4.874 17.448 13.290 1.00 73.19 41 CYS S C 1
ATOM 4137 O O . CYS I 3 41 ? -4.111 16.489 13.360 1.00 73.13 41 CYS S O 1
ATOM 4140 N N . GLU I 3 42 ? -5.431 17.852 12.154 1.00 71.14 42 GLU S N 1
ATOM 4141 C CA . GLU I 3 42 ? -5.166 17.185 10.888 1.00 70.17 42 GLU S CA 1
ATOM 4142 C C . GLU I 3 42 ? -3.975 17.830 10.183 1.00 66.06 42 GLU S C 1
ATOM 4143 O O . GLU I 3 42 ? -3.820 19.043 10.213 1.00 66.95 42 GLU S O 1
ATOM 4149 N N . ILE I 3 43 ? -3.135 17.020 9.547 1.00 62.17 43 ILE S N 1
ATOM 4150 C CA . ILE I 3 43 ? -1.966 17.542 8.850 1.00 57.13 43 ILE S CA 1
ATOM 4151 C C . ILE I 3 43 ? -1.694 16.807 7.557 1.00 54.38 43 ILE S C 1
ATOM 4152 O O . ILE I 3 43 ? -1.859 15.595 7.467 1.00 54.59 43 ILE S O 1
ATOM 4157 N N . ALA I 3 44 ? -1.302 17.559 6.543 1.00 54.36 44 ALA S N 1
ATOM 4158 C CA . ALA I 3 44 ? -0.942 16.995 5.253 1.00 50.93 44 ALA S CA 1
ATOM 4159 C C . ALA I 3 44 ? 0.498 17.439 5.073 1.00 50.61 44 ALA S C 1
ATOM 4160 O O . ALA I 3 44 ? 0.853 18.576 5.396 1.00 51.76 44 ALA S O 1
ATOM 4162 N N . LEU I 3 45 ? 1.343 16.549 4.579 1.00 51.78 45 LEU S N 1
ATOM 4163 C CA . LEU I 3 45 ? 2.731 16.910 4.365 1.00 52.20 45 LEU S CA 1
ATOM 4164 C C . LEU I 3 45 ? 3.104 16.491 2.944 1.00 50.64 45 LEU S C 1
ATOM 4165 O O . LEU I 3 45 ? 3.019 15.330 2.603 1.00 55.02 45 LEU S O 1
ATOM 4170 N N . ILE I 3 46 ? 3.485 17.434 2.102 1.00 48.01 46 ILE S N 1
ATOM 4171 C CA . ILE I 3 46 ? 3.857 17.112 0.731 1.00 47.94 46 ILE S CA 1
ATOM 4172 C C . ILE I 3 46 ? 5.330 17.366 0.413 1.00 44.75 46 ILE S C 1
ATOM 4173 O O . ILE I 3 46 ? 5.792 18.496 0.494 1.00 47.14 46 ILE S O 1
ATOM 4178 N N . ILE I 3 47 ? 6.067 16.332 0.024 1.00 47.12 47 ILE S N 1
ATOM 4179 C CA . ILE I 3 47 ? 7.477 16.514 -0.313 1.00 49.90 47 ILE S CA 1
ATOM 4180 C C . ILE I 3 47 ? 7.764 16.155 -1.785 1.00 54.12 47 ILE S C 1
ATOM 4181 O O . ILE I 3 47 ? 7.136 15.256 -2.364 1.00 53.48 47 ILE S O 1
ATOM 4186 N N . PHE I 3 48 ? 8.712 16.876 -2.376 1.00 58.69 48 PHE S N 1
ATOM 4187 C CA . PHE I 3 48 ? 9.128 16.687 -3.766 1.00 64.78 48 PHE S CA 1
ATOM 4188 C C . PHE I 3 48 ? 10.649 16.792 -3.820 1.00 68.62 48 PHE S C 1
ATOM 4189 O O . PHE I 3 48 ? 11.199 17.818 -3.411 1.00 66.76 48 PHE S O 1
ATOM 4197 N N . ASN I 3 49 ? 11.330 15.759 -4.320 1.00 73.30 49 ASN S N 1
ATOM 4198 C CA . ASN I 3 49 ? 12.792 15.807 -4.408 1.00 77.16 49 ASN S CA 1
ATOM 4199 C C . ASN I 3 49 ? 13.219 16.297 -5.784 1.00 80.08 49 ASN S C 1
ATOM 4200 O O . ASN I 3 49 ? 12.370 16.549 -6.636 1.00 80.57 49 ASN S O 1
ATOM 4205 N N . SER I 3 50 ? 14.529 16.436 -5.997 1.00 83.56 50 SER S N 1
ATOM 4206 C CA . SER I 3 50 ? 15.055 16.888 -7.287 1.00 85.90 50 SER S CA 1
ATOM 4207 C C . SER I 3 50 ? 14.423 16.107 -8.434 1.00 87.00 50 SER S C 1
ATOM 4208 O O . SER I 3 50 ? 13.888 16.674 -9.385 1.00 85.66 50 SER S O 1
ATOM 4211 N N . ALA I 3 51 ? 14.484 14.789 -8.336 1.00 88.98 51 ALA S N 1
ATOM 4212 C CA . ALA I 3 51 ? 13.918 13.936 -9.368 1.00 91.89 51 ALA S CA 1
ATOM 4213 C C . ALA I 3 51 ? 12.400 14.053 -9.405 1.00 92.22 51 ALA S C 1
ATOM 4214 O O . ALA I 3 51 ? 11.733 13.251 -10.056 1.00 92.73 51 ALA S O 1
ATOM 4216 N N . ASN I 3 52 ? 11.857 15.041 -8.701 1.00 88.71 52 ASN S N 1
ATOM 4217 C CA . ASN I 3 52 ? 10.413 15.246 -8.662 1.00 88.22 52 ASN S CA 1
ATOM 4218 C C . ASN I 3 52 ? 9.626 14.054 -8.155 1.00 87.57 52 ASN S C 1
ATOM 4219 O O . ASN I 3 52 ? 8.444 13.907 -8.464 1.00 85.91 52 ASN S O 1
ATOM 4224 N N . ARG I 3 53 ? 10.275 13.190 -7.389 1.00 88.33 53 ARG S N 1
ATOM 4225 C CA . ARG I 3 53 ? 9.582 12.030 -6.847 1.00 88.58 53 ARG S CA 1
ATOM 4226 C C . ARG I 3 53 ? 8.715 12.549 -5.703 1.00 85.58 53 ARG S C 1
ATOM 4227 O O . ARG I 3 53 ? 9.195 13.244 -4.812 1.00 84.91 53 ARG S O 1
ATOM 4235 N N . LEU I 3 54 ? 7.434 12.225 -5.737 1.00 81.03 54 LEU S N 1
ATOM 4236 C CA . LEU I 3 54 ? 6.521 12.688 -4.708 1.00 78.26 54 LEU S CA 1
ATOM 4237 C C . LEU I 3 54 ? 6.487 11.808 -3.465 1.00 77.83 54 LEU S C 1
ATOM 4238 O O . LEU I 3 54 ? 6.436 10.578 -3.557 1.00 79.46 54 LEU S O 1
ATOM 4243 N N . PHE I 3 55 ? 6.511 12.453 -2.303 1.00 75.81 55 PHE S N 1
ATOM 4244 C CA . PHE I 3 55 ? 6.439 11.752 -1.029 1.00 72.97 55 PHE S CA 1
ATOM 4245 C C . PHE I 3 55 ? 5.406 12.519 -0.226 1.00 70.93 55 PHE S C 1
ATOM 4246 O O . PHE I 3 55 ? 5.358 13.748 -0.308 1.00 71.58 55 PHE S O 1
ATOM 4254 N N . GLN I 3 56 ? 4.586 11.819 0.545 1.00 66.24 56 GLN S N 1
ATOM 4255 C CA . GLN I 3 56 ? 3.571 12.512 1.302 1.00 64.15 56 GLN S CA 1
ATOM 4256 C C . GLN I 3 56 ? 3.162 11.804 2.567 1.00 62.53 56 GLN S C 1
ATOM 4257 O O . GLN I 3 56 ? 3.496 10.650 2.796 1.00 63.28 56 GLN S O 1
ATOM 4263 N N . TYR I 3 57 ? 2.429 12.530 3.392 1.00 62.91 57 TYR S N 1
ATOM 4264 C CA . TYR I 3 57 ? 1.931 12.029 4.654 1.00 63.74 57 TYR S CA 1
ATOM 4265 C C . TYR I 3 57 ? 0.592 12.688 4.913 1.00 65.89 57 TYR S C 1
ATOM 4266 O O . TYR I 3 57 ? 0.279 13.738 4.353 1.00 66.70 57 TYR S O 1
ATOM 4275 N N . ALA I 3 58 ? -0.200 12.071 5.766 1.00 66.39 58 ALA S N 1
ATOM 4276 C CA . ALA I 3 58 ? -1.492 12.623 6.069 1.00 68.48 58 ALA S CA 1
ATOM 4277 C C . ALA I 3 58 ? -1.867 12.016 7.374 1.00 72.06 58 ALA S C 1
ATOM 4278 O O . ALA I 3 58 ? -1.731 10.797 7.547 1.00 74.43 58 ALA S O 1
ATOM 4280 N N . SER I 3 59 ? -2.330 12.819 8.327 1.00 75.26 59 SER S N 1
ATOM 4281 C CA . SER I 3 59 ? -2.685 12.213 9.618 1.00 78.24 59 SER S CA 1
ATOM 4282 C C . SER I 3 59 ? -3.757 11.158 9.384 1.00 78.83 59 SER S C 1
ATOM 4283 O O . SER I 3 59 ? -3.760 10.122 10.007 1.00 79.33 59 SER S O 1
ATOM 4286 N N . THR I 3 60 ? -4.665 11.396 8.457 1.00 80.81 60 THR S N 1
ATOM 4287 C CA . THR I 3 60 ? -5.649 10.363 8.206 1.00 86.07 60 THR S CA 1
ATOM 4288 C C . THR I 3 60 ? -5.837 10.039 6.734 1.00 85.07 60 THR S C 1
ATOM 4289 O O . THR I 3 60 ? -5.600 8.896 6.302 1.00 86.84 60 THR S O 1
ATOM 4293 N N . ASP I 3 61 ? -6.288 11.040 5.978 1.00 84.07 61 ASP S N 1
ATOM 4294 C CA . ASP I 3 61 ? -6.524 10.902 4.559 1.00 82.92 61 ASP S CA 1
ATOM 4295 C C . ASP I 3 61 ? -5.960 12.151 3.913 1.00 82.28 61 ASP S C 1
ATOM 4296 O O . ASP I 3 61 ? -6.228 13.271 4.359 1.00 84.99 61 ASP S O 1
ATOM 4301 N N . MET I 3 62 ? -5.168 11.946 2.867 1.00 78.13 62 MET S N 1
ATOM 4302 C CA . MET I 3 62 ? -4.525 13.042 2.149 1.00 74.29 62 MET S CA 1
ATOM 4303 C C . MET I 3 62 ? -5.439 13.890 1.272 1.00 75.05 62 MET S C 1
ATOM 4304 O O . MET I 3 62 ? -5.023 14.951 0.803 1.00 75.42 62 MET S O 1
ATOM 4309 N N . ASP I 3 63 ? -6.658 13.425 1.016 1.00 73.83 63 ASP S N 1
ATOM 4310 C CA . ASP I 3 63 ? -7.570 14.203 0.183 1.00 73.35 63 ASP S CA 1
ATOM 4311 C C . ASP I 3 63 ? -8.440 15.078 1.037 1.00 73.11 63 ASP S C 1
ATOM 4312 O O . ASP I 3 63 ? -8.494 16.287 0.831 1.00 73.98 63 ASP S O 1
ATOM 4317 N N . ARG I 3 64 ? -9.117 14.466 2.001 1.00 74.27 64 ARG S N 1
ATOM 4318 C CA . ARG I 3 64 ? -9.961 15.220 2.909 1.00 73.60 64 ARG S CA 1
ATOM 4319 C C . ARG I 3 64 ? -9.218 16.479 3.337 1.00 69.84 64 ARG S C 1
ATOM 4320 O O . ARG I 3 64 ? -9.789 17.568 3.354 1.00 69.49 64 ARG S O 1
ATOM 4328 N N . VAL I 3 65 ? -7.937 16.338 3.660 1.00 63.92 65 VAL S N 1
ATOM 4329 C CA . VAL I 3 65 ? -7.180 17.487 4.101 1.00 61.08 65 VAL S CA 1
ATOM 4330 C C . VAL I 3 65 ? -7.052 18.504 3.000 1.00 61.89 65 VAL S C 1
ATOM 4331 O O . VAL I 3 65 ? -7.416 19.666 3.158 1.00 64.55 65 VAL S O 1
ATOM 4335 N N . LEU I 3 66 ? -6.502 18.059 1.882 1.00 61.34 66 LEU S N 1
ATOM 4336 C CA . LEU I 3 66 ? -6.285 18.929 0.754 1.00 57.42 66 LEU S CA 1
ATOM 4337 C C . LEU I 3 66 ? -7.569 19.591 0.276 1.00 59.44 66 LEU S C 1
ATOM 4338 O O . LEU I 3 66 ? -7.564 20.755 -0.101 1.00 60.76 66 LEU S O 1
ATOM 4343 N N . LEU I 3 67 ? -8.679 18.876 0.309 1.00 59.83 67 LEU S N 1
ATOM 4344 C CA . LEU I 3 67 ? -9.928 19.477 -0.125 1.00 62.83 67 LEU S CA 1
ATOM 4345 C C . LEU I 3 67 ? -10.216 20.658 0.795 1.00 66.26 67 LEU S C 1
ATOM 4346 O O . LEU I 3 67 ? -10.123 21.821 0.381 1.00 66.09 67 LEU S O 1
ATOM 4351 N N . LYS I 3 68 ? -10.547 20.340 2.049 1.00 71.70 68 LYS S N 1
ATOM 4352 C CA . LYS I 3 68 ? -10.846 21.341 3.074 1.00 75.62 68 LYS S CA 1
ATOM 4353 C C . LYS I 3 68 ? -9.947 22.547 2.883 1.00 74.32 68 LYS S C 1
ATOM 4354 O O . LYS I 3 68 ? -10.325 23.688 3.177 1.00 75.95 68 LYS S O 1
ATOM 4360 N N . TYR I 3 69 ? -8.750 22.291 2.381 1.00 68.75 69 TYR S N 1
ATOM 4361 C CA . TYR I 3 69 ? -7.821 23.363 2.164 1.00 64.78 69 TYR S CA 1
ATOM 4362 C C . TYR I 3 69 ? -8.308 24.285 1.044 1.00 67.59 69 TYR S C 1
ATOM 4363 O O . TYR I 3 69 ? -8.421 25.519 1.240 1.00 68.38 69 TYR S O 1
ATOM 4372 N N . THR I 3 70 ? -8.613 23.692 -0.117 1.00 68.82 70 THR S N 1
ATOM 4373 C CA . THR I 3 70 ? -9.049 24.461 -1.289 1.00 67.06 70 THR S CA 1
ATOM 4374 C C . THR I 3 70 ? -10.141 25.470 -0.983 1.00 68.30 70 THR S C 1
ATOM 4375 O O . THR I 3 70 ? -10.213 26.534 -1.613 1.00 69.42 70 THR S O 1
ATOM 4379 N N . GLU I 3 71 ? -10.991 25.138 -0.019 1.00 66.51 71 GLU S N 1
ATOM 4380 C CA . GLU I 3 71 ? -12.065 26.041 0.362 1.00 65.75 71 GLU S CA 1
ATOM 4381 C C . GLU I 3 71 ? -11.762 26.672 1.685 1.00 67.47 71 GLU S C 1
ATOM 4382 O O . GLU I 3 71 ? -12.447 26.416 2.664 1.00 69.08 71 GLU S O 1
ATOM 4388 N N . TYR I 3 72 ? -10.720 27.485 1.727 1.00 69.78 72 TYR S N 1
ATOM 4389 C CA . TYR I 3 72 ? -10.377 28.142 2.974 1.00 72.79 72 TYR S CA 1
ATOM 4390 C C . TYR I 3 72 ? -9.830 29.534 2.691 1.00 75.60 72 TYR S C 1
ATOM 4391 O O . TYR I 3 72 ? -8.615 29.748 2.558 1.00 75.42 72 TYR S O 1
ATOM 4400 N N . SER I 3 73 ? -10.761 30.476 2.619 1.00 81.50 73 SER S N 1
ATOM 4401 C CA . SER I 3 73 ? -10.473 31.862 2.298 1.00 86.24 73 SER S CA 1
ATOM 4402 C C . SER I 3 73 ? -9.935 32.752 3.415 1.00 89.06 73 SER S C 1
ATOM 4403 O O . SER I 3 73 ? -9.020 33.537 3.179 1.00 89.03 73 SER S O 1
ATOM 4406 N N . GLU I 3 74 ? -10.497 32.642 4.617 1.00 90.09 74 GLU S N 1
ATOM 4407 C CA . GLU I 3 74 ? -10.062 33.457 5.755 1.00 90.96 74 GLU S CA 1
ATOM 4408 C C . GLU I 3 74 ? -8.547 33.457 5.864 1.00 89.30 74 GLU S C 1
ATOM 4409 O O . GLU I 3 74 ? -7.917 32.410 5.738 1.00 89.21 74 GLU S O 1
ATOM 4415 N N . PRO I 3 75 ? -7.931 34.631 6.091 1.00 88.89 75 PRO S N 1
ATOM 4416 C CA . PRO I 3 75 ? -6.468 34.611 6.201 1.00 87.27 75 PRO S CA 1
ATOM 4417 C C . PRO I 3 75 ? -6.001 33.610 7.268 1.00 84.79 75 PRO S C 1
ATOM 4418 O O . PRO I 3 75 ? -6.817 33.090 8.039 1.00 84.40 75 PRO S O 1
ATOM 4422 N N . HIS I 3 76 ? -4.700 33.323 7.296 1.00 80.61 76 HIS S N 1
ATOM 4423 C CA . HIS I 3 76 ? -4.145 32.386 8.277 1.00 76.52 76 HIS S CA 1
ATOM 4424 C C . HIS I 3 76 ? -2.634 32.448 8.292 1.00 73.21 76 HIS S C 1
ATOM 4425 O O . HIS I 3 76 ? -2.031 33.153 7.472 1.00 71.47 76 HIS S O 1
ATOM 4432 N N . GLU I 3 77 ? -2.018 31.730 9.232 1.00 71.99 77 GLU S N 1
ATOM 4433 C CA . GLU I 3 77 ? -0.560 31.731 9.314 1.00 69.91 77 GLU S CA 1
ATOM 4434 C C . GLU I 3 77 ? -0.009 31.032 8.086 1.00 67.99 77 GLU S C 1
ATOM 4435 O O . GLU I 3 77 ? -0.506 29.971 7.698 1.00 66.98 77 GLU S O 1
ATOM 4441 N N . SER I 3 78 ? 1.005 31.639 7.477 1.00 64.68 78 SER S N 1
ATOM 4442 C CA . SER I 3 78 ? 1.639 31.079 6.293 1.00 62.28 78 SER S CA 1
ATOM 4443 C C . SER I 3 78 ? 3.097 31.451 6.310 1.00 64.57 78 SER S C 1
ATOM 4444 O O . SER I 3 78 ? 3.463 32.589 6.002 1.00 64.73 78 SER S O 1
ATOM 4447 N N . ARG I 3 79 ? 3.927 30.484 6.702 1.00 67.18 79 ARG S N 1
ATOM 4448 C CA . ARG I 3 79 ? 5.370 30.684 6.768 1.00 67.52 79 ARG S CA 1
ATOM 4449 C C . ARG I 3 79 ? 6.075 30.152 5.512 1.00 67.89 79 ARG S C 1
ATOM 4450 O O . ARG I 3 79 ? 5.433 29.601 4.608 1.00 66.48 79 ARG S O 1
ATOM 4458 N N . THR I 3 80 ? 7.394 30.319 5.479 1.00 69.33 80 THR S N 1
ATOM 4459 C CA . THR I 3 80 ? 8.227 29.906 4.355 1.00 73.82 80 THR S CA 1
ATOM 4460 C C . THR I 3 80 ? 9.629 29.720 4.923 1.00 78.15 80 THR S C 1
ATOM 4461 O O . THR I 3 80 ? 9.871 30.075 6.079 1.00 76.37 80 THR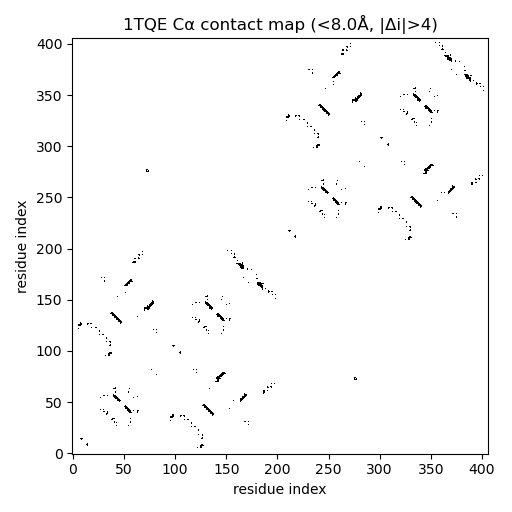 S O 1
ATOM 4465 N N . ASN I 3 81 ? 10.545 29.163 4.127 1.00 82.93 81 ASN S N 1
ATOM 4466 C CA . ASN I 3 81 ? 11.920 28.994 4.591 1.00 87.36 81 ASN S CA 1
ATOM 4467 C C . ASN I 3 81 ? 12.544 30.341 4.667 1.00 87.83 81 ASN S C 1
ATOM 4468 O O . ASN I 3 81 ? 13.431 30.577 5.468 1.00 87.91 81 ASN S O 1
ATOM 4473 N N . THR I 3 82 ? 12.082 31.224 3.791 1.00 91.74 82 THR S N 1
ATOM 4474 C CA . THR I 3 82 ? 12.580 32.593 3.752 1.00 93.60 82 THR S CA 1
ATOM 4475 C C . THR I 3 82 ? 12.124 33.274 5.040 1.00 94.29 82 THR S C 1
ATOM 4476 O O . THR I 3 82 ? 12.793 34.165 5.558 1.00 93.79 82 THR S O 1
ATOM 4480 N N . ASP I 3 83 ? 10.983 32.832 5.554 1.00 93.38 83 ASP S N 1
ATOM 4481 C CA . ASP I 3 83 ? 10.430 33.366 6.783 1.00 92.70 83 ASP S CA 1
ATOM 4482 C C . ASP I 3 83 ? 11.172 32.769 7.974 1.00 87.87 83 ASP S C 1
ATOM 4483 O O . ASP I 3 83 ? 11.772 33.486 8.769 1.00 88.10 83 ASP S O 1
ATOM 4488 N N . ILE I 3 84 ? 11.126 31.445 8.084 1.00 81.18 84 ILE S N 1
ATOM 4489 C CA . ILE I 3 84 ? 11.774 30.708 9.170 1.00 74.10 84 ILE S CA 1
ATOM 4490 C C . ILE I 3 84 ? 13.239 31.088 9.349 1.00 74.71 84 ILE S C 1
ATOM 4491 O O . ILE I 3 84 ? 13.762 31.102 10.466 1.00 74.14 84 ILE S O 1
ATOM 4496 N N . LEU I 3 85 ? 13.913 31.371 8.246 1.00 75.95 85 LEU S N 1
ATOM 4497 C CA . LEU I 3 85 ? 15.320 31.706 8.324 1.00 78.06 85 LEU S CA 1
ATOM 4498 C C . LEU I 3 85 ? 15.567 32.897 9.235 1.00 79.07 85 LEU S C 1
ATOM 4499 O O . LEU I 3 85 ? 16.544 32.920 9.996 1.00 79.31 85 LEU S O 1
ATOM 4504 N N . GLU I 3 86 ? 14.668 33.879 9.167 1.00 82.14 86 GLU S N 1
ATOM 4505 C CA . GLU I 3 86 ? 14.782 35.081 9.983 1.00 82.63 86 GLU S CA 1
ATOM 4506 C C . GLU I 3 86 ? 14.245 34.886 11.399 1.00 80.33 86 GLU S C 1
ATOM 4507 O O . GLU I 3 86 ? 14.931 35.207 12.370 1.00 79.24 86 GLU S O 1
ATOM 4513 N N . THR I 3 87 ? 13.036 34.350 11.529 1.00 75.99 87 THR S N 1
ATOM 4514 C CA . THR I 3 87 ? 12.476 34.110 12.859 1.00 77.68 87 THR S CA 1
ATOM 4515 C C . THR I 3 87 ? 13.488 33.353 13.720 1.00 78.96 87 THR S C 1
ATOM 4516 O O . THR I 3 87 ? 13.288 33.178 14.924 1.00 77.02 87 THR S O 1
ATOM 4520 N N . LEU I 3 88 ? 14.581 32.919 13.096 1.00 81.80 88 LEU S N 1
ATOM 4521 C CA . LEU I 3 88 ? 15.602 32.174 13.805 1.00 85.21 88 LEU S CA 1
ATOM 4522 C C . LEU I 3 88 ? 16.908 32.915 13.970 1.00 89.01 88 LEU S C 1
ATOM 4523 O O . LEU I 3 88 ? 17.693 32.618 14.882 1.00 91.50 88 LEU S O 1
ATOM 4528 N N . LYS I 3 89 ? 17.147 33.885 13.103 1.00 96.78 89 LYS S N 1
ATOM 4529 C CA . LYS I 3 89 ? 18.362 34.669 13.218 1.00 103.66 89 LYS S CA 1
ATOM 4530 C C . LYS I 3 89 ? 18.381 35.327 14.615 1.00 109.67 89 LYS S C 1
ATOM 4531 O O . LYS I 3 89 ? 19.444 35.574 15.187 1.00 108.48 89 LYS S O 1
ATOM 4537 N N . ARG I 3 90 ? 17.191 35.566 15.166 1.00 113.65 90 ARG S N 1
ATOM 4538 C CA . ARG I 3 90 ? 17.025 36.205 16.473 1.00 118.42 90 ARG S CA 1
ATOM 4539 C C . ARG I 3 90 ? 17.326 35.383 17.743 1.00 115.69 90 ARG S C 1
ATOM 4540 O O . ARG I 3 90 ? 18.350 35.599 18.403 1.00 114.86 90 ARG S O 1
ATOM 4548 N N . ARG I 3 91 ? 16.413 34.469 18.082 1.00 112.68 91 ARG S N 1
ATOM 4549 C CA . ARG I 3 91 ? 16.493 33.604 19.277 1.00 109.41 91 ARG S CA 1
ATOM 4550 C C . ARG I 3 91 ? 17.853 32.975 19.667 1.00 107.76 91 ARG S C 1
ATOM 4551 O O . ARG I 3 91 ? 18.904 33.403 19.132 1.00 109.15 91 ARG S O 1
ATOM 4559 N N . SER J 4 1 ? 6.815 38.088 11.868 1.00 153.00 103 SER Y N 1
ATOM 4560 C CA . SER J 4 1 ? 5.861 37.012 11.472 1.00 153.00 103 SER Y CA 1
ATOM 4561 C C . SER J 4 1 ? 5.141 37.364 10.170 1.00 153.00 103 SER Y C 1
ATOM 4562 O O . SER J 4 1 ? 4.856 38.533 9.910 1.00 153.00 103 SER Y O 1
ATOM 4565 N N . PRO J 4 2 ? 4.869 36.354 9.321 1.00 169.20 104 PRO Y N 1
ATOM 4566 C CA . PRO J 4 2 ? 4.178 36.507 8.037 1.00 169.20 104 PRO Y CA 1
ATOM 4567 C C . PRO J 4 2 ? 2.746 35.998 8.196 1.00 169.20 104 PRO Y C 1
ATOM 4568 O O . PRO J 4 2 ? 2.498 35.063 8.958 1.00 169.20 104 PRO Y O 1
ATOM 4572 N N . LYS J 4 3 ? 1.808 36.595 7.472 1.00 101.34 105 LYS Y N 1
ATOM 4573 C CA . LYS J 4 3 ? 0.409 36.193 7.599 1.00 103.08 105 LYS Y CA 1
ATOM 4574 C C . LYS J 4 3 ? -0.369 36.459 6.313 1.00 102.95 105 LYS Y C 1
ATOM 4575 O O . LYS J 4 3 ? -1.192 37.373 6.241 1.00 102.17 105 LYS Y O 1
ATOM 4581 N N . GLY J 4 4 ? -0.112 35.634 5.305 1.00 100.82 106 GLY Y N 1
ATOM 4582 C CA . GLY J 4 4 ? -0.755 35.800 4.015 1.00 104.57 106 GLY Y CA 1
ATOM 4583 C C . GLY J 4 4 ? -2.238 35.513 3.898 1.00 106.67 106 GLY Y C 1
ATOM 4584 O O . GLY J 4 4 ? -2.807 34.707 4.646 1.00 106.51 106 GLY Y O 1
ATOM 4585 N N . THR J 4 5 ? -2.850 36.193 2.929 1.00 122.01 107 THR Y N 1
ATOM 4586 C CA . THR J 4 5 ? -4.273 36.067 2.620 1.00 125.56 107 THR Y CA 1
ATOM 4587 C C . THR J 4 5 ? -4.497 34.648 2.093 1.00 126.46 107 THR Y C 1
ATOM 4588 O O . THR J 4 5 ? -4.252 34.378 0.913 1.00 125.94 107 THR Y O 1
ATOM 4592 N N . GLY J 4 6 ? -4.973 33.744 2.946 1.00 127.05 108 GLY Y N 1
ATOM 4593 C CA . GLY J 4 6 ? -5.138 32.382 2.482 1.00 128.75 108 GLY Y CA 1
ATOM 4594 C C . GLY J 4 6 ? -3.732 31.991 2.049 1.00 131.92 108 GLY Y C 1
ATOM 4595 O O . GLY J 4 6 ? -2.762 32.352 2.723 1.00 130.31 108 GLY Y O 1
ATOM 4596 N N . ALA J 4 7 ? -3.595 31.285 0.930 1.00 129.07 109 ALA Y N 1
ATOM 4597 C CA . ALA J 4 7 ? -2.269 30.893 0.466 1.00 128.94 109 ALA Y CA 1
ATOM 4598 C C . ALA J 4 7 ? -2.183 30.997 -1.037 1.00 126.41 109 ALA Y C 1
ATOM 4599 O O . ALA J 4 7 ? -1.094 31.028 -1.602 1.00 129.34 109 ALA Y O 1
ATOM 4601 N N . SER J 4 8 ? -3.348 31.057 -1.671 1.00 125.39 110 SER Y N 1
ATOM 4602 C CA . SER J 4 8 ? -3.474 31.149 -3.125 1.00 121.76 110 SER Y CA 1
ATOM 4603 C C . SER J 4 8 ? -4.974 31.211 -3.398 1.00 118.84 110 SER Y C 1
ATOM 4604 O O . SER J 4 8 ? -5.750 30.634 -2.645 1.00 118.18 110 SER Y O 1
ATOM 4607 N N . THR J 4 9 ? -5.401 31.885 -4.460 1.00 111.56 111 THR Y N 1
ATOM 4608 C CA . THR J 4 9 ? -6.836 32.004 -4.710 1.00 108.28 111 THR Y CA 1
ATOM 4609 C C . THR J 4 9 ? -7.249 31.302 -5.986 1.00 105.03 111 THR Y C 1
ATOM 4610 O O . THR J 4 9 ? -8.373 30.814 -6.124 1.00 104.16 111 THR Y O 1
ATOM 4614 N N . GLU J 4 10 ? -6.308 31.241 -6.914 1.00 103.58 112 GLU Y N 1
ATOM 4615 C CA . GLU J 4 10 ? -6.528 30.608 -8.200 1.00 98.68 112 GLU Y CA 1
ATOM 4616 C C . GLU J 4 10 ? -6.158 29.132 -8.131 1.00 94.18 112 GLU Y C 1
ATOM 4617 O O . GLU J 4 10 ? -7.005 28.270 -8.374 1.00 93.96 112 GLU Y O 1
ATOM 4623 N N . VAL J 4 11 ? -4.895 28.859 -7.784 1.00 88.52 113 VAL Y N 1
ATOM 4624 C CA . VAL J 4 11 ? -4.358 27.496 -7.687 1.00 81.44 113 VAL Y CA 1
ATOM 4625 C C . VAL J 4 11 ? -5.293 26.583 -6.911 1.00 81.19 113 VAL Y C 1
ATOM 4626 O O . VAL J 4 11 ? -5.516 25.427 -7.303 1.00 80.74 113 VAL Y O 1
ATOM 4630 N N . LYS J 4 12 ? -5.821 27.109 -5.804 1.00 75.08 114 LYS Y N 1
ATOM 4631 C CA . LYS J 4 12 ? -6.738 26.361 -4.965 1.00 71.88 114 LYS Y CA 1
ATOM 4632 C C . LYS J 4 12 ? -7.870 25.874 -5.844 1.00 71.90 114 LYS Y C 1
ATOM 4633 O O . LYS J 4 12 ? -8.362 24.756 -5.692 1.00 70.54 114 LYS Y O 1
ATOM 4639 N N . GLN J 4 13 ? -8.277 26.728 -6.775 1.00 74.98 115 GLN Y N 1
ATOM 4640 C CA . GLN J 4 13 ? -9.350 26.393 -7.697 1.00 76.43 115 GLN Y CA 1
ATOM 4641 C C . GLN J 4 13 ? -8.963 25.187 -8.560 1.00 73.41 115 GLN Y C 1
ATOM 4642 O O . GLN J 4 13 ? -9.697 24.201 -8.649 1.00 72.22 115 GLN Y O 1
ATOM 4648 N N . LYS J 4 14 ? -7.796 25.272 -9.186 1.00 72.49 116 LYS Y N 1
ATOM 4649 C CA . LYS J 4 14 ? -7.318 24.193 -10.035 1.00 71.16 116 LYS Y CA 1
ATOM 4650 C C . LYS J 4 14 ? -7.135 22.894 -9.239 1.00 71.29 116 LYS Y C 1
ATOM 4651 O O . LYS J 4 14 ? -7.445 21.796 -9.740 1.00 70.58 116 LYS Y O 1
ATOM 4657 N N . LEU J 4 15 ? -6.644 23.024 -8.003 1.00 66.90 117 LEU Y N 1
ATOM 4658 C CA . LEU J 4 15 ? -6.416 21.856 -7.161 1.00 64.28 117 LEU Y CA 1
ATOM 4659 C C . LEU J 4 15 ? -7.693 21.089 -6.898 1.00 68.10 117 LEU Y C 1
ATOM 4660 O O . LEU J 4 15 ? -7.702 19.857 -6.866 1.00 71.56 117 LEU Y O 1
ATOM 4665 N N . GLN J 4 16 ? -8.781 21.825 -6.741 1.00 71.92 118 GLN Y N 1
ATOM 4666 C CA . GLN J 4 16 ? -10.052 21.207 -6.448 1.00 76.40 118 GLN Y CA 1
ATOM 4667 C C . GLN J 4 16 ? -10.651 20.379 -7.566 1.00 81.92 118 GLN Y C 1
ATOM 4668 O O . GLN J 4 16 ? -10.970 19.203 -7.367 1.00 81.67 118 GLN Y O 1
ATOM 4674 N N . GLU J 4 17 ? -10.822 20.987 -8.735 1.00 90.51 119 GLU Y N 1
ATOM 4675 C CA . GLU J 4 17 ? -11.402 20.269 -9.872 1.00 97.66 119 GLU Y CA 1
ATOM 4676 C C . GLU J 4 17 ? -10.710 18.921 -10.013 1.00 92.64 119 GLU Y C 1
ATOM 4677 O O . GLU J 4 17 ? -11.319 17.932 -10.409 1.00 90.48 119 GLU Y O 1
ATOM 4683 N N . PHE J 4 18 ? -9.425 18.907 -9.679 1.00 91.23 120 PHE Y N 1
ATOM 4684 C CA . PHE J 4 18 ? -8.617 17.706 -9.758 1.00 90.49 120 PHE Y CA 1
ATOM 4685 C C . PHE J 4 18 ? -9.053 16.701 -8.709 1.00 89.51 120 PHE Y C 1
ATOM 4686 O O . PHE J 4 18 ? -9.483 15.596 -9.031 1.00 89.03 120 PHE Y O 1
ATOM 4694 N N . LEU J 4 19 ? -8.932 17.100 -7.451 1.00 86.68 121 LEU Y N 1
ATOM 4695 C CA . LEU J 4 19 ? -9.302 16.259 -6.325 1.00 85.96 121 LEU Y CA 1
ATOM 4696 C C . LEU J 4 19 ? -10.654 15.575 -6.503 1.00 85.72 121 LEU Y C 1
ATOM 4697 O O . LEU J 4 19 ? -10.793 14.379 -6.231 1.00 84.33 121 LEU Y O 1
ATOM 4702 N N . LEU J 4 20 ? -11.648 16.336 -6.951 1.00 88.08 122 LEU Y N 1
ATOM 4703 C CA . LEU J 4 20 ? -12.989 15.797 -7.143 1.00 88.74 122 LEU Y CA 1
ATOM 4704 C C . LEU J 4 20 ? -13.064 14.770 -8.258 1.00 88.84 122 LEU Y C 1
ATOM 4705 O O . LEU J 4 20 ? -13.565 13.666 -8.050 1.00 89.28 122 LEU Y O 1
ATOM 4710 N N . SER J 4 21 ? -12.574 15.143 -9.439 1.00 89.77 123 SER Y N 1
ATOM 4711 C CA . SER J 4 21 ? -12.569 14.256 -10.601 1.00 92.26 123 SER Y CA 1
ATOM 4712 C C . SER J 4 21 ? -11.780 12.985 -10.309 1.00 94.08 123 SER Y C 1
ATOM 4713 O O . SER J 4 21 ? -12.060 11.934 -10.868 1.00 90.43 123 SER Y O 1
ATOM 4716 N N . LYS J 4 22 ? -10.797 13.092 -9.422 1.00 97.04 124 LYS Y N 1
ATOM 4717 C CA . LYS J 4 22 ? -9.969 11.959 -9.020 1.00 100.09 124 LYS Y CA 1
ATOM 4718 C C . LYS J 4 22 ? -10.868 10.856 -8.477 1.00 100.98 124 LYS Y C 1
ATOM 4719 O O . LYS J 4 22 ? -10.398 9.879 -7.890 1.00 102.16 124 LYS Y O 1
ATOM 4725 N N . SER J 4 23 ? -12.171 11.037 -8.668 1.00 104.89 125 SER Y N 1
ATOM 4726 C CA . SER J 4 23 ? -13.176 10.077 -8.224 1.00 107.00 125 SER Y CA 1
ATOM 4727 C C . SER J 4 23 ? -14.076 9.739 -9.407 1.00 106.97 125 SER Y C 1
ATOM 4728 O O . SER J 4 23 ? -15.305 9.674 -9.210 1.00 110.35 125 SER Y O 1
#

B-factor: mean 89.07, std 32.53, range [20.62, 196.38]

Nearest PDB structures (foldseek):
  1n6j-assembly1_A  TM=9.924E-01  e=2.261E-13  Homo sapiens
  6byy-assembly1_B  TM=9.722E-01  e=2.261E-13  Homo sapiens
  6wc2-assembly2_C  TM=9.641E-01  e=6.129E-13  Homo sapiens
  8c84-assembly1_B  TM=9.702E-01  e=1.661E-12  Homo sapiens
  3p57-assembly1_D  TM=9.614E-01  e=1.555E-12  Homo sapiens